Protein AF-A0A7W3UMB1-F1 (afdb_monomer_lite)

pLDDT: mean 80.81, std 15.76, range [25.47, 97.69]

Secondary structure (DSSP, 8-state):
-EEEE-GGGGGGSTTSEE--SHHHHHHHHH-GGGEEEEEEEEETTEEEEEEEESSSS-EEEESS--TTTGGGHHHHHHHHHHHHHHHTT--HHHHHHHHHHH-S-EEEE---HHHHHHHHHHIIIIIHHHTTTS-HHHHHHHHHTS-EEETTEEE-HHHHHHHHHHTPSP-------------HHHHHHHHHHHHHHHTS--TT--HHHHHHHHHHHHHHHHHHHHHHHHHGGGTS-HHHHHHHHHHHHIIIIIIITTTT--TTSGGGS--THHHHTT--HHHHHHHHHHHHHHHHHHHHTTSS-HHHHHHHHHHHHHHHHHTTSS-TT--S----TT--S-----TTSPPSS-HHHHHHHHHHHHHHHHHHSEEEHHHHHHHHHHH-GGG---HHHHHHHHHTTTT-SSSSSEEEEHHHHHHHTT------SSEEEE-HHHHTTHHHHHHHHHHHTTPPP----HHHHGGGGSTT--S-HHHHHHHHHHHHHHS---HHHHHHHHHHHHHHHHHTTEETTEEPPHHHHHHHHHHHHHHHH-----SSTTSHHHHHHHHHHHHHS--GGGTT--HHHHTTSPPTTTT--TT-SS--HHHHHHHHHTSS-HHHHHHHHHTSSS-HHHHHHHHHHHHH-

Structure (mmCIF, N/CA/C/O backbone):
data_AF-A0A7W3UMB1-F1
#
_entry.id   AF-A0A7W3UMB1-F1
#
loop_
_atom_site.group_PDB
_atom_site.id
_atom_site.type_symbol
_atom_site.label_atom_id
_atom_site.label_alt_id
_atom_site.label_comp_id
_atom_site.label_asym_id
_atom_site.label_entity_id
_atom_site.label_seq_id
_atom_site.pdbx_PDB_ins_code
_atom_site.Cartn_x
_atom_site.Cartn_y
_atom_site.Cartn_z
_atom_site.occupancy
_atom_site.B_iso_or_equiv
_atom_site.auth_seq_id
_atom_site.auth_comp_id
_atom_site.auth_asym_id
_atom_site.auth_atom_id
_atom_site.pdbx_PDB_model_num
ATOM 1 N N . MET A 1 1 ? 8.939 -23.793 -33.462 1.00 92.31 1 MET A N 1
ATOM 2 C CA . MET A 1 1 ? 8.183 -22.541 -33.266 1.00 92.31 1 MET A CA 1
ATOM 3 C C . MET A 1 1 ? 8.176 -22.265 -31.779 1.00 92.31 1 MET A C 1
ATOM 5 O O . MET A 1 1 ? 8.025 -23.221 -31.026 1.00 92.31 1 MET A O 1
ATOM 9 N N . TYR A 1 2 ? 8.355 -21.019 -31.348 1.00 94.06 2 TYR A N 1
ATOM 10 C CA . TYR A 1 2 ? 8.442 -20.685 -29.925 1.00 94.06 2 TYR A CA 1
ATOM 11 C C . TYR A 1 2 ? 7.069 -20.277 -29.400 1.00 94.06 2 TYR A C 1
ATOM 13 O O . TYR A 1 2 ? 6.476 -19.319 -29.897 1.00 94.06 2 TYR A O 1
ATOM 21 N N . ILE A 1 3 ? 6.555 -21.024 -28.424 1.00 95.56 3 ILE A N 1
ATOM 22 C CA . ILE A 1 3 ? 5.244 -20.784 -27.820 1.00 95.56 3 ILE A CA 1
ATOM 23 C C . ILE A 1 3 ? 5.458 -20.365 -26.365 1.00 95.56 3 ILE A C 1
ATOM 25 O O . ILE A 1 3 ? 5.818 -21.183 -25.520 1.00 95.56 3 ILE A O 1
ATOM 29 N N . ASN A 1 4 ? 5.228 -19.088 -26.076 1.00 93.88 4 ASN A N 1
ATOM 30 C CA . ASN A 1 4 ? 5.443 -18.478 -24.767 1.00 93.88 4 ASN A CA 1
ATOM 31 C C . ASN A 1 4 ? 4.126 -18.491 -23.983 1.00 93.88 4 ASN A C 1
ATOM 33 O O . ASN A 1 4 ? 3.203 -17.716 -24.258 1.00 93.88 4 ASN A O 1
ATOM 37 N N . VAL A 1 5 ? 4.014 -19.410 -23.026 1.00 90.56 5 VAL A N 1
ATOM 38 C CA . VAL A 1 5 ? 2.741 -19.762 -22.389 1.00 90.56 5 VAL A CA 1
ATOM 39 C C . VAL A 1 5 ? 2.566 -19.035 -21.058 1.00 90.56 5 VAL A C 1
ATOM 41 O O . VAL A 1 5 ? 3.386 -19.163 -20.147 1.00 90.56 5 VAL A O 1
ATOM 44 N N . ALA A 1 6 ? 1.441 -18.330 -20.912 1.00 87.31 6 ALA A N 1
ATOM 45 C CA . ALA A 1 6 ? 1.034 -17.738 -19.640 1.00 87.31 6 ALA A CA 1
ATOM 46 C C . ALA A 1 6 ? 0.852 -18.812 -18.555 1.00 87.31 6 ALA A C 1
ATOM 48 O O . ALA A 1 6 ? 0.313 -19.885 -18.835 1.00 87.31 6 ALA A O 1
ATOM 49 N N . GLY A 1 7 ? 1.206 -18.503 -17.301 1.00 81.88 7 GLY A N 1
ATOM 50 C CA . GLY A 1 7 ? 1.178 -19.458 -16.179 1.00 81.88 7 GLY A CA 1
ATOM 51 C C . GLY A 1 7 ? -0.108 -20.289 -16.104 1.00 81.88 7 GLY A C 1
ATOM 52 O O . GLY A 1 7 ? -0.061 -21.518 -16.106 1.00 81.88 7 GLY A O 1
ATOM 53 N N . LYS A 1 8 ? -1.273 -19.632 -16.197 1.00 82.19 8 LYS A N 1
ATOM 54 C CA . LYS A 1 8 ? -2.585 -20.301 -16.160 1.00 82.19 8 LYS A CA 1
ATOM 55 C C . LYS A 1 8 ? -2.814 -21.328 -17.277 1.00 82.19 8 LYS A C 1
ATOM 57 O O . LYS A 1 8 ? -3.619 -22.242 -17.097 1.00 82.19 8 LYS A O 1
ATOM 62 N N . ALA A 1 9 ? -2.157 -21.178 -18.431 1.00 85.50 9 ALA A N 1
ATOM 63 C CA . ALA A 1 9 ? -2.328 -22.004 -19.628 1.00 85.50 9 ALA A CA 1
ATOM 64 C C . ALA A 1 9 ? -1.329 -23.171 -19.732 1.00 85.50 9 ALA A C 1
ATOM 66 O O . ALA A 1 9 ? -1.559 -24.068 -20.543 1.00 85.50 9 ALA A O 1
ATOM 67 N N . LYS A 1 10 ? -0.284 -23.222 -18.891 1.00 87.31 10 LYS A N 1
ATOM 68 C CA . LYS A 1 10 ? 0.791 -24.234 -18.957 1.00 87.31 10 LYS A CA 1
ATOM 69 C C . LYS A 1 10 ? 0.293 -25.680 -19.018 1.00 87.31 10 LYS A C 1
ATOM 71 O O . LYS A 1 10 ? 0.746 -26.457 -19.854 1.00 87.31 10 LYS A O 1
ATOM 76 N N . ASN A 1 11 ? -0.714 -26.025 -18.214 1.00 88.38 11 ASN A N 1
ATOM 77 C CA . ASN A 1 11 ? -1.267 -27.386 -18.144 1.00 88.38 11 ASN A CA 1
ATOM 78 C C . ASN A 1 11 ? -1.877 -27.895 -19.468 1.00 88.38 11 ASN A C 1
ATOM 80 O O . ASN A 1 11 ? -2.087 -29.100 -19.633 1.00 88.38 11 ASN A O 1
ATOM 84 N N . LEU A 1 12 ? -2.179 -26.997 -20.413 1.00 90.50 12 LEU A N 1
ATOM 85 C CA . LEU A 1 12 ? -2.675 -27.353 -21.745 1.00 90.50 12 LEU A CA 1
ATOM 86 C C . LEU A 1 12 ? -1.544 -27.726 -22.718 1.00 90.50 12 LEU A C 1
ATOM 88 O O . LEU A 1 12 ? -1.819 -28.370 -23.724 1.00 90.50 12 LEU A O 1
ATOM 92 N N . PHE A 1 13 ? -0.292 -27.378 -22.405 1.00 93.19 13 PHE A N 1
ATOM 93 C CA . PHE A 1 13 ? 0.878 -27.569 -23.272 1.00 93.19 13 PHE A CA 1
ATOM 94 C C . PHE A 1 13 ? 1.882 -28.603 -22.745 1.00 93.19 13 PHE A C 1
ATOM 96 O O . PHE A 1 13 ? 2.942 -28.795 -23.333 1.00 93.19 13 PHE A O 1
ATOM 103 N N . ASN A 1 14 ? 1.544 -29.315 -21.672 1.00 88.25 14 ASN A N 1
ATOM 104 C CA . ASN A 1 14 ? 2.414 -30.307 -21.034 1.00 88.25 14 ASN A CA 1
ATOM 105 C C . ASN A 1 14 ? 2.826 -31.492 -21.941 1.00 88.25 14 ASN A C 1
ATOM 107 O O . ASN A 1 14 ? 3.755 -32.213 -21.603 1.00 88.25 14 ASN A O 1
ATOM 111 N N . ASN A 1 15 ? 2.139 -31.704 -23.069 1.00 88.31 15 ASN A N 1
ATOM 112 C CA . ASN A 1 15 ? 2.435 -32.770 -24.033 1.00 88.31 15 ASN A CA 1
ATOM 113 C C . ASN A 1 15 ? 3.440 -32.346 -25.129 1.00 88.31 15 ASN A C 1
ATOM 115 O O . ASN A 1 15 ? 3.752 -33.153 -26.000 1.00 88.31 15 ASN A O 1
ATOM 119 N N . TYR A 1 16 ? 3.908 -31.094 -25.124 1.00 90.69 16 TYR A N 1
ATOM 120 C CA . TYR A 1 16 ? 4.881 -30.562 -26.087 1.00 90.69 16 TYR A CA 1
ATOM 121 C C . TYR A 1 16 ? 6.269 -30.426 -25.445 1.00 90.69 16 TYR A C 1
ATOM 123 O O . TYR A 1 16 ? 6.393 -30.444 -24.217 1.00 90.69 16 TYR A O 1
ATOM 131 N N . GLN A 1 17 ? 7.317 -30.275 -26.264 1.00 89.38 17 GLN A N 1
ATOM 132 C CA . GLN A 1 17 ? 8.690 -30.127 -25.780 1.00 89.38 17 GLN A CA 1
ATOM 133 C C . GLN A 1 17 ? 8.825 -28.859 -24.928 1.00 89.38 17 GLN A C 1
ATOM 135 O O . GLN A 1 17 ? 8.706 -27.743 -25.433 1.00 89.38 17 GLN A O 1
ATOM 140 N N . GLN A 1 18 ? 9.089 -29.041 -23.635 1.00 90.19 18 GLN A N 1
ATOM 141 C CA . GLN A 1 18 ? 9.409 -27.937 -22.735 1.00 90.19 18 GLN A CA 1
ATOM 142 C C . GLN A 1 18 ? 10.841 -27.477 -23.012 1.00 90.19 18 GLN A C 1
ATOM 144 O O . GLN A 1 18 ? 11.743 -28.304 -23.151 1.00 90.19 18 GLN A O 1
ATOM 149 N N . ALA A 1 19 ? 11.041 -26.170 -23.123 1.00 82.06 19 ALA A N 1
ATOM 150 C CA . ALA A 1 19 ? 12.323 -25.570 -23.471 1.00 82.06 19 ALA A CA 1
ATOM 151 C C . ALA A 1 19 ? 12.585 -24.296 -22.652 1.00 82.06 19 ALA A C 1
ATOM 153 O O . ALA A 1 19 ? 13.206 -23.359 -23.137 1.00 82.06 19 ALA A O 1
ATOM 154 N N . GLU A 1 20 ? 12.116 -24.276 -21.399 1.00 79.75 20 GLU A N 1
ATOM 155 C CA . GLU A 1 20 ? 12.259 -23.159 -20.458 1.00 79.75 20 GLU A CA 1
ATOM 156 C C . GLU A 1 20 ? 13.733 -22.964 -20.031 1.00 79.75 20 GLU A C 1
ATOM 158 O O . GLU A 1 20 ? 14.118 -23.309 -18.919 1.00 79.75 20 GLU A O 1
ATOM 163 N N . ASN A 1 21 ? 14.568 -22.440 -20.929 1.00 77.25 21 ASN A N 1
ATOM 164 C CA . ASN A 1 21 ? 15.958 -22.068 -20.674 1.00 77.25 21 ASN A CA 1
ATOM 165 C C . ASN A 1 21 ? 16.335 -20.767 -21.401 1.00 77.25 21 ASN A C 1
ATOM 167 O O . ASN A 1 21 ? 15.651 -20.325 -22.335 1.00 77.25 21 ASN A O 1
ATOM 171 N N . ASP A 1 22 ? 17.439 -20.159 -20.973 1.00 70.06 22 ASP A N 1
ATOM 172 C CA . ASP A 1 22 ? 17.867 -18.843 -21.456 1.00 70.06 22 ASP A CA 1
ATOM 173 C C . ASP A 1 22 ? 18.248 -18.866 -22.936 1.00 70.06 22 ASP A C 1
ATOM 175 O O . ASP A 1 22 ? 17.921 -17.945 -23.680 1.00 70.06 22 ASP A O 1
ATOM 179 N N . THR A 1 23 ? 18.832 -19.967 -23.415 1.00 74.50 23 THR A N 1
ATOM 180 C CA . THR A 1 23 ? 19.187 -20.134 -24.830 1.00 74.50 23 THR A CA 1
ATOM 181 C C . THR A 1 23 ? 17.954 -20.101 -25.733 1.00 74.50 23 THR A C 1
ATOM 183 O O . THR A 1 23 ? 17.925 -19.388 -26.734 1.00 74.50 23 THR A O 1
ATOM 186 N N . THR A 1 24 ? 16.905 -20.845 -25.384 1.00 75.94 24 THR A N 1
ATOM 187 C CA . THR A 1 24 ? 15.660 -20.895 -26.166 1.00 75.94 24 THR A CA 1
ATOM 188 C C . THR A 1 24 ? 14.907 -19.571 -26.067 1.00 75.94 24 THR A C 1
ATOM 190 O O . THR A 1 24 ? 14.335 -19.116 -27.057 1.00 75.94 24 THR A O 1
ATOM 193 N N . THR A 1 25 ? 14.953 -18.917 -24.903 1.00 80.56 25 THR A N 1
ATOM 194 C CA . THR A 1 25 ? 14.387 -17.577 -24.691 1.00 80.56 25 THR A CA 1
ATOM 195 C C . THR A 1 25 ? 15.075 -16.534 -25.571 1.00 80.56 25 THR A C 1
ATOM 197 O O . THR A 1 25 ? 14.396 -15.795 -26.285 1.00 80.56 25 THR A O 1
ATOM 200 N N . ALA A 1 26 ? 16.409 -16.522 -25.605 1.00 76.69 26 ALA A N 1
ATOM 201 C CA . ALA A 1 26 ? 17.193 -15.622 -26.445 1.00 76.69 26 ALA A CA 1
ATOM 202 C C . ALA A 1 26 ? 16.927 -15.861 -27.939 1.00 76.69 26 ALA A C 1
ATOM 204 O O . ALA A 1 26 ? 16.750 -14.909 -28.701 1.00 76.69 26 ALA A O 1
ATOM 205 N N . ILE A 1 27 ? 16.821 -17.125 -28.370 1.00 81.75 27 ILE A N 1
ATOM 206 C CA . ILE A 1 27 ? 16.472 -17.435 -29.762 1.00 81.75 27 ILE A CA 1
ATOM 207 C C . ILE A 1 27 ? 15.038 -16.978 -30.074 1.00 81.75 27 ILE A C 1
ATOM 209 O O . ILE A 1 27 ? 14.822 -16.390 -31.131 1.00 81.75 27 ILE A O 1
ATOM 213 N N . ALA A 1 28 ? 14.068 -17.177 -29.177 1.00 85.75 28 ALA A N 1
ATOM 214 C CA . ALA A 1 28 ? 12.696 -16.701 -29.372 1.00 85.75 28 ALA A CA 1
ATOM 215 C C . ALA A 1 28 ? 12.631 -15.166 -29.510 1.00 85.75 28 ALA A C 1
ATOM 217 O O . ALA A 1 28 ? 11.995 -14.660 -30.436 1.00 85.75 28 ALA A O 1
ATOM 218 N N . GLN A 1 29 ? 13.356 -14.429 -28.661 1.00 84.75 29 GLN A N 1
ATOM 219 C CA . GLN A 1 29 ? 13.458 -12.964 -28.724 1.00 84.75 29 GLN A CA 1
ATOM 220 C C . GLN A 1 29 ? 14.157 -12.470 -29.998 1.00 84.75 29 GLN A C 1
ATOM 222 O O . GLN A 1 29 ? 13.734 -11.474 -30.583 1.00 84.75 29 GLN A O 1
ATOM 227 N N . ALA A 1 30 ? 15.188 -13.179 -30.468 1.00 84.94 30 ALA A N 1
ATOM 228 C CA . ALA A 1 30 ? 15.868 -12.873 -31.728 1.00 84.94 30 ALA A CA 1
ATOM 229 C C . ALA A 1 30 ? 14.999 -13.177 -32.965 1.00 84.94 30 ALA A C 1
ATOM 231 O O . ALA A 1 30 ? 15.281 -12.706 -34.067 1.00 84.94 30 ALA A O 1
ATOM 232 N N . ASN A 1 31 ? 13.930 -13.960 -32.794 1.00 89.44 31 ASN A N 1
ATOM 233 C CA . ASN A 1 31 ? 13.073 -14.453 -33.866 1.00 89.44 31 ASN A CA 1
ATOM 234 C C . ASN A 1 31 ? 11.582 -14.160 -33.603 1.00 89.44 31 ASN A C 1
ATOM 236 O O . ASN A 1 31 ? 10.767 -15.088 -33.621 1.00 89.44 31 ASN A O 1
ATOM 240 N N . PRO A 1 32 ? 11.174 -12.885 -33.439 1.00 90.44 32 PRO A N 1
ATOM 241 C CA . PRO A 1 32 ? 9.815 -12.525 -33.019 1.00 90.44 32 PRO A CA 1
ATOM 242 C C . PRO A 1 32 ? 8.728 -12.963 -34.016 1.00 90.44 32 PRO A C 1
ATOM 244 O O . PRO A 1 32 ? 7.573 -13.153 -33.649 1.00 90.44 32 PRO A O 1
ATOM 247 N N . LEU A 1 33 ? 9.077 -13.191 -35.287 1.00 93.56 33 LEU A N 1
ATOM 248 C CA . LEU A 1 33 ? 8.142 -13.729 -36.281 1.00 93.56 33 LEU A CA 1
ATOM 249 C C . LEU A 1 33 ? 7.787 -15.208 -36.029 1.00 93.56 33 LEU A C 1
ATOM 251 O O . LEU A 1 33 ? 6.695 -15.658 -36.381 1.00 93.56 33 LEU A O 1
ATOM 255 N N . PHE A 1 34 ? 8.688 -15.967 -35.406 1.00 94.44 34 PHE A N 1
ATOM 256 C CA . PHE A 1 34 ? 8.497 -17.374 -35.037 1.00 94.44 34 PHE A CA 1
ATOM 257 C C . PHE A 1 34 ? 8.096 -17.553 -33.565 1.00 94.44 34 PHE A C 1
ATOM 259 O O . PHE A 1 34 ? 8.046 -18.689 -33.086 1.00 94.44 34 PHE A O 1
ATOM 266 N N . SER A 1 35 ? 7.817 -16.445 -32.871 1.00 93.88 35 SER A N 1
ATOM 267 C CA . SER A 1 35 ? 7.488 -16.383 -31.450 1.00 93.88 35 SER A CA 1
ATOM 268 C C . SER A 1 35 ? 6.038 -15.939 -31.243 1.00 93.88 35 SER A C 1
ATOM 270 O O . SER A 1 35 ? 5.560 -14.997 -31.883 1.00 93.88 35 SER A O 1
ATOM 272 N N . TRP A 1 36 ? 5.324 -16.661 -30.380 1.00 95.44 36 TRP A N 1
ATOM 273 C CA . TRP A 1 36 ? 3.899 -16.468 -30.120 1.00 95.44 36 TRP A CA 1
ATOM 274 C C . TRP A 1 36 ? 3.613 -16.500 -28.623 1.00 95.44 36 TRP A C 1
ATOM 276 O O . TRP A 1 36 ? 3.905 -17.492 -27.957 1.00 95.44 36 TRP A O 1
ATOM 286 N N . HIS A 1 37 ? 2.975 -15.456 -28.100 1.00 94.19 37 HIS A N 1
ATOM 287 C CA . HIS A 1 37 ? 2.437 -15.467 -26.741 1.00 94.19 37 HIS A CA 1
ATOM 288 C C . HIS A 1 37 ? 1.044 -16.083 -26.714 1.00 94.19 37 HIS A C 1
ATOM 290 O O . HIS A 1 37 ? 0.212 -15.785 -27.572 1.00 94.19 37 HIS A O 1
ATOM 296 N N . VAL A 1 38 ? 0.774 -16.923 -25.710 1.00 95.12 38 VAL A N 1
ATOM 297 C CA . VAL A 1 38 ? -0.511 -17.616 -25.584 1.00 95.12 38 VAL A CA 1
ATOM 298 C C . VAL A 1 38 ? -1.104 -17.551 -24.180 1.00 95.12 38 VAL A C 1
ATOM 300 O O . VAL A 1 38 ? -0.431 -17.726 -23.162 1.00 95.12 38 VAL A O 1
ATOM 303 N N . THR A 1 39 ? -2.417 -17.338 -24.135 1.00 94.31 39 THR A N 1
ATOM 304 C CA . THR A 1 39 ? -3.243 -17.373 -22.924 1.00 94.31 39 THR A CA 1
ATOM 305 C C . THR A 1 39 ? -4.612 -17.977 -23.238 1.00 94.31 39 THR A C 1
ATOM 307 O O . THR A 1 39 ? -4.869 -18.376 -24.370 1.00 94.31 39 THR A O 1
ATOM 310 N N . TYR A 1 40 ? -5.511 -18.048 -22.257 1.00 93.94 40 TYR A N 1
ATOM 311 C CA . TYR A 1 40 ? -6.928 -18.306 -22.525 1.00 93.94 40 TYR A CA 1
ATOM 312 C C . TYR A 1 40 ? -7.846 -17.389 -21.727 1.00 93.94 40 TYR A C 1
ATOM 314 O O . TYR A 1 40 ? -7.487 -16.871 -20.663 1.00 93.94 40 TYR A O 1
ATOM 322 N N . PHE A 1 41 ? -9.070 -17.263 -22.224 1.00 91.75 41 PHE A N 1
ATOM 323 C CA . PHE A 1 41 ? -10.229 -16.816 -21.462 1.00 91.75 41 PHE A CA 1
ATOM 324 C C . PHE A 1 41 ? -11.300 -17.912 -21.465 1.00 91.75 41 PHE A C 1
ATOM 326 O O . PHE A 1 41 ? -11.200 -18.889 -22.209 1.00 91.75 41 PHE A O 1
ATOM 333 N N . THR A 1 42 ? -12.300 -17.776 -20.599 1.00 90.44 42 THR A N 1
ATOM 334 C CA . THR A 1 42 ? -13.369 -18.769 -20.455 1.00 90.44 42 THR A CA 1
ATOM 335 C C . THR A 1 42 ? -14.699 -18.173 -20.899 1.00 90.44 42 THR A C 1
ATOM 337 O O . THR A 1 42 ? -15.068 -17.088 -20.444 1.00 90.44 42 THR A O 1
ATOM 340 N N . VAL A 1 43 ? -15.425 -18.898 -21.753 1.00 85.69 43 VAL A N 1
ATOM 341 C CA . VAL A 1 43 ? -16.814 -18.612 -22.151 1.00 85.69 43 VAL A CA 1
ATOM 342 C C . VAL A 1 43 ? -17.628 -19.869 -21.895 1.00 85.69 43 VAL A C 1
ATOM 344 O O . VAL A 1 43 ? -17.236 -20.944 -22.338 1.00 85.69 43 VAL A O 1
ATOM 347 N N . GLN A 1 44 ? -18.716 -19.761 -21.126 1.00 85.50 44 GLN A N 1
ATOM 348 C CA . GLN A 1 44 ? -19.582 -20.902 -20.777 1.00 85.50 44 GLN A CA 1
ATOM 349 C C . GLN A 1 44 ? -18.784 -22.138 -20.295 1.00 85.50 44 GLN A C 1
ATOM 351 O O . GLN A 1 44 ? -18.981 -23.254 -20.768 1.00 85.50 44 GLN A O 1
ATOM 356 N N . HIS A 1 45 ? -17.830 -21.923 -19.379 1.00 84.12 45 HIS A N 1
ATOM 357 C CA . HIS A 1 45 ? -16.916 -22.941 -18.827 1.00 84.12 45 HIS A CA 1
ATOM 358 C C . HIS A 1 45 ? -15.946 -23.614 -19.821 1.00 84.12 45 HIS A C 1
ATOM 360 O O . HIS A 1 45 ? -15.213 -24.528 -19.442 1.00 84.12 45 HIS A O 1
ATOM 366 N N . LYS A 1 46 ? -15.868 -23.146 -21.069 1.00 90.19 46 LYS A N 1
ATOM 367 C CA . LYS A 1 46 ? -14.932 -23.636 -22.088 1.00 90.19 46 LYS A CA 1
ATOM 368 C C . LYS A 1 46 ? -13.741 -22.691 -22.227 1.00 90.19 46 LYS A C 1
ATOM 370 O O . LYS A 1 46 ? -13.923 -21.476 -22.284 1.00 90.19 46 LYS A O 1
ATOM 375 N N . LYS A 1 47 ? -12.519 -23.233 -22.300 1.00 93.62 47 LYS A N 1
ATOM 376 C CA . LYS A 1 47 ? -11.292 -22.429 -22.453 1.00 93.62 47 LYS A CA 1
ATOM 377 C C . LYS A 1 47 ? -11.043 -22.116 -23.922 1.00 93.62 47 LYS A C 1
ATOM 379 O O . LYS A 1 47 ? -10.969 -23.028 -24.740 1.00 93.62 47 LYS A O 1
ATOM 384 N N . TYR A 1 48 ? -10.926 -20.837 -24.245 1.00 95.00 48 TYR A N 1
ATOM 385 C CA . TYR A 1 48 ? -10.656 -20.345 -25.591 1.00 95.00 48 TYR A CA 1
ATOM 386 C C . TYR A 1 48 ? -9.207 -19.855 -25.593 1.00 95.00 48 TYR A C 1
ATOM 388 O O . TYR A 1 48 ? -8.900 -18.854 -24.942 1.00 95.00 48 TYR A O 1
ATOM 396 N N . LEU A 1 49 ? -8.303 -20.606 -26.231 1.00 95.69 49 LEU A N 1
ATOM 397 C CA . LEU A 1 49 ? -6.888 -20.232 -26.330 1.00 95.69 49 LEU A CA 1
ATOM 398 C C . LEU A 1 49 ? -6.738 -19.073 -27.309 1.00 95.69 49 LEU A C 1
ATOM 400 O O . LEU A 1 49 ? -7.339 -19.106 -28.374 1.00 95.69 49 LEU A O 1
ATOM 404 N N . VAL A 1 50 ? -5.908 -18.093 -26.973 1.00 95.25 50 VAL A N 1
ATOM 405 C CA . VAL A 1 50 ? -5.586 -16.949 -27.828 1.00 95.25 50 VAL A CA 1
ATOM 406 C C . VAL A 1 50 ? -4.078 -16.861 -27.954 1.00 95.25 50 VAL A C 1
ATOM 408 O O . VAL A 1 50 ? -3.384 -16.699 -26.951 1.00 95.25 50 VAL A O 1
ATOM 411 N N . PHE A 1 51 ? -3.599 -16.965 -29.185 1.00 96.50 51 PHE A N 1
ATOM 412 C CA . PHE A 1 51 ? -2.216 -16.790 -29.586 1.00 96.50 51 PHE A CA 1
ATOM 413 C C . PHE A 1 51 ? -2.072 -15.433 -30.265 1.00 96.50 51 PHE A C 1
ATOM 415 O O . PHE A 1 51 ? -2.889 -15.077 -31.115 1.00 96.50 51 PHE A O 1
ATOM 422 N N . LEU A 1 52 ? -1.015 -14.705 -29.930 1.00 94.38 52 LEU A N 1
ATOM 423 C CA . LEU A 1 52 ? -0.652 -13.444 -30.563 1.00 94.38 52 LEU A CA 1
ATOM 424 C C . LEU A 1 52 ? 0.811 -13.507 -30.987 1.00 94.38 52 LEU A C 1
ATOM 426 O O . LEU A 1 52 ? 1.671 -13.864 -30.183 1.00 94.38 52 LEU A O 1
ATOM 430 N N . ASN A 1 53 ? 1.082 -13.186 -32.249 1.00 94.69 53 ASN A N 1
ATOM 431 C CA . ASN A 1 53 ? 2.440 -13.177 -32.779 1.00 94.69 53 ASN A CA 1
ATOM 432 C C . ASN A 1 53 ? 3.224 -11.975 -32.245 1.00 94.69 53 ASN A C 1
ATOM 434 O O . ASN A 1 53 ? 2.675 -10.877 -32.125 1.00 94.69 53 ASN A O 1
ATOM 438 N N . ASP A 1 54 ? 4.514 -12.156 -31.974 1.00 91.75 54 ASP A N 1
ATOM 439 C CA . ASP A 1 54 ? 5.314 -11.103 -31.343 1.00 91.75 54 ASP A CA 1
ATOM 440 C C . ASP A 1 54 ? 5.713 -10.001 -32.328 1.00 91.75 54 ASP A C 1
ATOM 442 O O . ASP A 1 54 ? 5.717 -8.828 -31.953 1.00 91.75 54 ASP A O 1
ATOM 446 N N . ALA A 1 55 ? 5.953 -10.350 -33.597 1.00 90.75 55 ALA A N 1
ATOM 447 C CA . ALA A 1 55 ? 6.337 -9.399 -34.643 1.00 90.75 55 ALA A CA 1
ATOM 448 C C . ALA A 1 55 ? 5.158 -8.703 -35.343 1.00 90.75 55 ALA A C 1
ATOM 450 O O . ALA A 1 55 ? 5.356 -7.663 -35.965 1.00 90.75 55 ALA A O 1
ATOM 451 N N . THR A 1 56 ? 3.951 -9.274 -35.308 1.00 93.06 56 THR A N 1
ATOM 452 C CA . THR A 1 56 ? 2.822 -8.834 -36.150 1.00 93.06 56 THR A CA 1
ATOM 453 C C . THR A 1 56 ? 1.522 -8.656 -35.359 1.00 93.06 56 THR A C 1
ATOM 455 O O . THR A 1 56 ? 1.468 -8.887 -34.149 1.00 93.06 56 THR A O 1
ATOM 458 N N . THR A 1 57 ? 0.453 -8.226 -36.037 1.00 89.81 57 THR A N 1
ATOM 459 C CA . THR A 1 57 ? -0.915 -8.209 -35.487 1.00 89.81 57 THR A CA 1
ATOM 460 C C . THR A 1 57 ? -1.596 -9.578 -35.538 1.00 89.81 57 THR A C 1
ATOM 462 O O . THR A 1 57 ? -2.720 -9.699 -35.059 1.00 89.81 57 THR A O 1
ATOM 465 N N . MET A 1 58 ? -0.960 -10.610 -36.113 1.00 94.81 58 MET A N 1
ATOM 466 C CA . MET A 1 58 ? -1.600 -11.914 -36.307 1.00 94.81 58 MET A CA 1
ATOM 467 C C . MET A 1 58 ? -2.040 -12.532 -34.983 1.00 94.81 58 MET A C 1
ATOM 469 O O . MET A 1 58 ? -1.233 -12.738 -34.072 1.00 94.81 58 MET A O 1
ATOM 473 N N . ALA A 1 59 ? -3.320 -12.884 -34.932 1.00 95.25 59 ALA A N 1
ATOM 474 C CA . ALA A 1 59 ? -3.942 -13.566 -33.814 1.00 95.25 59 ALA A CA 1
ATOM 475 C C . ALA A 1 59 ? -4.563 -14.887 -34.279 1.00 95.25 59 ALA A C 1
ATOM 477 O O . ALA A 1 59 ? -5.180 -14.958 -35.341 1.00 95.25 59 ALA A O 1
ATOM 478 N N . VAL A 1 60 ? -4.417 -15.928 -33.462 1.00 97.25 60 VAL A N 1
ATOM 479 C CA . VAL A 1 60 ? -5.054 -17.233 -33.674 1.00 97.25 60 VAL A CA 1
ATOM 480 C C . VAL A 1 60 ? -5.808 -17.596 -32.412 1.00 97.25 60 VAL A C 1
ATOM 482 O O . VAL A 1 60 ? -5.249 -17.567 -31.319 1.00 97.25 60 VAL A O 1
ATOM 485 N N . ILE A 1 61 ? -7.078 -17.943 -32.546 1.00 95.88 61 ILE A N 1
ATOM 486 C CA . ILE A 1 61 ? -7.913 -18.376 -31.431 1.00 95.88 61 ILE A CA 1
ATOM 487 C C . ILE A 1 61 ? -8.257 -19.833 -31.637 1.00 95.88 61 ILE A C 1
ATOM 489 O O . ILE A 1 61 ? -8.473 -20.230 -32.770 1.00 95.88 61 ILE A O 1
ATOM 493 N N . LEU A 1 62 ? -8.321 -20.613 -30.559 1.00 97.00 62 LEU A N 1
ATOM 494 C CA . LEU A 1 62 ? -8.819 -21.983 -30.576 1.00 97.00 62 LEU A CA 1
ATOM 495 C C . LEU A 1 62 ? -9.943 -22.140 -29.553 1.00 97.00 62 LEU A C 1
ATOM 497 O O . LEU A 1 62 ? -9.724 -21.942 -28.355 1.00 97.00 62 LEU A O 1
ATOM 501 N N . TYR A 1 63 ? -11.140 -22.520 -29.998 1.00 95.00 63 TYR A N 1
ATOM 502 C CA . TYR A 1 63 ? -12.295 -22.690 -29.109 1.00 95.00 63 TYR A CA 1
ATOM 503 C C . TYR A 1 63 ? -12.267 -24.032 -28.367 1.00 95.00 63 TYR A C 1
ATOM 505 O O . TYR A 1 63 ? -11.761 -25.035 -28.875 1.00 95.00 63 TYR A O 1
ATOM 513 N N . ASP A 1 64 ? -12.860 -24.061 -27.171 1.00 93.31 64 ASP A N 1
ATOM 514 C CA . ASP A 1 64 ? -13.110 -25.282 -26.389 1.00 93.31 64 ASP A CA 1
ATOM 515 C C . ASP A 1 64 ? -11.884 -26.202 -26.249 1.00 93.31 64 ASP A C 1
ATOM 517 O O . ASP A 1 64 ? -11.907 -27.378 -26.615 1.00 93.31 64 ASP A O 1
ATOM 521 N N . VAL A 1 65 ? -10.774 -25.659 -25.753 1.00 94.62 65 VAL A N 1
ATOM 522 C CA . VAL A 1 65 ? -9.550 -26.422 -25.500 1.00 94.62 65 VAL A CA 1
ATOM 523 C C . VAL A 1 65 ? -9.598 -27.018 -24.098 1.00 94.62 65 VAL A C 1
ATOM 525 O O . VAL A 1 65 ? -9.732 -26.323 -23.092 1.00 94.62 65 VAL A O 1
ATOM 528 N N . ASN A 1 66 ? -9.481 -28.336 -24.013 1.00 90.62 66 ASN A N 1
ATOM 529 C CA . ASN A 1 66 ? -9.624 -29.088 -22.777 1.00 90.62 66 ASN A CA 1
ATOM 530 C C . ASN A 1 66 ? -8.694 -30.310 -22.764 1.00 90.62 66 ASN A C 1
ATOM 532 O O . ASN A 1 66 ? -7.970 -30.595 -23.719 1.00 90.62 66 ASN A O 1
ATOM 536 N N . ALA A 1 67 ? -8.700 -31.054 -21.657 1.00 85.88 67 ALA A N 1
ATOM 537 C CA . ALA A 1 67 ? -7.806 -32.194 -21.467 1.00 85.88 67 ALA A CA 1
ATOM 538 C C . ALA A 1 67 ? -7.937 -33.278 -22.556 1.00 85.88 67 ALA A C 1
ATOM 540 O O . ALA A 1 67 ? -6.964 -33.985 -22.804 1.00 85.88 67 ALA A O 1
ATOM 541 N N . LYS A 1 68 ? -9.100 -33.397 -23.216 1.00 88.38 68 LYS A N 1
ATOM 542 C CA . LYS A 1 68 ? -9.361 -34.422 -24.239 1.00 88.38 68 LYS A CA 1
ATOM 543 C C . LYS A 1 68 ? -8.801 -34.055 -25.612 1.00 88.38 68 LYS A C 1
ATOM 545 O O . LYS A 1 68 ? -8.486 -34.950 -26.383 1.00 88.38 68 LYS A O 1
ATOM 550 N N . ASN A 1 69 ? -8.693 -32.764 -25.931 1.00 91.12 69 ASN A N 1
ATOM 551 C CA . ASN A 1 69 ? -8.293 -32.300 -27.264 1.00 91.12 69 ASN A CA 1
ATOM 552 C C . ASN A 1 69 ? -6.991 -31.482 -27.285 1.00 91.12 69 ASN A C 1
ATOM 554 O O . ASN A 1 69 ? -6.554 -31.082 -28.363 1.00 91.12 69 ASN A O 1
ATOM 558 N N . LYS A 1 70 ? -6.327 -31.288 -26.136 1.00 91.75 70 LYS A N 1
ATOM 559 C CA . LYS A 1 70 ? -5.059 -30.541 -26.048 1.00 91.75 70 LYS A CA 1
ATOM 560 C C . LYS A 1 70 ? -3.919 -31.099 -26.919 1.00 91.75 70 LYS A C 1
ATOM 562 O O . LYS A 1 70 ? -3.039 -30.357 -27.348 1.00 91.75 70 LYS A O 1
ATOM 567 N N . GLN A 1 71 ? -3.960 -32.391 -27.249 1.00 91.00 71 GLN A N 1
ATOM 568 C CA . GLN A 1 71 ? -3.002 -33.026 -28.165 1.00 91.00 71 GLN A CA 1
ATOM 569 C C . GLN A 1 71 ? -3.109 -32.520 -29.618 1.00 91.00 71 GLN A C 1
ATOM 571 O O . GLN A 1 71 ? -2.140 -32.607 -30.357 1.00 91.00 71 GLN A O 1
ATOM 576 N N . HIS A 1 72 ? -4.253 -31.945 -30.005 1.00 94.06 72 HIS A N 1
ATOM 577 C CA . HIS A 1 72 ? -4.504 -31.416 -31.352 1.00 94.06 72 HIS A CA 1
ATOM 578 C C . HIS A 1 72 ? -4.313 -29.892 -31.444 1.00 94.06 72 HIS A C 1
ATOM 580 O O . HIS A 1 72 ? -4.682 -29.286 -32.447 1.00 94.06 72 HIS A O 1
ATOM 586 N N . ILE A 1 73 ? -3.776 -29.239 -30.402 1.00 95.94 73 ILE A N 1
ATOM 587 C CA . ILE A 1 73 ? -3.590 -27.776 -30.393 1.00 95.94 73 ILE A CA 1
ATOM 588 C C . ILE A 1 73 ? -2.699 -27.329 -31.558 1.00 95.94 73 ILE A C 1
ATOM 590 O O . ILE A 1 73 ? -3.074 -26.384 -32.244 1.00 95.94 73 ILE A O 1
ATOM 594 N N . LYS A 1 74 ? -1.574 -28.013 -31.818 1.00 95.50 74 LYS A N 1
ATOM 595 C CA . LYS A 1 74 ? -0.667 -27.676 -32.931 1.00 95.50 74 LYS A CA 1
ATOM 596 C C . LYS A 1 74 ? -1.368 -27.740 -34.288 1.00 95.50 74 LYS A C 1
ATOM 598 O O . LYS A 1 74 ? -1.346 -26.766 -35.031 1.00 95.50 74 LYS A O 1
ATOM 603 N N . GLU A 1 75 ? -2.059 -28.843 -34.571 1.00 95.19 75 GLU A N 1
ATOM 604 C CA . GLU A 1 75 ? -2.786 -29.042 -35.834 1.00 95.19 75 GLU A CA 1
ATOM 605 C C . GLU A 1 75 ? -3.860 -27.967 -36.047 1.00 95.19 75 GLU A C 1
ATOM 607 O O . GLU A 1 75 ? -3.970 -27.387 -37.128 1.00 95.19 75 GLU A O 1
ATOM 612 N N . ARG A 1 76 ? -4.633 -27.664 -34.997 1.00 96.38 76 ARG A N 1
ATOM 613 C CA . ARG A 1 76 ? -5.675 -26.632 -35.047 1.00 96.38 76 ARG A CA 1
ATOM 614 C C . ARG A 1 76 ? -5.084 -25.236 -35.217 1.00 96.38 76 ARG A C 1
ATOM 616 O O . ARG A 1 76 ? -5.578 -24.469 -36.034 1.00 96.38 76 ARG A O 1
ATOM 623 N N . PHE A 1 77 ? -4.011 -24.924 -34.491 1.00 97.25 77 PHE A N 1
ATOM 624 C CA . PHE A 1 77 ? -3.303 -23.655 -34.625 1.00 97.25 77 PHE A CA 1
ATOM 625 C C . PHE A 1 77 ? -2.805 -23.452 -36.055 1.00 97.25 77 PHE A C 1
ATOM 627 O O . PHE A 1 77 ? -3.065 -22.408 -36.642 1.00 97.25 77 PHE A O 1
ATOM 634 N N . GLU A 1 78 ? -2.134 -24.445 -36.641 1.00 96.50 78 GLU A N 1
ATOM 635 C CA . GLU A 1 78 ? -1.592 -24.344 -37.998 1.00 96.50 78 GLU A CA 1
ATOM 636 C C . GLU A 1 78 ? -2.707 -24.211 -39.048 1.00 96.50 78 GLU A C 1
ATOM 638 O O . GLU A 1 78 ? -2.579 -23.416 -39.982 1.00 96.50 78 GLU A O 1
ATOM 643 N N . ALA A 1 79 ? -3.826 -24.924 -38.880 1.00 96.75 79 ALA A N 1
ATOM 644 C CA . ALA A 1 79 ? -4.988 -24.808 -39.761 1.00 96.75 79 ALA A CA 1
ATOM 645 C C . ALA A 1 79 ? -5.635 -23.413 -39.697 1.00 96.75 79 ALA A C 1
ATOM 647 O O . ALA A 1 79 ? -5.887 -22.799 -40.738 1.00 96.75 79 ALA A O 1
ATOM 648 N N . THR A 1 80 ? -5.858 -22.886 -38.491 1.00 97.50 80 THR A N 1
ATOM 649 C CA . THR A 1 80 ? -6.462 -21.562 -38.287 1.00 97.50 80 THR A CA 1
ATOM 650 C C . THR A 1 80 ? -5.501 -20.448 -38.709 1.00 97.50 80 THR A C 1
ATOM 652 O O . THR A 1 80 ? -5.912 -19.515 -39.401 1.00 97.50 80 THR A O 1
ATOM 655 N N . LEU A 1 81 ? -4.201 -20.580 -38.420 1.00 97.44 81 LEU A N 1
ATOM 656 C CA . LEU A 1 81 ? -3.170 -19.655 -38.896 1.00 97.44 81 LEU A CA 1
ATOM 657 C C . LEU A 1 81 ? -3.123 -19.608 -40.422 1.00 97.44 81 LEU A C 1
ATOM 659 O O . LEU A 1 81 ? -3.035 -18.523 -40.987 1.00 97.44 81 LEU A O 1
ATOM 663 N N . LYS A 1 82 ? -3.230 -20.755 -41.105 1.00 97.69 82 LYS A N 1
ATOM 664 C CA . LYS A 1 82 ? -3.282 -20.798 -42.572 1.00 97.69 82 LYS A CA 1
ATOM 665 C C . LYS A 1 82 ? -4.456 -19.987 -43.118 1.00 97.69 82 LYS A C 1
ATOM 667 O O . LYS A 1 82 ? -4.279 -19.255 -44.087 1.00 97.69 82 LYS A O 1
ATOM 672 N N . ALA A 1 83 ? -5.630 -20.092 -42.494 1.00 97.00 83 ALA A N 1
ATOM 673 C CA . ALA A 1 83 ? -6.816 -19.344 -42.901 1.00 97.00 83 ALA A CA 1
ATOM 674 C C . ALA A 1 83 ? -6.659 -17.828 -42.676 1.00 97.00 83 ALA A C 1
ATOM 676 O O . ALA A 1 83 ? -7.018 -17.037 -43.554 1.00 97.00 83 ALA A O 1
ATOM 677 N N . VAL A 1 84 ? -6.076 -17.417 -41.543 1.00 97.00 84 VAL A N 1
ATOM 678 C CA . VAL A 1 84 ? -5.722 -16.010 -41.266 1.00 97.00 84 VAL A CA 1
ATOM 679 C C . VAL A 1 84 ? -4.704 -15.499 -42.288 1.00 97.00 84 VAL A C 1
ATOM 681 O O . VAL A 1 84 ? -4.920 -14.461 -42.907 1.00 97.00 84 VAL A O 1
ATOM 684 N N . TRP A 1 85 ? -3.646 -16.268 -42.543 1.00 96.06 85 TRP A N 1
ATOM 685 C CA . TRP A 1 85 ? -2.581 -15.952 -43.496 1.00 96.06 85 TRP A CA 1
ATOM 686 C C . TRP A 1 85 ? -3.116 -15.730 -44.913 1.00 96.06 85 TRP A C 1
ATOM 688 O O . TRP A 1 85 ? -2.796 -14.732 -45.555 1.00 96.06 85 TRP A O 1
ATOM 698 N N . THR A 1 86 ? -3.984 -16.623 -45.398 1.00 95.75 86 THR A N 1
ATOM 699 C CA . THR A 1 86 ? -4.635 -16.445 -46.703 1.00 95.75 86 THR A CA 1
ATOM 700 C C . THR A 1 86 ? -5.619 -15.278 -46.716 1.00 95.75 86 THR A C 1
ATOM 702 O O . THR A 1 86 ? -5.757 -14.624 -47.746 1.00 95.75 86 THR A O 1
ATOM 705 N N . GLY A 1 87 ? -6.272 -14.988 -45.584 1.00 92.62 87 GLY A N 1
ATOM 706 C CA . GLY A 1 87 ? -7.157 -13.830 -45.429 1.00 92.62 87 GLY A CA 1
ATOM 707 C C . GLY A 1 87 ? -6.424 -12.497 -45.596 1.00 92.62 87 GLY A C 1
ATOM 708 O O . GLY A 1 87 ? -6.984 -11.571 -46.170 1.00 92.62 87 GLY A O 1
ATOM 709 N N . LEU A 1 88 ? -5.146 -12.444 -45.206 1.00 91.56 88 LEU A N 1
ATOM 710 C CA . LEU A 1 88 ? -4.243 -11.305 -45.427 1.00 91.56 88 LEU A CA 1
ATOM 711 C C . LEU A 1 88 ? -3.722 -11.192 -46.875 1.00 91.56 88 LEU A C 1
ATOM 713 O O . LEU A 1 88 ? -2.918 -10.313 -47.178 1.00 91.56 88 LEU A O 1
ATOM 717 N N . GLY A 1 89 ? -4.117 -12.099 -47.775 1.00 93.00 89 GLY A N 1
ATOM 718 C CA . GLY A 1 89 ? -3.652 -12.122 -49.165 1.00 93.00 89 GLY A CA 1
ATOM 719 C C . GLY A 1 89 ? -2.245 -12.699 -49.366 1.00 93.00 89 GLY A C 1
ATOM 720 O O . GLY A 1 89 ? -1.689 -12.599 -50.460 1.00 93.00 89 GLY A O 1
ATOM 721 N N . LEU A 1 90 ? -1.653 -13.324 -48.343 1.00 93.50 90 LEU A N 1
ATOM 722 C CA . LEU A 1 90 ? -0.340 -13.960 -48.442 1.00 93.50 90 LEU A CA 1
ATOM 723 C C . LEU A 1 90 ? -0.427 -15.346 -49.107 1.00 93.50 90 LEU A C 1
ATOM 725 O O . LEU A 1 90 ? -1.391 -16.095 -48.933 1.00 93.50 90 LEU A O 1
ATOM 729 N N . SER A 1 91 ? 0.615 -15.726 -49.855 1.00 95.38 91 SER A N 1
ATOM 730 C CA . SER A 1 91 ? 0.618 -16.992 -50.599 1.00 95.38 91 SER A CA 1
ATOM 731 C C . SER A 1 91 ? 0.750 -18.225 -49.692 1.00 95.38 91 SER A C 1
ATOM 733 O O . SER A 1 91 ? 1.459 -18.217 -48.681 1.00 95.38 91 SER A O 1
ATOM 735 N N . ILE A 1 92 ? 0.108 -19.325 -50.102 1.00 95.56 92 ILE A N 1
ATOM 736 C CA . ILE A 1 92 ? 0.206 -20.632 -49.427 1.00 95.56 92 ILE A CA 1
ATOM 737 C C . ILE A 1 92 ? 1.636 -21.192 -49.504 1.00 95.56 92 ILE A C 1
ATOM 739 O O . ILE A 1 92 ? 2.088 -21.860 -48.579 1.00 95.56 92 ILE A O 1
ATOM 743 N N . ASP A 1 93 ? 2.368 -20.899 -50.581 1.00 95.12 93 ASP A N 1
ATOM 744 C CA . ASP A 1 93 ? 3.776 -21.285 -50.713 1.00 95.12 93 ASP A CA 1
ATOM 745 C C . ASP A 1 93 ? 4.648 -20.612 -49.637 1.00 95.12 93 ASP A C 1
ATOM 747 O O . ASP A 1 93 ? 5.442 -21.282 -48.975 1.00 95.12 93 ASP A O 1
ATOM 751 N N . ALA A 1 94 ? 4.434 -19.315 -49.379 1.00 93.50 94 ALA A N 1
ATOM 752 C CA . ALA A 1 94 ? 5.097 -18.612 -48.284 1.00 93.50 94 ALA A CA 1
ATOM 753 C C . ALA A 1 94 ? 4.707 -19.190 -46.913 1.00 93.50 94 ALA A C 1
ATOM 755 O O . ALA A 1 94 ? 5.583 -19.401 -46.079 1.00 93.50 94 ALA A O 1
ATOM 756 N N . PHE A 1 95 ? 3.431 -19.526 -46.692 1.00 95.94 95 PHE A N 1
ATOM 757 C CA . PHE A 1 95 ? 2.987 -20.176 -45.452 1.00 95.94 95 PHE A CA 1
ATOM 758 C C . PHE A 1 95 ? 3.708 -21.511 -45.199 1.00 95.94 95 PHE A C 1
ATOM 760 O O . PHE A 1 95 ? 4.227 -21.748 -44.109 1.00 95.94 95 PHE A O 1
ATOM 767 N N . ASN A 1 96 ? 3.800 -22.369 -46.219 1.00 95.12 96 ASN A N 1
ATOM 768 C CA . ASN A 1 96 ? 4.486 -23.657 -46.103 1.00 95.12 96 ASN A CA 1
ATOM 769 C C . ASN A 1 96 ? 5.981 -23.471 -45.791 1.00 95.12 96 ASN A C 1
ATOM 771 O O . ASN A 1 96 ? 6.534 -24.196 -44.966 1.00 95.12 96 ASN A O 1
ATOM 775 N N . LYS A 1 97 ? 6.630 -22.472 -46.407 1.00 94.81 97 LYS A N 1
ATOM 776 C CA . LYS A 1 97 ? 8.026 -22.108 -46.112 1.00 94.81 97 LYS A CA 1
ATOM 777 C C . LYS A 1 97 ? 8.197 -21.561 -44.692 1.00 94.81 97 LYS A C 1
ATOM 779 O O . LYS A 1 97 ? 9.198 -21.871 -44.054 1.00 94.81 97 LYS A O 1
ATOM 784 N N . TYR A 1 98 ? 7.236 -20.782 -44.195 1.00 95.38 98 TYR A N 1
ATOM 785 C CA . TYR A 1 98 ? 7.230 -20.275 -42.821 1.00 95.38 98 TYR A CA 1
ATOM 786 C C . TYR A 1 98 ? 7.162 -21.421 -41.805 1.00 95.38 98 TYR A C 1
ATOM 788 O O . TYR A 1 98 ? 8.018 -21.503 -40.924 1.00 95.38 98 TYR A O 1
ATOM 796 N N . LEU A 1 99 ? 6.207 -22.348 -41.964 1.00 93.44 99 LEU A N 1
ATOM 797 C CA . LEU A 1 99 ? 6.098 -23.507 -41.073 1.00 93.44 99 LEU A CA 1
ATOM 798 C C . LEU A 1 99 ? 7.350 -24.386 -41.130 1.00 93.44 99 LEU A C 1
ATOM 800 O O . LEU A 1 99 ? 7.879 -24.741 -40.076 1.00 93.44 99 LEU A O 1
ATOM 804 N N . ALA A 1 100 ? 7.872 -24.663 -42.331 1.00 91.81 100 ALA A N 1
ATOM 805 C CA . ALA A 1 100 ? 9.092 -25.450 -42.508 1.00 91.81 100 ALA A CA 1
ATOM 806 C C . ALA A 1 100 ? 10.318 -24.809 -41.835 1.00 91.81 100 ALA A C 1
ATOM 808 O O . ALA A 1 100 ? 11.151 -25.522 -41.284 1.00 91.81 100 ALA A O 1
ATOM 809 N N . ALA A 1 101 ? 10.422 -23.475 -41.842 1.00 90.88 101 ALA A N 1
ATOM 810 C CA . ALA A 1 101 ? 11.499 -22.758 -41.161 1.00 90.88 101 ALA A CA 1
ATOM 811 C C . ALA A 1 101 ? 11.345 -22.760 -39.632 1.00 90.88 101 ALA A C 1
ATOM 813 O O . ALA A 1 101 ? 12.336 -22.631 -38.921 1.00 90.88 101 ALA A O 1
ATOM 814 N N . SER A 1 102 ? 10.119 -22.893 -39.118 1.00 82.50 102 SER A N 1
ATOM 815 C CA . SER A 1 102 ? 9.837 -22.702 -37.697 1.00 82.50 102 SER A CA 1
ATOM 816 C C . SER A 1 102 ? 10.283 -23.857 -36.793 1.00 82.50 102 SER A C 1
ATOM 818 O O . SER A 1 102 ? 10.382 -23.626 -35.594 1.00 82.50 102 SER A O 1
ATOM 820 N N . ASN A 1 103 ? 10.602 -25.050 -37.316 1.00 78.44 103 ASN A N 1
ATOM 821 C CA . ASN A 1 103 ? 10.910 -26.274 -36.546 1.00 78.44 103 ASN A CA 1
ATOM 822 C C . ASN A 1 103 ? 9.803 -26.684 -35.540 1.00 78.44 103 ASN A C 1
ATOM 824 O O . ASN A 1 103 ? 8.764 -26.029 -35.414 1.00 78.44 103 ASN A O 1
ATOM 828 N N . GLU A 1 104 ? 10.017 -27.782 -34.806 1.00 87.38 104 GLU A N 1
ATOM 829 C CA . GLU A 1 104 ? 9.082 -28.283 -33.785 1.00 87.38 104 GLU A CA 1
ATOM 830 C C . GLU A 1 104 ? 8.738 -27.247 -32.702 1.00 87.38 104 GLU A C 1
ATOM 832 O O . GLU A 1 104 ? 9.474 -26.288 -32.459 1.00 87.38 104 GLU A O 1
ATOM 837 N N . TRP A 1 105 ? 7.569 -27.406 -32.076 1.00 93.31 105 TRP A N 1
ATOM 838 C CA . TRP A 1 105 ? 7.110 -26.493 -31.026 1.00 93.31 105 TRP A CA 1
ATOM 839 C C . TRP A 1 105 ? 7.976 -26.609 -29.773 1.00 93.31 105 TRP A C 1
ATOM 841 O O . TRP A 1 105 ? 8.118 -27.692 -29.213 1.00 93.31 105 TRP A O 1
ATOM 851 N N . GLN A 1 106 ? 8.492 -25.471 -29.317 1.00 91.88 106 GLN A N 1
ATOM 852 C CA . GLN A 1 106 ? 9.247 -25.328 -28.080 1.00 91.88 106 GLN A CA 1
ATOM 853 C C . GLN A 1 106 ? 8.452 -24.437 -27.130 1.00 91.88 106 GLN A C 1
ATOM 855 O O . GLN A 1 106 ? 8.130 -23.292 -27.463 1.00 91.88 106 GLN A O 1
ATOM 860 N N . ILE A 1 107 ? 8.080 -24.997 -25.980 1.00 93.12 107 ILE A N 1
ATOM 861 C CA . ILE A 1 107 ? 7.242 -24.330 -24.987 1.00 93.12 107 ILE A CA 1
ATOM 862 C C . ILE A 1 107 ? 8.127 -23.613 -23.973 1.00 93.12 107 ILE A C 1
ATOM 864 O O . ILE A 1 107 ? 8.905 -24.253 -23.265 1.00 93.12 107 ILE A O 1
ATOM 868 N N . ASN A 1 108 ? 7.954 -22.298 -23.891 1.00 88.44 108 ASN A N 1
ATOM 869 C CA . ASN A 1 108 ? 8.633 -21.422 -22.947 1.00 88.44 108 ASN A CA 1
ATOM 870 C C . ASN A 1 108 ? 7.640 -20.842 -21.934 1.00 88.44 108 ASN A C 1
ATOM 872 O O . ASN A 1 108 ? 6.430 -20.765 -22.183 1.00 88.44 108 ASN A O 1
ATOM 876 N N . LYS A 1 109 ? 8.168 -20.336 -20.813 1.00 85.44 109 LYS A N 1
ATOM 877 C CA . LYS A 1 109 ? 7.442 -19.354 -19.994 1.00 85.44 109 LYS A CA 1
ATOM 878 C C . LYS A 1 109 ? 7.222 -18.082 -20.816 1.00 85.44 109 LYS A C 1
ATOM 880 O O . LYS A 1 109 ? 7.893 -17.855 -21.816 1.00 85.44 109 LYS A O 1
ATOM 885 N N . THR A 1 110 ? 6.289 -17.237 -20.394 1.00 80.44 110 THR A N 1
ATOM 886 C CA . THR A 1 110 ? 6.177 -15.869 -20.914 1.00 80.44 110 THR A CA 1
ATOM 887 C C . THR A 1 110 ? 7.549 -15.180 -20.938 1.00 80.44 110 THR A C 1
ATOM 889 O O . THR A 1 110 ? 8.174 -15.055 -19.887 1.00 80.44 110 THR A O 1
ATOM 892 N N . ILE A 1 111 ? 7.972 -14.692 -22.109 1.00 73.81 111 ILE A N 1
ATOM 893 C CA . ILE A 1 111 ? 9.274 -14.025 -22.299 1.00 73.81 111 ILE A CA 1
ATOM 894 C C . ILE A 1 111 ? 9.157 -12.497 -22.423 1.00 73.81 111 ILE A C 1
ATOM 896 O O . ILE A 1 111 ? 10.161 -11.801 -22.293 1.00 73.81 111 ILE A O 1
ATOM 900 N N . ASP A 1 112 ? 7.948 -11.964 -22.655 1.00 72.00 112 ASP A N 1
ATOM 901 C CA . ASP A 1 112 ? 7.682 -10.522 -22.724 1.00 72.00 112 ASP A CA 1
ATOM 902 C C . ASP A 1 112 ? 6.357 -10.149 -22.019 1.00 72.00 112 ASP A C 1
ATOM 904 O O . ASP A 1 112 ? 5.252 -10.481 -22.464 1.00 72.00 112 ASP A O 1
ATOM 908 N N . ARG A 1 113 ? 6.463 -9.413 -20.901 1.00 64.38 113 ARG A N 1
ATOM 909 C CA . ARG A 1 113 ? 5.308 -8.943 -20.109 1.00 64.38 113 ARG A CA 1
ATOM 910 C C . ARG A 1 113 ? 4.456 -7.902 -20.853 1.00 64.38 113 ARG A C 1
ATOM 912 O O . ARG A 1 113 ? 3.248 -7.845 -20.637 1.00 64.38 113 ARG A O 1
ATOM 919 N N . SER A 1 114 ? 5.043 -7.121 -21.760 1.00 65.62 114 SER A N 1
ATOM 920 C CA . SER A 1 114 ? 4.325 -6.133 -22.581 1.00 65.62 114 SER A CA 1
ATOM 921 C C . SER A 1 114 ? 3.430 -6.809 -23.625 1.00 65.62 114 SER A C 1
ATOM 923 O O . SER A 1 114 ? 2.272 -6.421 -23.824 1.00 65.62 114 SER A O 1
ATOM 925 N N . GLN A 1 115 ? 3.932 -7.882 -24.247 1.00 69.38 115 GLN A N 1
ATOM 926 C CA . GLN A 1 115 ? 3.145 -8.710 -25.170 1.00 69.38 115 GLN A CA 1
ATOM 927 C C . GLN A 1 115 ? 1.995 -9.401 -24.436 1.00 69.38 115 GLN A C 1
ATOM 929 O O . GLN A 1 115 ? 0.878 -9.445 -24.951 1.00 69.38 115 GLN A O 1
ATOM 934 N N . MET A 1 116 ? 2.223 -9.848 -23.197 1.00 75.31 116 MET A N 1
ATOM 935 C CA . MET A 1 116 ? 1.156 -10.383 -22.351 1.00 75.31 116 MET A CA 1
ATOM 936 C C . MET A 1 116 ? 0.095 -9.351 -21.983 1.00 75.31 116 MET A C 1
ATOM 938 O O . MET A 1 116 ? -1.088 -9.668 -22.085 1.00 75.31 116 MET A O 1
ATOM 942 N N . GLY A 1 117 ? 0.477 -8.127 -21.611 1.00 68.25 117 GLY A N 1
ATOM 943 C CA . GLY A 1 117 ? -0.483 -7.047 -21.366 1.00 68.25 117 GLY A CA 1
ATOM 944 C C . GLY A 1 117 ? -1.345 -6.764 -22.601 1.00 68.25 117 GLY A C 1
ATOM 945 O O . GLY A 1 117 ? -2.571 -6.714 -22.514 1.00 68.25 117 GLY A O 1
ATOM 946 N N . SER A 1 118 ? -0.716 -6.697 -23.779 1.00 71.31 118 SER A N 1
ATOM 947 C CA . SER A 1 118 ? -1.415 -6.523 -25.062 1.00 71.31 118 SER A CA 1
ATOM 948 C C . SER A 1 118 ? -2.371 -7.681 -25.365 1.00 71.31 118 SER A C 1
ATOM 950 O O . SER A 1 118 ? -3.508 -7.458 -25.777 1.00 71.31 118 SER A O 1
ATOM 952 N N . LEU A 1 119 ? -1.940 -8.920 -25.117 1.00 79.12 119 LEU A N 1
ATOM 953 C CA . LEU A 1 119 ? -2.747 -10.123 -25.300 1.00 79.12 119 LEU A CA 1
ATOM 954 C C . LEU A 1 119 ? -3.941 -10.172 -24.331 1.00 79.12 119 LEU A C 1
ATOM 956 O O . LEU A 1 119 ? -5.038 -10.555 -24.736 1.00 79.12 119 LEU A O 1
ATOM 960 N N . VAL A 1 120 ? -3.765 -9.765 -23.071 1.00 79.38 120 VAL A N 1
ATOM 961 C CA . VAL A 1 120 ? -4.845 -9.703 -22.070 1.00 79.38 120 VAL A CA 1
ATOM 962 C C . VAL A 1 120 ? -5.892 -8.658 -22.456 1.00 79.38 120 VAL A C 1
ATOM 964 O O . VAL A 1 120 ? -7.086 -8.965 -22.418 1.00 79.38 120 VAL A O 1
ATOM 967 N N . LEU A 1 121 ? -5.468 -7.468 -22.890 1.00 76.06 121 LEU A N 1
ATOM 968 C CA . LEU A 1 121 ? -6.373 -6.432 -23.399 1.00 76.06 121 LEU A CA 1
ATOM 969 C C . LEU A 1 121 ? -7.129 -6.915 -24.641 1.00 76.06 121 LEU A C 1
ATOM 971 O O . LEU A 1 121 ? -8.352 -6.809 -24.695 1.00 76.06 121 LEU A O 1
ATOM 975 N N . LEU A 1 122 ? -6.429 -7.541 -25.596 1.00 80.94 122 LEU A N 1
ATOM 976 C CA . LEU A 1 122 ? -7.045 -8.137 -26.783 1.00 80.94 122 LEU A CA 1
ATOM 977 C C . LEU A 1 122 ? -8.110 -9.183 -26.405 1.00 80.94 122 LEU A C 1
ATOM 979 O O . LEU A 1 122 ? -9.194 -9.211 -26.992 1.00 80.94 122 LEU A O 1
ATOM 983 N N . CYS A 1 123 ? -7.833 -10.011 -25.392 1.00 84.94 123 CYS A N 1
ATOM 984 C CA . CYS A 1 123 ? -8.785 -10.996 -24.882 1.00 84.94 123 CYS A CA 1
ATOM 985 C C . CYS A 1 123 ? -10.025 -10.344 -24.257 1.00 84.94 123 CYS A C 1
ATOM 987 O O . CYS A 1 123 ? -11.145 -10.756 -24.556 1.00 84.94 123 CYS A O 1
ATOM 989 N N . ARG A 1 124 ? -9.832 -9.357 -23.375 1.00 83.31 124 ARG A N 1
ATOM 990 C CA . ARG A 1 124 ? -10.910 -8.716 -22.608 1.00 83.31 124 ARG A CA 1
ATOM 991 C C . ARG A 1 124 ? -11.798 -7.840 -23.487 1.00 83.31 124 ARG A C 1
ATOM 993 O O . ARG A 1 124 ? -13.017 -7.957 -23.405 1.00 83.31 124 ARG A O 1
ATOM 1000 N N . ASP A 1 125 ? -11.185 -7.003 -24.316 1.00 82.44 125 ASP A N 1
ATOM 1001 C CA . ASP A 1 125 ? -11.874 -5.900 -24.993 1.00 82.44 125 ASP A CA 1
ATOM 1002 C C . ASP A 1 125 ? -12.442 -6.315 -26.356 1.00 82.44 125 ASP A C 1
ATOM 1004 O O . ASP A 1 125 ? -13.397 -5.706 -26.834 1.00 82.44 125 ASP A O 1
ATOM 1008 N N . TYR A 1 126 ? -11.902 -7.379 -26.967 1.00 85.38 126 TYR A N 1
ATOM 1009 C CA . TYR A 1 126 ? -12.294 -7.805 -28.315 1.00 85.38 126 TYR A CA 1
ATOM 1010 C C . TYR A 1 126 ? -12.655 -9.286 -28.410 1.00 85.38 126 TYR A C 1
ATOM 1012 O O . TYR A 1 126 ? -13.745 -9.614 -28.877 1.00 85.38 126 TYR A O 1
ATOM 1020 N N . ALA A 1 127 ? -11.783 -10.195 -27.962 1.00 88.00 127 ALA A N 1
ATOM 1021 C CA . ALA A 1 127 ? -12.003 -11.626 -28.172 1.00 88.00 127 ALA A CA 1
ATOM 1022 C C . ALA A 1 127 ? -13.221 -12.148 -27.393 1.00 88.00 127 ALA A C 1
ATOM 1024 O O . ALA A 1 127 ? -14.085 -12.805 -27.968 1.00 88.00 127 ALA A O 1
ATOM 1025 N N . LYS A 1 128 ? -13.320 -11.833 -26.095 1.00 88.38 128 LYS A N 1
ATOM 1026 C CA . LYS A 1 128 ? -14.397 -12.320 -25.222 1.00 88.38 128 LYS A CA 1
ATOM 1027 C C . LYS A 1 128 ? -15.784 -11.785 -25.617 1.00 88.38 128 LYS A C 1
ATOM 1029 O O . LYS A 1 128 ? -16.697 -12.604 -25.677 1.00 88.38 128 LYS A O 1
ATOM 1034 N N . PRO A 1 129 ? -15.975 -10.488 -25.938 1.00 88.88 129 PRO A N 1
ATOM 1035 C CA . PRO A 1 129 ? -17.275 -9.979 -26.387 1.00 88.88 129 PRO A CA 1
ATOM 1036 C C . PRO A 1 129 ? -17.759 -10.564 -27.721 1.00 88.88 129 PRO A C 1
ATOM 1038 O O . PRO A 1 129 ? -18.962 -10.656 -27.946 1.00 88.88 129 PRO A O 1
ATOM 1041 N N . LEU A 1 130 ? -16.839 -10.945 -28.613 1.00 88.00 130 LEU A N 1
ATOM 1042 C CA . LEU A 1 130 ? -17.170 -11.429 -29.958 1.00 88.00 130 LEU A CA 1
ATOM 1043 C C . LEU A 1 130 ? -17.233 -12.960 -30.067 1.00 88.00 130 LEU A C 1
ATOM 1045 O O . LEU A 1 130 ? -17.731 -13.471 -31.072 1.00 88.00 130 LEU A O 1
ATOM 1049 N N . ALA A 1 131 ? -16.774 -13.684 -29.043 1.00 88.12 131 ALA A N 1
ATOM 1050 C CA . ALA A 1 131 ? -16.654 -15.142 -29.028 1.00 88.12 131 ALA A CA 1
ATOM 1051 C C . ALA A 1 131 ? -17.962 -15.895 -29.337 1.00 88.12 131 ALA A C 1
ATOM 1053 O O . ALA A 1 131 ? -17.913 -16.958 -29.952 1.00 88.12 131 ALA A O 1
ATOM 1054 N N . ASP A 1 132 ? -19.118 -15.337 -28.962 1.00 85.31 132 ASP A N 1
ATOM 1055 C CA . ASP A 1 132 ? -20.437 -15.944 -29.210 1.00 85.31 132 ASP A CA 1
ATOM 1056 C C . ASP A 1 132 ? -21.018 -15.597 -30.596 1.00 85.31 132 ASP A C 1
ATOM 1058 O O . ASP A 1 132 ? -22.052 -16.129 -30.997 1.00 85.31 132 ASP A O 1
ATOM 1062 N N . THR A 1 133 ? -20.370 -14.695 -31.339 1.00 88.12 133 THR A N 1
ATOM 1063 C CA . THR A 1 133 ? -20.885 -14.146 -32.609 1.00 88.12 133 THR A CA 1
ATOM 1064 C C . THR A 1 133 ? -20.107 -14.598 -33.841 1.00 88.12 133 THR A C 1
ATOM 1066 O O . THR A 1 133 ? -20.565 -14.397 -34.965 1.00 88.12 133 THR A O 1
ATOM 1069 N N . MET A 1 134 ? -18.930 -15.194 -33.646 1.00 91.56 134 MET A N 1
ATOM 1070 C CA . MET A 1 134 ? -18.004 -15.572 -34.711 1.00 91.56 134 MET A CA 1
ATOM 1071 C C . MET A 1 134 ? -17.441 -16.966 -34.457 1.00 91.56 134 MET A C 1
ATOM 1073 O O . MET A 1 134 ? -17.221 -17.361 -33.310 1.00 91.56 134 MET A O 1
ATOM 1077 N N . ASP A 1 135 ? -17.179 -17.701 -35.534 1.00 93.31 135 ASP A N 1
ATOM 1078 C CA . ASP A 1 135 ? -16.415 -18.939 -35.451 1.00 93.31 135 ASP A CA 1
ATOM 1079 C C . ASP A 1 135 ? -14.920 -18.659 -35.209 1.00 93.31 135 ASP A C 1
ATOM 1081 O O . ASP A 1 135 ? -14.453 -17.517 -35.209 1.00 93.31 135 ASP A O 1
ATOM 1085 N N . GLU A 1 136 ? -14.166 -19.728 -34.964 1.00 91.56 136 GLU A N 1
ATOM 1086 C CA . GLU A 1 136 ? -12.748 -19.667 -34.612 1.00 91.56 136 GLU A CA 1
ATOM 1087 C C . GLU A 1 136 ? -11.908 -18.890 -35.645 1.00 91.56 136 GLU A C 1
ATOM 1089 O O . GLU A 1 136 ? -11.079 -18.046 -35.288 1.00 91.56 136 GLU A O 1
ATOM 1094 N N . VAL A 1 137 ? -12.151 -19.145 -36.934 1.00 95.19 137 VAL A N 1
ATOM 1095 C CA . VAL A 1 137 ? -11.431 -18.509 -38.045 1.00 95.19 137 VAL A CA 1
ATOM 1096 C C . VAL A 1 137 ? -11.849 -17.049 -38.194 1.00 95.19 137 VAL A C 1
ATOM 1098 O O . VAL A 1 137 ? -10.980 -16.180 -38.285 1.00 95.19 137 VAL A O 1
ATOM 1101 N N . GLY A 1 138 ? -13.152 -16.761 -38.170 1.00 94.88 138 GLY A N 1
ATOM 1102 C CA . GLY A 1 138 ? -13.688 -15.412 -38.302 1.00 94.88 138 GLY A CA 1
ATOM 1103 C C . GLY A 1 138 ? -13.220 -14.491 -37.180 1.00 94.88 138 GLY A C 1
ATOM 1104 O O . GLY A 1 138 ? -12.802 -13.362 -37.446 1.00 94.88 138 GLY A O 1
ATOM 1105 N N . LEU A 1 139 ? -13.191 -14.978 -35.934 1.00 94.44 139 LEU A N 1
ATOM 1106 C CA . LEU A 1 139 ? -12.681 -14.186 -34.820 1.00 94.44 139 LEU A CA 1
ATOM 1107 C C . LEU A 1 139 ? -11.162 -13.977 -34.919 1.00 94.44 139 LEU A C 1
ATOM 1109 O O . LEU A 1 139 ? -10.690 -12.864 -34.698 1.00 94.44 139 LEU A O 1
ATOM 1113 N N . SER A 1 140 ? -10.398 -14.998 -35.320 1.00 95.81 140 SER A N 1
ATOM 1114 C CA . SER A 1 140 ? -8.944 -14.877 -35.533 1.00 95.81 140 SER A CA 1
ATOM 1115 C C . SER A 1 140 ? -8.601 -13.836 -36.611 1.00 95.81 140 SER A C 1
ATOM 1117 O O . SER A 1 140 ? -7.733 -12.980 -36.417 1.00 95.81 140 SER A O 1
ATOM 1119 N N . GLN A 1 141 ? -9.339 -13.845 -37.726 1.00 94.56 141 GLN A N 1
ATOM 1120 C CA . GLN A 1 141 ? -9.216 -12.840 -38.784 1.00 94.56 141 GLN A CA 1
ATOM 1121 C C . GLN A 1 141 ? -9.590 -11.449 -38.268 1.00 94.56 141 GLN A C 1
ATOM 1123 O O . GLN A 1 141 ? -8.829 -10.501 -38.453 1.00 94.56 141 GLN A O 1
ATOM 1128 N N . ARG A 1 142 ? -10.713 -11.325 -37.547 1.00 92.88 142 ARG A N 1
ATOM 1129 C CA . ARG A 1 142 ? -11.149 -10.050 -36.970 1.00 92.88 142 ARG A CA 1
ATOM 1130 C C . ARG A 1 142 ? -10.103 -9.464 -36.028 1.00 92.88 142 ARG A C 1
ATOM 1132 O O . ARG A 1 142 ? -9.799 -8.279 -36.151 1.00 92.88 142 ARG A O 1
ATOM 1139 N N . LEU A 1 143 ? -9.532 -10.265 -35.130 1.00 91.00 143 LEU A N 1
ATOM 1140 C CA . LEU A 1 143 ? -8.493 -9.796 -34.210 1.00 91.00 143 LEU A CA 1
ATOM 1141 C C . LEU A 1 143 ? -7.214 -9.374 -34.940 1.00 91.00 143 LEU A C 1
ATOM 1143 O O . LEU A 1 143 ? -6.583 -8.405 -34.533 1.00 91.00 143 LEU A O 1
ATOM 1147 N N . THR A 1 144 ? -6.870 -10.036 -36.046 1.00 92.06 144 THR A N 1
ATOM 1148 C CA . THR A 1 144 ? -5.684 -9.697 -36.850 1.00 92.06 144 THR A CA 1
ATOM 1149 C C . THR A 1 144 ? -5.774 -8.310 -37.506 1.00 92.06 144 THR A C 1
ATOM 1151 O O . THR A 1 144 ? -4.746 -7.675 -37.746 1.00 92.06 144 THR A O 1
ATOM 1154 N N . THR A 1 145 ? -6.991 -7.801 -37.739 1.00 87.75 145 THR A N 1
ATOM 1155 C CA . THR A 1 145 ? -7.224 -6.438 -38.265 1.00 87.75 145 THR A CA 1
ATOM 1156 C C . THR A 1 145 ? -7.088 -5.334 -37.211 1.00 87.75 145 THR A C 1
ATOM 1158 O O . THR A 1 145 ? -7.097 -4.149 -37.547 1.00 87.75 145 THR A O 1
ATOM 1161 N N . ILE A 1 146 ? -6.981 -5.689 -35.927 1.00 86.31 146 ILE A N 1
ATOM 1162 C CA . ILE A 1 146 ? -6.903 -4.716 -34.836 1.00 86.31 146 ILE A CA 1
ATOM 1163 C C . ILE A 1 146 ? -5.477 -4.177 -34.742 1.00 86.31 146 ILE A C 1
ATOM 1165 O O . ILE A 1 146 ? -4.504 -4.927 -34.685 1.00 86.31 146 ILE A O 1
ATOM 1169 N N . MET A 1 147 ? -5.363 -2.850 -34.687 1.00 83.38 147 MET A N 1
ATOM 1170 C CA . MET A 1 147 ? -4.088 -2.178 -34.473 1.00 83.38 147 MET A CA 1
ATOM 1171 C C . MET A 1 147 ? -3.506 -2.561 -33.106 1.00 83.38 147 MET A C 1
ATOM 1173 O O . MET A 1 147 ? -4.168 -2.425 -32.076 1.00 83.38 147 MET A O 1
ATOM 1177 N N . LYS A 1 148 ? -2.250 -3.007 -33.094 1.00 81.69 148 LYS A N 1
ATOM 1178 C CA . LYS A 1 148 ? -1.536 -3.458 -31.895 1.00 81.69 148 LYS A CA 1
ATOM 1179 C C . LYS A 1 148 ? -0.403 -2.492 -31.571 1.00 81.69 148 LYS A C 1
ATOM 1181 O O . LYS A 1 148 ? 0.311 -2.035 -32.459 1.00 81.69 148 LYS A O 1
ATOM 1186 N N . ARG A 1 149 ? -0.204 -2.196 -30.287 1.00 71.69 149 ARG A N 1
ATOM 1187 C CA . ARG A 1 149 ? 0.968 -1.446 -29.822 1.00 71.69 149 ARG A CA 1
ATOM 1188 C C . ARG A 1 149 ? 2.217 -2.330 -29.912 1.00 71.69 149 ARG A C 1
ATOM 1190 O O . ARG A 1 149 ? 2.206 -3.458 -29.429 1.00 71.69 149 ARG A O 1
ATOM 1197 N N . HIS A 1 150 ? 3.293 -1.816 -30.499 1.00 70.88 150 HIS A N 1
ATOM 1198 C CA . HIS A 1 150 ? 4.582 -2.503 -30.595 1.00 70.88 150 HIS A CA 1
ATOM 1199 C C . HIS A 1 150 ? 5.709 -1.508 -30.282 1.00 70.88 150 HIS A C 1
ATOM 1201 O O . HIS A 1 150 ? 5.971 -0.572 -31.041 1.00 70.88 150 HIS A O 1
ATOM 1207 N N . GLY A 1 151 ? 6.336 -1.660 -29.110 1.00 67.38 151 GLY A N 1
ATOM 1208 C CA . GLY A 1 151 ? 7.256 -0.660 -28.559 1.00 67.38 151 GLY A CA 1
ATOM 1209 C C . GLY A 1 151 ? 6.573 0.698 -28.323 1.00 67.38 151 GLY A C 1
ATOM 1210 O O . GLY A 1 151 ? 5.516 0.779 -27.690 1.00 67.38 151 GLY A O 1
ATOM 1211 N N . ASN A 1 152 ? 7.175 1.769 -28.851 1.00 55.44 152 ASN A N 1
ATOM 1212 C CA . ASN A 1 152 ? 6.629 3.135 -28.805 1.00 55.44 152 ASN A CA 1
ATOM 1213 C C . ASN A 1 152 ? 5.677 3.456 -29.975 1.00 55.44 152 ASN A C 1
ATOM 1215 O O . ASN A 1 152 ? 5.155 4.566 -30.040 1.00 55.44 152 ASN A O 1
ATOM 1219 N N . GLY A 1 153 ? 5.472 2.516 -30.902 1.00 71.25 153 GLY A N 1
ATOM 1220 C CA . GLY A 1 153 ? 4.626 2.686 -32.082 1.00 71.25 153 GLY A CA 1
ATOM 1221 C C . GLY A 1 153 ? 3.434 1.732 -32.110 1.00 71.25 153 GLY A C 1
ATOM 1222 O O . GLY A 1 153 ? 3.150 1.013 -31.147 1.00 71.25 153 GLY A O 1
ATOM 1223 N N . TYR A 1 154 ? 2.750 1.716 -33.250 1.00 80.19 154 TYR A N 1
ATOM 1224 C CA . TYR A 1 154 ? 1.648 0.808 -33.538 1.00 80.19 154 TYR A CA 1
ATOM 1225 C C . TYR A 1 154 ? 1.916 0.066 -34.841 1.00 80.19 154 TYR A C 1
ATOM 1227 O O . TYR A 1 154 ? 2.500 0.631 -35.762 1.00 80.19 154 TYR A O 1
ATOM 1235 N N . ILE A 1 155 ? 1.470 -1.182 -34.895 1.00 83.75 155 ILE A N 1
ATOM 1236 C CA . ILE A 1 155 ? 1.428 -2.001 -36.101 1.00 83.75 155 ILE A CA 1
ATOM 1237 C C . ILE A 1 155 ? -0.031 -2.279 -36.456 1.00 83.75 155 ILE A C 1
ATOM 1239 O O . ILE A 1 155 ? -0.860 -2.556 -35.583 1.00 83.75 155 ILE A O 1
ATOM 1243 N N . ASN A 1 156 ? -0.355 -2.177 -37.736 1.00 88.88 156 ASN A N 1
ATOM 1244 C CA . ASN A 1 156 ? -1.656 -2.518 -38.298 1.00 88.88 156 ASN A CA 1
ATOM 1245 C C . ASN A 1 156 ? -1.530 -3.686 -39.296 1.00 88.88 156 ASN A C 1
ATOM 1247 O O . ASN A 1 156 ? -0.456 -4.249 -39.505 1.00 88.88 156 ASN A O 1
ATOM 1251 N N . GLU A 1 157 ? -2.641 -4.055 -39.929 1.00 89.06 157 GLU A N 1
ATOM 1252 C CA . GLU A 1 157 ? -2.701 -5.148 -40.906 1.00 89.06 157 GLU A CA 1
ATOM 1253 C C . GLU A 1 157 ? -1.729 -4.973 -42.093 1.00 89.06 157 GLU A C 1
ATOM 1255 O O . GLU A 1 157 ? -1.090 -5.934 -42.529 1.00 89.06 157 GLU A O 1
ATOM 1260 N N . SER A 1 158 ? -1.557 -3.746 -42.593 1.00 89.31 158 SER A N 1
ATOM 1261 C CA . SER A 1 158 ? -0.632 -3.461 -43.699 1.00 89.31 158 SER A CA 1
ATOM 1262 C C . SER A 1 158 ? 0.839 -3.573 -43.282 1.00 89.31 158 SER A C 1
ATOM 1264 O O . SER A 1 158 ? 1.672 -4.052 -44.061 1.00 89.31 158 SER A O 1
ATOM 1266 N N . ASP A 1 159 ? 1.156 -3.226 -42.031 1.00 90.62 159 ASP A N 1
ATOM 1267 C CA . ASP A 1 159 ? 2.487 -3.439 -41.460 1.00 90.62 159 ASP A CA 1
ATOM 1268 C C . ASP A 1 159 ? 2.767 -4.936 -41.320 1.00 90.62 159 ASP A C 1
ATOM 1270 O O . ASP A 1 159 ? 3.841 -5.396 -41.695 1.00 90.62 159 ASP A O 1
ATOM 1274 N N . THR A 1 160 ? 1.780 -5.722 -40.874 1.00 91.75 160 THR A N 1
ATOM 1275 C CA . THR A 1 160 ? 1.869 -7.189 -40.804 1.00 91.75 160 THR A CA 1
ATOM 1276 C C . THR A 1 160 ? 2.221 -7.798 -42.162 1.00 91.75 160 THR A C 1
ATOM 1278 O O . THR A 1 160 ? 3.158 -8.597 -42.252 1.00 91.75 160 THR A O 1
ATOM 1281 N N . LEU A 1 161 ? 1.536 -7.385 -43.235 1.00 92.31 161 LEU A N 1
ATOM 1282 C CA . LEU A 1 161 ? 1.840 -7.841 -44.595 1.00 92.31 161 LEU A CA 1
ATOM 1283 C C . LEU A 1 161 ? 3.281 -7.490 -44.999 1.00 92.31 161 LEU A C 1
ATOM 1285 O O . LEU A 1 161 ? 4.002 -8.326 -45.553 1.00 92.31 161 LEU A O 1
ATOM 1289 N N . THR A 1 162 ? 3.709 -6.267 -44.690 1.00 91.50 162 THR A N 1
ATOM 1290 C CA . THR A 1 162 ? 5.055 -5.765 -44.993 1.00 91.50 162 THR A CA 1
ATOM 1291 C C . THR A 1 162 ? 6.128 -6.551 -44.238 1.00 91.50 162 THR A C 1
ATOM 1293 O O . THR A 1 162 ? 7.105 -6.996 -44.840 1.00 91.50 162 THR A O 1
ATOM 1296 N N . ILE A 1 163 ? 5.928 -6.791 -42.941 1.00 92.75 163 ILE A N 1
ATOM 1297 C CA . ILE A 1 163 ? 6.845 -7.542 -42.074 1.00 92.75 163 ILE A CA 1
ATOM 1298 C C . ILE A 1 163 ? 7.020 -8.973 -42.592 1.00 92.75 163 ILE A C 1
ATOM 1300 O O . ILE A 1 163 ? 8.149 -9.433 -42.757 1.00 92.75 163 ILE A O 1
ATOM 1304 N N . ILE A 1 164 ? 5.921 -9.663 -42.912 1.00 92.94 164 ILE A N 1
ATOM 1305 C CA . ILE A 1 164 ? 5.965 -11.045 -43.413 1.00 92.94 164 ILE A CA 1
ATOM 1306 C C . ILE A 1 164 ? 6.618 -11.118 -44.798 1.00 92.94 164 ILE A C 1
ATOM 1308 O O . ILE A 1 164 ? 7.372 -12.050 -45.081 1.00 92.94 164 ILE A O 1
ATOM 1312 N N . THR A 1 165 ? 6.348 -10.142 -45.667 1.00 91.00 165 THR A N 1
ATOM 1313 C CA . THR A 1 165 ? 6.944 -10.087 -47.009 1.00 91.00 165 THR A CA 1
ATOM 1314 C C . THR A 1 165 ? 8.453 -9.854 -46.928 1.00 91.00 165 THR A C 1
ATOM 1316 O O . THR A 1 165 ? 9.217 -10.575 -47.568 1.00 91.00 165 THR A O 1
ATOM 1319 N N . ASN A 1 166 ? 8.893 -8.919 -46.082 1.00 91.75 166 ASN A N 1
ATOM 1320 C CA . ASN A 1 166 ? 10.309 -8.587 -45.900 1.00 91.75 166 ASN A CA 1
ATOM 1321 C C . ASN A 1 166 ? 11.106 -9.690 -45.191 1.00 91.75 166 ASN A C 1
ATOM 1323 O O . ASN A 1 166 ? 12.322 -9.766 -45.346 1.00 91.75 166 ASN A O 1
ATOM 1327 N N . ALA A 1 167 ? 10.439 -10.556 -44.427 1.00 89.19 167 ALA A N 1
ATOM 1328 C CA . ALA A 1 167 ? 11.074 -11.680 -43.747 1.00 89.19 167 ALA A CA 1
ATOM 1329 C C . ALA A 1 167 ? 11.382 -12.878 -44.668 1.00 89.19 167 ALA A C 1
ATOM 1331 O O . ALA A 1 167 ? 11.959 -13.866 -44.211 1.00 89.19 167 ALA A O 1
ATOM 1332 N N . GLN A 1 168 ? 11.000 -12.827 -45.950 1.00 89.69 168 GLN A N 1
ATOM 1333 C CA . GLN A 1 168 ? 11.291 -13.890 -46.912 1.00 89.69 168 GLN A CA 1
ATOM 1334 C C . GLN A 1 168 ? 12.692 -13.728 -47.541 1.00 89.69 168 GLN A C 1
ATOM 1336 O O . GLN A 1 168 ? 13.052 -12.630 -47.960 1.00 89.69 168 GLN A O 1
ATOM 1341 N N . PRO A 1 169 ? 13.475 -14.816 -47.696 1.00 88.56 169 PRO A N 1
ATOM 1342 C CA . PRO A 1 169 ? 13.172 -16.183 -47.278 1.00 88.56 169 PRO A CA 1
ATOM 1343 C C . PRO A 1 169 ? 13.282 -16.358 -45.757 1.00 88.56 169 PRO A C 1
ATOM 1345 O O . PRO A 1 169 ? 14.250 -15.917 -45.141 1.00 88.56 169 PRO A O 1
ATOM 1348 N N . PHE A 1 170 ? 12.313 -17.072 -45.185 1.00 91.12 170 PHE A N 1
ATOM 1349 C CA . PHE A 1 170 ? 12.228 -17.333 -43.752 1.00 91.12 170 PHE A CA 1
ATOM 1350 C C . PHE A 1 170 ? 13.460 -18.096 -43.254 1.00 91.12 170 PHE A C 1
ATOM 1352 O O . PHE A 1 170 ? 13.729 -19.215 -43.694 1.00 91.12 170 PHE A O 1
ATOM 1359 N N . LYS A 1 171 ? 14.214 -17.484 -42.337 1.00 86.00 171 LYS A N 1
ATOM 1360 C CA . LYS A 1 171 ? 15.394 -18.077 -41.700 1.00 86.00 171 LYS A CA 1
ATOM 1361 C C . LYS A 1 171 ? 15.366 -17.787 -40.208 1.00 86.00 171 LYS A C 1
ATOM 1363 O O . LYS A 1 171 ? 15.288 -16.626 -39.817 1.00 86.00 171 LYS A O 1
ATOM 1368 N N . VAL A 1 172 ? 15.463 -18.838 -39.399 1.00 79.56 172 VAL A N 1
ATOM 1369 C CA . VAL A 1 172 ? 15.660 -18.705 -37.953 1.00 79.56 172 VAL A CA 1
ATOM 1370 C C . VAL A 1 172 ? 17.098 -18.265 -37.703 1.00 79.56 172 VAL A C 1
ATOM 1372 O O . VAL A 1 172 ? 18.046 -18.882 -38.194 1.00 79.56 172 VAL A O 1
ATOM 1375 N N . GLN A 1 173 ? 17.256 -17.179 -36.959 1.00 77.56 173 GLN A N 1
ATOM 1376 C CA . GLN A 1 173 ? 18.540 -16.710 -36.470 1.00 77.56 173 GLN A CA 1
ATOM 1377 C C . GLN A 1 173 ? 18.902 -17.513 -35.225 1.00 77.56 173 GLN A C 1
ATOM 1379 O O . GLN A 1 173 ? 18.298 -17.342 -34.171 1.00 77.56 173 GLN A O 1
ATOM 1384 N N . TYR A 1 174 ? 19.890 -18.391 -35.333 1.00 63.94 174 TYR A N 1
ATOM 1385 C CA . TYR A 1 174 ? 20.510 -18.978 -34.152 1.00 63.94 174 TYR A CA 1
ATOM 1386 C C . TYR A 1 174 ? 21.504 -17.951 -33.621 1.00 63.94 174 TYR A C 1
ATOM 1388 O O . TYR A 1 174 ? 22.383 -17.507 -34.367 1.00 63.94 174 TYR A O 1
ATOM 1396 N N . ALA A 1 175 ? 21.321 -17.515 -32.375 1.00 49.28 175 ALA A N 1
ATOM 1397 C CA . ALA A 1 175 ? 22.253 -16.596 -31.743 1.00 49.28 175 ALA A CA 1
ATOM 1398 C C . ALA A 1 175 ? 23.669 -17.184 -31.838 1.00 49.28 175 ALA A C 1
ATOM 1400 O O . ALA A 1 175 ? 23.899 -18.344 -31.495 1.00 49.28 175 ALA A O 1
ATOM 1401 N N . LYS A 1 176 ? 24.621 -16.391 -32.340 1.00 40.50 176 LYS A N 1
ATOM 1402 C CA . LYS A 1 176 ? 26.035 -16.676 -32.111 1.00 40.50 176 LYS A CA 1
ATOM 1403 C C . LYS A 1 176 ? 26.268 -16.430 -30.629 1.00 40.50 176 LYS A C 1
ATOM 1405 O O . LYS A 1 176 ? 26.172 -15.280 -30.211 1.00 40.50 176 LYS A O 1
ATOM 1410 N N . THR A 1 177 ? 26.576 -17.471 -29.863 1.00 39.06 177 THR A N 1
ATOM 1411 C CA . THR A 1 177 ? 27.214 -17.292 -28.557 1.00 39.06 177 THR A CA 1
ATOM 1412 C C . THR A 1 177 ? 28.464 -16.442 -28.795 1.00 39.06 177 THR A C 1
ATOM 1414 O O . THR A 1 177 ? 29.308 -16.849 -29.603 1.00 39.06 177 THR A O 1
ATOM 1417 N N . PRO A 1 178 ? 28.589 -15.238 -28.215 1.00 35.72 178 PRO A N 1
ATOM 1418 C CA . PRO A 1 178 ? 29.843 -14.512 -28.284 1.00 35.72 178 PRO A CA 1
ATOM 1419 C C . PRO A 1 178 ? 30.891 -15.365 -27.566 1.00 35.72 178 PRO A C 1
ATOM 1421 O O . PRO A 1 178 ? 30.706 -15.728 -26.410 1.00 35.72 178 PRO A O 1
ATOM 1424 N N . MET A 1 179 ? 31.979 -15.713 -28.252 1.00 36.19 179 MET A N 1
ATOM 1425 C CA . MET A 1 179 ? 33.213 -16.096 -27.569 1.00 36.19 179 MET A CA 1
ATOM 1426 C C . MET A 1 179 ? 33.655 -14.840 -26.809 1.00 36.19 179 MET A C 1
ATOM 1428 O O . MET A 1 179 ? 34.084 -13.873 -27.441 1.00 36.19 179 MET A O 1
ATOM 1432 N N . GLN A 1 180 ? 33.433 -14.808 -25.495 1.00 47.31 180 GLN A N 1
ATOM 1433 C CA . GLN A 1 180 ? 33.926 -13.733 -24.637 1.00 47.31 180 GLN A CA 1
ATOM 1434 C C . GLN A 1 180 ? 35.464 -13.804 -24.572 1.00 47.31 180 GLN A C 1
ATOM 1436 O O . GLN A 1 180 ? 36.019 -14.907 -24.625 1.00 47.31 180 GLN A O 1
ATOM 1441 N N . PRO A 1 181 ? 36.163 -12.658 -24.503 1.00 52.16 181 PRO A N 1
ATOM 1442 C CA . PRO A 1 181 ? 37.578 -12.643 -24.166 1.00 52.16 181 PRO A CA 1
ATOM 1443 C C . PRO A 1 181 ? 37.786 -13.254 -22.772 1.00 52.16 181 PRO A C 1
ATOM 1445 O O . PRO A 1 181 ? 36.955 -13.093 -21.877 1.00 52.16 181 PRO A O 1
ATOM 1448 N N . ASP A 1 182 ? 38.878 -13.995 -22.611 1.00 65.06 182 ASP A N 1
ATOM 1449 C CA . ASP A 1 182 ? 39.277 -14.563 -21.327 1.00 65.06 182 ASP A CA 1
ATOM 1450 C C . ASP A 1 182 ? 39.877 -13.445 -20.461 1.00 65.06 182 ASP A C 1
ATOM 1452 O O . ASP A 1 182 ? 41.042 -13.085 -20.618 1.00 65.06 182 ASP A O 1
ATOM 1456 N N . ASN A 1 183 ? 39.031 -12.817 -19.640 1.00 79.19 183 ASN A N 1
ATOM 1457 C CA . ASN A 1 183 ? 39.385 -11.686 -18.774 1.00 79.19 183 ASN A CA 1
ATOM 1458 C C . ASN A 1 183 ? 39.688 -12.136 -17.331 1.00 79.19 183 ASN A C 1
ATOM 1460 O O . ASN A 1 183 ? 39.624 -11.316 -16.418 1.00 79.19 183 ASN A O 1
ATOM 1464 N N . HIS A 1 184 ? 39.961 -13.427 -17.109 1.00 84.25 184 HIS A N 1
ATOM 1465 C CA . HIS A 1 184 ? 40.153 -14.000 -15.775 1.00 84.25 184 HIS A CA 1
ATOM 1466 C C . HIS A 1 184 ? 41.257 -13.278 -14.983 1.00 84.25 184 HIS A C 1
ATOM 1468 O O . HIS A 1 184 ? 40.967 -12.710 -13.934 1.00 84.25 184 HIS A O 1
ATOM 1474 N N . ASP A 1 185 ? 42.469 -13.181 -15.543 1.00 84.19 185 ASP A N 1
ATOM 1475 C CA . ASP A 1 185 ? 43.620 -12.528 -14.894 1.00 84.19 185 ASP A CA 1
ATOM 1476 C C . ASP A 1 185 ? 43.357 -11.044 -14.554 1.00 84.19 185 ASP A C 1
ATOM 1478 O O . ASP A 1 185 ? 43.870 -10.509 -13.570 1.00 84.19 185 ASP A O 1
ATOM 1482 N N . GLU A 1 186 ? 42.576 -10.342 -15.385 1.00 89.56 186 GLU A N 1
ATOM 1483 C CA . GLU A 1 186 ? 42.229 -8.933 -15.159 1.00 89.56 186 GLU A CA 1
ATOM 1484 C C . GLU A 1 186 ? 41.203 -8.785 -14.029 1.00 89.56 186 GLU A C 1
ATOM 1486 O O . GLU A 1 186 ? 41.338 -7.892 -13.193 1.00 89.56 186 GLU A O 1
ATOM 1491 N N . LEU A 1 187 ? 40.208 -9.677 -13.974 1.00 91.06 187 LEU A N 1
ATOM 1492 C CA . LEU A 1 187 ? 39.221 -9.717 -12.897 1.00 91.06 187 LEU A CA 1
ATOM 1493 C C . LEU A 1 187 ? 39.876 -10.081 -11.561 1.00 91.06 187 LEU A C 1
ATOM 1495 O O . LEU A 1 187 ? 39.654 -9.368 -10.586 1.00 91.06 187 LEU A O 1
ATOM 1499 N N . GLU A 1 188 ? 40.726 -11.109 -11.530 1.00 89.44 188 GLU A N 1
ATOM 1500 C CA . GLU A 1 188 ? 41.476 -11.521 -10.333 1.00 89.44 188 GLU A CA 1
ATOM 1501 C C . GLU A 1 188 ? 42.312 -10.351 -9.792 1.00 89.44 188 GLU A C 1
ATOM 1503 O O . GLU A 1 188 ? 42.229 -9.999 -8.616 1.00 89.44 188 GLU A O 1
ATOM 1508 N N . HIS A 1 189 ? 43.012 -9.631 -10.678 1.00 91.31 189 HIS A N 1
ATOM 1509 C CA . HIS A 1 189 ? 43.786 -8.456 -10.283 1.00 91.31 189 HIS A CA 1
ATOM 1510 C C . HIS A 1 189 ? 42.936 -7.324 -9.687 1.00 91.31 189 HIS A C 1
ATOM 1512 O O . HIS A 1 189 ? 43.383 -6.634 -8.766 1.00 91.31 189 HIS A O 1
ATOM 1518 N N . ILE A 1 190 ? 41.735 -7.086 -10.223 1.00 93.00 190 ILE A N 1
ATOM 1519 C CA . ILE A 1 190 ? 40.824 -6.058 -9.706 1.00 93.00 190 ILE A CA 1
ATOM 1520 C C . ILE A 1 190 ? 40.319 -6.447 -8.313 1.00 93.00 190 ILE A C 1
ATOM 1522 O O . ILE A 1 190 ? 40.317 -5.599 -7.417 1.00 93.00 190 ILE A O 1
ATOM 1526 N N . ILE A 1 191 ? 39.928 -7.710 -8.123 1.00 89.62 191 ILE A N 1
ATOM 1527 C CA . ILE A 1 191 ? 39.423 -8.222 -6.843 1.00 89.62 191 ILE A CA 1
ATOM 1528 C C . ILE A 1 191 ? 40.509 -8.148 -5.766 1.00 89.62 191 ILE A C 1
ATOM 1530 O O . ILE A 1 191 ? 40.272 -7.537 -4.725 1.00 89.62 191 ILE A O 1
ATOM 1534 N N . ASP A 1 192 ? 41.727 -8.615 -6.055 1.00 88.25 192 ASP A N 1
ATOM 1535 C CA . ASP A 1 192 ? 42.880 -8.525 -5.145 1.00 88.25 192 ASP A CA 1
ATOM 1536 C C . ASP A 1 192 ? 43.156 -7.088 -4.675 1.00 88.25 192 ASP A C 1
ATOM 1538 O O . ASP A 1 192 ? 43.553 -6.826 -3.533 1.00 88.25 192 ASP A O 1
ATOM 1542 N N . GLN A 1 193 ? 42.992 -6.113 -5.575 1.00 91.31 193 GLN A N 1
ATOM 1543 C CA . GLN A 1 193 ? 43.195 -4.708 -5.234 1.00 91.31 193 GLN A CA 1
ATOM 1544 C C . GLN A 1 193 ? 42.062 -4.132 -4.390 1.00 91.31 193 GLN A C 1
ATOM 1546 O O . GLN A 1 193 ? 42.342 -3.303 -3.518 1.00 91.31 193 GLN A O 1
ATOM 1551 N N . LEU A 1 194 ? 40.817 -4.538 -4.644 1.00 90.38 194 LEU A N 1
ATOM 1552 C CA . LEU A 1 194 ? 39.662 -4.141 -3.843 1.00 90.38 194 LEU A CA 1
ATOM 1553 C C . LEU A 1 194 ? 39.776 -4.690 -2.416 1.00 90.38 194 LEU A C 1
ATOM 1555 O O . LEU A 1 194 ? 39.664 -3.900 -1.481 1.00 90.38 194 LEU A O 1
ATOM 1559 N N . ASP A 1 195 ? 40.109 -5.972 -2.257 1.00 84.88 195 ASP A N 1
ATOM 1560 C CA . ASP A 1 195 ? 40.281 -6.624 -0.951 1.00 84.88 195 ASP A CA 1
ATOM 1561 C C . ASP A 1 195 ? 41.410 -5.984 -0.122 1.00 84.88 195 ASP A C 1
ATOM 1563 O O . ASP A 1 195 ? 41.267 -5.620 1.049 1.00 84.88 195 ASP A O 1
ATOM 1567 N N . LYS A 1 196 ? 42.546 -5.699 -0.767 1.00 87.12 196 LYS A N 1
ATOM 1568 C CA . LYS A 1 196 ? 43.652 -4.999 -0.104 1.00 87.12 196 LYS A CA 1
ATOM 1569 C C . LYS A 1 196 ? 43.269 -3.591 0.368 1.00 87.12 196 LYS A C 1
ATOM 1571 O O . LYS A 1 196 ? 43.811 -3.107 1.369 1.00 87.12 196 LYS A O 1
ATOM 1576 N N . LEU A 1 197 ? 42.411 -2.898 -0.381 1.00 83.56 197 LEU A N 1
ATOM 1577 C CA . LEU A 1 197 ? 41.946 -1.559 -0.028 1.00 83.56 197 LEU A CA 1
ATOM 1578 C C . LEU A 1 197 ? 40.934 -1.603 1.120 1.00 83.56 197 LEU A C 1
ATOM 1580 O O . LEU A 1 197 ? 41.097 -0.809 2.044 1.00 83.56 197 LEU A O 1
ATOM 1584 N N . SER A 1 198 ? 39.969 -2.526 1.110 1.00 76.38 198 SER A N 1
ATOM 1585 C CA . SER A 1 198 ? 38.987 -2.669 2.199 1.00 76.38 198 SER A CA 1
ATOM 1586 C C . SER A 1 198 ? 39.623 -3.151 3.507 1.00 76.38 198 SER A C 1
ATOM 1588 O O . SER A 1 198 ? 39.282 -2.668 4.583 1.00 76.38 198 SER A O 1
ATOM 1590 N N . SER A 1 199 ? 40.652 -3.998 3.425 1.00 78.06 199 SER A N 1
ATOM 1591 C CA . SER A 1 199 ? 41.407 -4.494 4.587 1.00 78.06 199 SER A CA 1
ATOM 1592 C C . SER A 1 199 ? 42.375 -3.470 5.213 1.00 78.06 199 SER A C 1
ATOM 1594 O O . SER A 1 199 ? 43.043 -3.754 6.214 1.00 78.06 199 SER A O 1
ATOM 1596 N N . THR A 1 200 ? 42.518 -2.273 4.636 1.00 79.88 200 THR A N 1
ATOM 1597 C CA . THR A 1 200 ? 43.421 -1.242 5.169 1.00 79.88 200 THR A CA 1
ATOM 1598 C C . THR A 1 200 ? 42.770 -0.508 6.352 1.00 79.88 200 THR A C 1
ATOM 1600 O O . THR A 1 200 ? 41.654 -0.021 6.249 1.00 79.88 200 THR A O 1
ATOM 1603 N N . ASN A 1 201 ? 43.472 -0.356 7.484 1.00 74.00 201 ASN A N 1
ATOM 1604 C CA . ASN A 1 201 ? 42.964 0.438 8.613 1.00 74.00 201 ASN A CA 1
ATOM 1605 C C . ASN A 1 201 ? 43.078 1.952 8.322 1.00 74.00 201 ASN A C 1
ATOM 1607 O O . ASN A 1 201 ? 44.179 2.472 8.101 1.00 74.00 201 ASN A O 1
ATOM 1611 N N . TYR A 1 202 ? 41.942 2.654 8.381 1.00 72.50 202 TYR A N 1
ATOM 1612 C CA . TYR A 1 202 ? 41.828 4.095 8.136 1.00 72.50 202 TYR A CA 1
ATOM 1613 C C . TYR A 1 202 ? 41.532 4.941 9.391 1.00 72.50 202 TYR A C 1
ATOM 1615 O O . TYR A 1 202 ? 41.338 6.149 9.259 1.00 72.50 202 TYR A O 1
ATOM 1623 N N . ASP A 1 203 ? 41.585 4.379 10.604 1.00 62.94 203 ASP A N 1
ATOM 1624 C CA . ASP A 1 203 ? 41.225 5.045 11.877 1.00 62.94 203 ASP A CA 1
ATOM 1625 C C . ASP A 1 203 ? 42.005 6.348 12.135 1.00 62.94 203 ASP A C 1
ATOM 1627 O O . ASP A 1 203 ? 41.542 7.253 12.831 1.00 62.94 203 ASP A O 1
ATOM 1631 N N . PHE A 1 204 ? 43.205 6.459 11.557 1.00 61.41 204 PHE A N 1
ATOM 1632 C CA . PHE A 1 204 ? 44.086 7.626 11.673 1.00 61.41 204 PHE A CA 1
ATOM 1633 C C . PHE A 1 204 ? 44.396 8.286 10.322 1.00 61.41 204 PHE A C 1
ATOM 1635 O O . PHE A 1 204 ? 45.342 9.074 10.211 1.00 61.41 204 PHE A O 1
ATOM 1642 N N . ALA A 1 205 ? 43.635 7.955 9.278 1.00 69.69 205 ALA A N 1
ATOM 1643 C CA . ALA A 1 205 ? 43.815 8.519 7.951 1.00 69.69 205 ALA A CA 1
ATOM 1644 C C . ALA A 1 205 ? 43.303 9.965 7.888 1.00 69.69 205 ALA A C 1
ATOM 1646 O O . ALA A 1 205 ? 42.268 10.330 8.442 1.00 69.69 205 ALA A O 1
ATOM 1647 N N . SER A 1 206 ? 44.032 10.820 7.174 1.00 68.19 206 SER A N 1
ATOM 1648 C CA . SER A 1 206 ? 43.540 12.156 6.839 1.00 68.19 206 SER A CA 1
ATOM 1649 C C . SER A 1 206 ? 42.381 12.078 5.842 1.00 68.19 206 SER A C 1
ATOM 1651 O O . SER A 1 206 ? 42.334 11.175 5.010 1.00 68.19 206 SER A O 1
ATOM 1653 N N . SER A 1 207 ? 41.503 13.086 5.838 1.00 63.88 207 SER A N 1
ATOM 1654 C CA . SER A 1 207 ? 40.414 13.203 4.850 1.00 63.88 207 SER A CA 1
ATOM 1655 C C . SER A 1 207 ? 40.913 13.061 3.403 1.00 63.88 207 SER A C 1
ATOM 1657 O O . SER A 1 207 ? 40.310 12.346 2.616 1.00 63.88 207 SER A O 1
ATOM 1659 N N . LYS A 1 208 ? 42.097 13.598 3.074 1.00 72.25 208 LYS A N 1
ATOM 1660 C CA . LYS A 1 208 ? 42.711 13.420 1.748 1.00 72.25 208 LYS A CA 1
ATOM 1661 C C . LYS A 1 208 ? 43.064 11.960 1.428 1.00 72.25 208 LYS A C 1
ATOM 1663 O O . LYS A 1 208 ? 43.033 11.573 0.265 1.00 72.25 208 LYS A O 1
ATOM 1668 N N . GLN A 1 209 ? 43.463 11.170 2.424 1.00 72.62 209 GLN A N 1
ATOM 1669 C CA . GLN A 1 209 ? 43.762 9.745 2.248 1.00 72.62 209 GLN A CA 1
ATOM 1670 C C . GLN A 1 209 ? 42.481 8.916 2.104 1.00 72.62 209 GLN A C 1
ATOM 1672 O O . GLN A 1 209 ? 42.482 7.980 1.311 1.00 72.62 209 GLN A O 1
ATOM 1677 N N . ILE A 1 210 ? 41.405 9.297 2.802 1.00 70.94 210 ILE A N 1
ATOM 1678 C CA . ILE A 1 210 ? 40.070 8.697 2.659 1.00 70.94 210 ILE A CA 1
ATOM 1679 C C . ILE A 1 210 ? 39.524 8.970 1.252 1.00 70.94 210 ILE A C 1
ATOM 1681 O O . ILE A 1 210 ? 39.230 8.026 0.528 1.00 70.94 210 ILE A O 1
ATOM 1685 N N . ASP A 1 211 ? 39.536 10.227 0.794 1.00 75.31 211 ASP A N 1
ATOM 1686 C CA . ASP A 1 211 ? 39.080 10.591 -0.558 1.00 75.31 211 ASP A CA 1
ATOM 1687 C C . ASP A 1 211 ? 39.864 9.845 -1.654 1.00 75.31 211 ASP A C 1
ATOM 1689 O O . ASP A 1 211 ? 39.312 9.410 -2.667 1.00 75.31 211 ASP A O 1
ATOM 1693 N N . GLN A 1 212 ? 41.177 9.669 -1.455 1.00 83.88 212 GLN A N 1
ATOM 1694 C CA . GLN A 1 212 ? 42.028 8.898 -2.365 1.00 83.88 212 GLN A CA 1
ATOM 1695 C C . GLN A 1 212 ? 41.713 7.400 -2.351 1.00 83.88 212 GLN A C 1
ATOM 1697 O O . GLN A 1 212 ? 41.864 6.756 -3.389 1.00 83.88 212 GLN A O 1
ATOM 1702 N N . ALA A 1 213 ? 41.325 6.839 -1.206 1.00 79.00 213 ALA A N 1
ATOM 1703 C CA . ALA A 1 213 ? 40.927 5.442 -1.088 1.00 79.00 213 ALA A CA 1
ATOM 1704 C C . ALA A 1 213 ? 39.564 5.209 -1.754 1.00 79.00 213 ALA A C 1
ATOM 1706 O O . ALA A 1 213 ? 39.482 4.379 -2.657 1.00 79.00 213 ALA A O 1
ATOM 1707 N N . THR A 1 214 ? 38.552 6.022 -1.433 1.00 80.62 214 THR A N 1
ATOM 1708 C CA . THR A 1 214 ? 37.223 5.974 -2.064 1.00 80.62 214 THR A CA 1
ATOM 1709 C C . THR A 1 214 ? 37.319 6.112 -3.583 1.00 80.62 214 THR A C 1
ATOM 1711 O O . THR A 1 214 ? 36.767 5.295 -4.314 1.00 80.62 214 THR A O 1
ATOM 1714 N N . SER A 1 215 ? 38.104 7.070 -4.091 1.00 87.06 215 SER A N 1
ATOM 1715 C CA . SER A 1 215 ? 38.283 7.251 -5.540 1.00 87.06 215 SER A CA 1
ATOM 1716 C C . SER A 1 215 ? 38.964 6.054 -6.225 1.00 87.06 215 SER A C 1
ATOM 1718 O O . SER A 1 215 ? 38.637 5.731 -7.371 1.00 87.06 215 SER A O 1
ATOM 1720 N N . LYS A 1 216 ? 39.889 5.366 -5.541 1.00 91.25 216 LYS A N 1
ATOM 1721 C CA . LYS A 1 216 ? 40.511 4.136 -6.058 1.00 91.25 216 LYS A CA 1
ATOM 1722 C C . LYS A 1 216 ? 39.528 2.969 -6.085 1.00 91.25 216 LYS A C 1
ATOM 1724 O O . LYS A 1 216 ? 39.451 2.307 -7.115 1.00 91.25 216 LYS A O 1
ATOM 1729 N N . ILE A 1 217 ? 38.751 2.774 -5.016 1.00 87.06 217 ILE A N 1
ATOM 1730 C CA . ILE A 1 217 ? 37.697 1.749 -4.950 1.00 87.06 217 ILE A CA 1
ATOM 1731 C C . ILE A 1 217 ? 36.681 1.977 -6.078 1.00 87.06 217 ILE A C 1
ATOM 1733 O O . ILE A 1 217 ? 36.418 1.072 -6.861 1.00 87.06 217 ILE A O 1
ATOM 1737 N N . GLN A 1 218 ? 36.209 3.214 -6.265 1.00 89.19 218 GLN A N 1
ATOM 1738 C CA . GLN A 1 218 ? 35.294 3.562 -7.359 1.00 89.19 218 GLN A CA 1
ATOM 1739 C C . GLN A 1 218 ? 35.893 3.299 -8.748 1.00 89.19 218 GLN A C 1
ATOM 1741 O O . GLN A 1 218 ? 35.184 2.900 -9.671 1.00 89.19 218 GLN A O 1
ATOM 1746 N N . THR A 1 219 ? 37.196 3.531 -8.930 1.00 95.38 219 THR A N 1
ATOM 1747 C CA . THR A 1 219 ? 37.870 3.258 -10.210 1.00 95.38 219 THR A CA 1
ATOM 1748 C C . THR A 1 219 ? 37.873 1.760 -10.513 1.00 95.38 219 THR A C 1
ATOM 1750 O O . THR A 1 219 ? 37.485 1.368 -11.611 1.00 95.38 219 THR A O 1
ATOM 1753 N N . LEU A 1 220 ? 38.243 0.937 -9.530 1.00 93.44 220 LEU A N 1
ATOM 1754 C CA . LEU A 1 220 ? 38.285 -0.522 -9.649 1.00 93.44 220 LEU A CA 1
ATOM 1755 C C . LEU A 1 220 ? 36.889 -1.123 -9.847 1.00 93.44 220 LEU A C 1
ATOM 1757 O O . LEU A 1 220 ? 36.691 -1.928 -10.754 1.00 93.44 220 LEU A O 1
ATOM 1761 N N . ASN A 1 221 ? 35.895 -0.655 -9.090 1.00 94.50 221 ASN A N 1
ATOM 1762 C CA . ASN A 1 221 ? 34.498 -1.046 -9.265 1.00 94.50 221 ASN A CA 1
ATOM 1763 C C . ASN A 1 221 ? 33.994 -0.729 -10.679 1.00 94.50 221 ASN A C 1
ATOM 1765 O O . ASN A 1 221 ? 33.335 -1.556 -11.298 1.00 94.50 221 ASN A O 1
ATOM 1769 N N . ASN A 1 222 ? 34.317 0.443 -11.238 1.00 95.00 222 ASN A N 1
ATOM 1770 C CA . ASN A 1 222 ? 33.914 0.767 -12.610 1.00 95.00 222 ASN A CA 1
ATOM 1771 C C . ASN A 1 222 ? 34.607 -0.124 -13.654 1.00 95.00 222 ASN A C 1
ATOM 1773 O O . ASN A 1 222 ? 33.955 -0.516 -14.616 1.00 95.00 222 ASN A O 1
ATOM 1777 N N . GLN A 1 223 ? 35.879 -0.488 -13.455 1.00 94.31 223 GLN A N 1
ATOM 1778 C CA . GLN A 1 223 ? 36.576 -1.439 -14.332 1.00 94.31 223 GLN A CA 1
ATOM 1779 C C . GLN A 1 223 ? 35.922 -2.828 -14.291 1.00 94.31 223 GLN A C 1
ATOM 1781 O O . GLN A 1 223 ? 35.635 -3.400 -15.342 1.00 94.31 223 GLN A O 1
ATOM 1786 N N . LEU A 1 224 ? 35.601 -3.323 -13.091 1.00 94.88 224 LEU A N 1
ATOM 1787 C CA . LEU A 1 224 ? 34.851 -4.565 -12.892 1.00 94.88 224 LEU A CA 1
ATOM 1788 C C . LEU A 1 224 ? 33.493 -4.525 -13.611 1.00 94.88 224 LEU A C 1
ATOM 1790 O O . LEU A 1 224 ? 33.151 -5.445 -14.357 1.00 94.88 224 LEU A O 1
ATOM 1794 N N . LEU A 1 225 ? 32.727 -3.447 -13.416 1.00 95.31 225 LEU A N 1
ATOM 1795 C CA . LEU A 1 225 ? 31.406 -3.290 -14.024 1.00 95.31 225 LEU A CA 1
ATOM 1796 C C . LEU A 1 225 ? 31.472 -3.171 -15.546 1.00 95.31 225 LEU A C 1
ATOM 1798 O O . LEU A 1 225 ? 30.601 -3.716 -16.219 1.00 95.31 225 LEU A O 1
ATOM 1802 N N . ASP A 1 226 ? 32.482 -2.506 -16.105 1.00 92.38 226 ASP A N 1
ATOM 1803 C CA . ASP A 1 226 ? 32.652 -2.405 -17.555 1.00 92.38 226 ASP A CA 1
ATOM 1804 C C . ASP A 1 226 ? 32.903 -3.782 -18.187 1.00 92.38 226 ASP A C 1
ATOM 1806 O O . ASP A 1 226 ? 32.279 -4.104 -19.203 1.00 92.38 226 ASP A O 1
ATOM 1810 N N . ILE A 1 227 ? 33.748 -4.615 -17.563 1.00 92.56 227 ILE A N 1
ATOM 1811 C CA . ILE A 1 227 ? 33.997 -5.996 -18.001 1.00 92.56 227 ILE A CA 1
ATOM 1812 C C . ILE A 1 227 ? 32.701 -6.812 -17.901 1.00 92.56 227 ILE A C 1
ATOM 1814 O O . ILE A 1 227 ? 32.228 -7.341 -18.909 1.00 92.56 227 ILE A O 1
ATOM 1818 N N . PHE A 1 228 ? 32.077 -6.844 -16.719 1.00 94.00 228 PHE A N 1
ATOM 1819 C CA . PHE A 1 228 ? 30.840 -7.586 -16.459 1.00 94.00 228 PHE A CA 1
ATOM 1820 C C . PHE A 1 228 ? 29.709 -7.201 -17.424 1.00 94.00 228 PHE A C 1
ATOM 1822 O O . PHE A 1 228 ? 29.165 -8.050 -18.130 1.00 94.00 228 PHE A O 1
ATOM 1829 N N . LEU A 1 229 ? 29.359 -5.912 -17.498 1.00 90.19 229 LEU A N 1
ATOM 1830 C CA . LEU A 1 229 ? 28.217 -5.423 -18.276 1.00 90.19 229 LEU A CA 1
ATOM 1831 C C . LEU A 1 229 ? 28.431 -5.547 -19.784 1.00 90.19 229 LEU A C 1
ATOM 1833 O O . LEU A 1 229 ? 27.451 -5.619 -20.532 1.00 90.19 229 LEU A O 1
ATOM 1837 N N . ASN A 1 230 ? 29.681 -5.524 -20.253 1.00 88.06 230 ASN A N 1
ATOM 1838 C CA . ASN A 1 230 ? 29.994 -5.785 -21.652 1.00 88.06 230 ASN A CA 1
ATOM 1839 C C . ASN A 1 230 ? 29.816 -7.270 -21.990 1.00 88.06 230 ASN A C 1
ATOM 1841 O O . ASN A 1 230 ? 29.203 -7.584 -23.013 1.00 88.06 230 ASN A O 1
ATOM 1845 N N . ASP A 1 231 ? 30.271 -8.155 -21.105 1.00 83.81 231 ASP A N 1
ATOM 1846 C CA . ASP A 1 231 ? 30.193 -9.604 -21.276 1.00 83.81 231 ASP A CA 1
ATOM 1847 C C . ASP A 1 231 ? 28.735 -10.098 -21.282 1.00 83.81 231 ASP A C 1
ATOM 1849 O O . ASP A 1 231 ? 28.345 -10.844 -22.185 1.00 83.81 231 ASP A O 1
ATOM 1853 N N . ILE A 1 232 ? 27.881 -9.589 -20.387 1.00 81.62 232 ILE A N 1
ATOM 1854 C CA . ILE A 1 232 ? 26.463 -9.994 -20.316 1.00 81.62 232 ILE A CA 1
ATOM 1855 C C . ILE A 1 232 ? 25.536 -9.238 -21.290 1.00 81.62 232 ILE A C 1
ATOM 1857 O O . ILE A 1 232 ? 24.335 -9.514 -21.362 1.00 81.62 232 ILE A O 1
ATOM 1861 N N . ARG A 1 233 ? 26.050 -8.276 -22.073 1.00 76.69 233 ARG A N 1
ATOM 1862 C CA . ARG A 1 233 ? 25.233 -7.407 -22.952 1.00 76.69 233 ARG A CA 1
ATOM 1863 C C . ARG A 1 233 ? 24.441 -8.177 -24.013 1.00 76.69 233 ARG A C 1
ATOM 1865 O O . ARG A 1 233 ? 23.419 -7.684 -24.485 1.00 76.69 233 ARG A O 1
ATOM 1872 N N . GLY A 1 234 ? 24.928 -9.353 -24.411 1.00 69.75 234 GLY A N 1
ATOM 1873 C CA . GLY A 1 234 ? 24.256 -10.240 -25.364 1.00 69.75 234 GLY A CA 1
ATOM 1874 C C . GLY A 1 234 ? 23.152 -11.110 -24.752 1.00 69.75 234 GLY A C 1
ATOM 1875 O O . GLY A 1 234 ? 22.338 -11.646 -25.499 1.00 69.75 234 GLY A O 1
ATOM 1876 N N . GLU A 1 235 ? 23.113 -11.238 -23.424 1.00 75.12 235 GLU A N 1
ATOM 1877 C CA . GLU A 1 235 ? 22.180 -12.104 -22.687 1.00 75.12 235 GLU A CA 1
ATOM 1878 C C . GLU A 1 235 ? 20.923 -11.353 -22.232 1.00 75.12 235 GLU A C 1
ATOM 1880 O O . GLU A 1 235 ? 19.852 -11.944 -22.099 1.00 75.12 235 GLU A O 1
ATOM 1885 N N . TYR A 1 236 ? 21.026 -10.037 -22.029 1.00 72.56 236 TYR A N 1
ATOM 1886 C CA . TYR A 1 236 ? 19.955 -9.231 -21.449 1.00 72.56 236 TYR A CA 1
ATOM 1887 C C . TYR A 1 236 ? 19.572 -8.023 -22.307 1.00 72.56 236 TYR A C 1
ATOM 1889 O O . TYR A 1 236 ? 20.354 -7.481 -23.086 1.00 72.56 236 TYR A O 1
ATOM 1897 N N . SER A 1 237 ? 18.336 -7.544 -22.124 1.00 71.94 237 SER A N 1
ATOM 1898 C CA . SER A 1 237 ? 17.858 -6.335 -22.800 1.00 71.94 237 SER A CA 1
ATOM 1899 C C . SER A 1 237 ? 18.694 -5.107 -22.423 1.00 71.94 237 SER A C 1
ATOM 1901 O O . SER A 1 237 ? 19.160 -4.985 -21.290 1.00 71.94 237 SER A O 1
ATOM 1903 N N . SER A 1 238 ? 18.787 -4.114 -23.313 1.00 65.31 238 SER A N 1
ATOM 1904 C CA . SER A 1 238 ? 19.481 -2.854 -23.000 1.00 65.31 238 SER A CA 1
ATOM 1905 C C . SER A 1 238 ? 18.899 -2.132 -21.777 1.00 65.31 238 SER A C 1
ATOM 1907 O O . SER A 1 238 ? 19.614 -1.389 -21.113 1.00 65.31 238 SER A O 1
ATOM 1909 N N . LYS A 1 239 ? 17.610 -2.342 -21.465 1.00 61.75 239 LYS A N 1
ATOM 1910 C CA . LYS A 1 239 ? 16.975 -1.821 -20.245 1.00 61.75 239 LYS A CA 1
ATOM 1911 C C . LYS A 1 239 ? 17.491 -2.544 -18.999 1.00 61.75 239 LYS A C 1
ATOM 1913 O O . LYS A 1 239 ? 17.780 -1.888 -18.009 1.00 61.75 239 LYS A O 1
ATOM 1918 N N . THR A 1 240 ? 17.621 -3.866 -19.060 1.00 67.56 240 THR A N 1
ATOM 1919 C CA . THR A 1 240 ? 18.154 -4.689 -17.966 1.00 67.56 240 THR A CA 1
ATOM 1920 C C . THR A 1 240 ? 19.624 -4.378 -17.713 1.00 67.56 240 THR A C 1
ATOM 1922 O O . THR A 1 240 ? 19.990 -4.154 -16.570 1.00 67.56 240 THR A O 1
ATOM 1925 N N . ILE A 1 241 ? 20.437 -4.255 -18.769 1.00 81.12 241 ILE A N 1
ATOM 1926 C CA . ILE A 1 241 ? 21.848 -3.857 -18.650 1.00 81.12 241 ILE A CA 1
ATOM 1927 C C . ILE A 1 241 ? 21.974 -2.490 -17.975 1.00 81.12 241 ILE A C 1
ATOM 1929 O O . ILE A 1 241 ? 22.732 -2.356 -17.025 1.00 81.12 241 ILE A O 1
ATOM 1933 N N . LYS A 1 242 ? 21.168 -1.502 -18.387 1.00 77.12 242 LYS A N 1
ATOM 1934 C CA . LYS A 1 242 ? 21.122 -0.191 -17.718 1.00 77.12 242 LYS A CA 1
ATOM 1935 C C . LYS A 1 242 ? 20.649 -0.271 -16.266 1.00 77.12 242 LYS A C 1
ATOM 1937 O O . LYS A 1 242 ? 21.085 0.527 -15.449 1.00 77.12 242 LYS A O 1
ATOM 1942 N N . SER A 1 243 ? 19.746 -1.200 -15.953 1.00 76.00 243 SER A N 1
ATOM 1943 C CA . SER A 1 243 ? 19.278 -1.420 -14.583 1.00 76.00 243 SER A CA 1
ATOM 1944 C C . SER A 1 243 ? 20.382 -2.007 -13.709 1.00 76.00 243 SER A C 1
ATOM 1946 O O . SER A 1 243 ? 20.599 -1.498 -12.619 1.00 76.00 243 SER A O 1
ATOM 1948 N N . TYR A 1 244 ? 21.089 -3.038 -14.180 1.00 87.12 244 TYR A N 1
ATOM 1949 C CA . TYR A 1 244 ? 22.235 -3.602 -13.466 1.00 87.12 244 TYR A CA 1
ATOM 1950 C C . TYR A 1 244 ? 23.345 -2.571 -13.307 1.00 87.12 244 TYR A C 1
ATOM 1952 O O . TYR A 1 244 ? 23.842 -2.394 -12.204 1.00 87.12 244 TYR A O 1
ATOM 1960 N N . GLU A 1 245 ? 23.665 -1.833 -14.369 1.00 89.00 245 GLU A N 1
ATOM 1961 C CA . GLU A 1 245 ? 24.629 -0.737 -14.316 1.00 89.00 245 GLU A CA 1
ATOM 1962 C C . GLU A 1 245 ? 24.250 0.306 -13.260 1.00 89.00 245 GLU A C 1
ATOM 1964 O O . GLU A 1 245 ? 25.089 0.666 -12.443 1.00 89.00 245 GLU A O 1
ATOM 1969 N N . GLY A 1 246 ? 22.998 0.772 -13.252 1.00 78.75 246 GLY A N 1
ATOM 1970 C CA . GLY A 1 246 ? 22.525 1.769 -12.292 1.00 78.75 246 GLY A CA 1
ATOM 1971 C C . GLY A 1 246 ? 22.574 1.270 -10.849 1.00 78.75 246 GLY A C 1
ATOM 1972 O O . GLY A 1 246 ? 23.155 1.936 -9.998 1.00 78.75 246 GLY A O 1
ATOM 1973 N N . ASN A 1 247 ? 22.023 0.082 -10.588 1.00 85.44 247 ASN A N 1
ATOM 1974 C CA . ASN A 1 247 ? 21.954 -0.485 -9.239 1.00 85.44 247 ASN A CA 1
ATOM 1975 C C . ASN A 1 247 ? 23.345 -0.806 -8.679 1.00 85.44 247 ASN A C 1
ATOM 1977 O O . ASN A 1 247 ? 23.624 -0.506 -7.522 1.00 85.44 247 ASN A O 1
ATOM 1981 N N . LEU A 1 248 ? 24.227 -1.386 -9.500 1.00 91.56 248 LEU A N 1
ATOM 1982 C CA . LEU A 1 248 ? 25.587 -1.719 -9.082 1.00 91.56 248 LEU A CA 1
ATOM 1983 C C . LEU A 1 248 ? 26.453 -0.468 -8.936 1.00 91.56 248 LEU A C 1
ATOM 1985 O O . LEU A 1 248 ? 27.228 -0.393 -7.995 1.00 91.56 248 LEU A O 1
ATOM 1989 N N . LYS A 1 249 ? 26.318 0.545 -9.803 1.00 88.94 249 LYS A N 1
ATOM 1990 C CA . LYS A 1 249 ? 27.040 1.814 -9.604 1.00 88.94 249 LYS A CA 1
ATOM 1991 C C . LYS A 1 249 ? 26.608 2.498 -8.317 1.00 88.94 249 LYS A C 1
ATOM 1993 O O . LYS A 1 249 ? 27.477 2.919 -7.564 1.00 88.94 249 LYS A O 1
ATOM 1998 N N . PHE A 1 250 ? 25.307 2.560 -8.051 1.00 82.75 250 PHE A N 1
ATOM 1999 C CA . PHE A 1 250 ? 24.791 3.105 -6.801 1.00 82.75 250 PHE A CA 1
ATOM 2000 C C . PHE A 1 250 ? 25.373 2.354 -5.595 1.00 82.75 250 PHE A C 1
ATOM 2002 O O . PHE A 1 250 ? 26.075 2.943 -4.779 1.00 82.75 250 PHE A O 1
ATOM 2009 N N . TYR A 1 251 ? 25.184 1.036 -5.520 1.00 86.12 251 TYR A N 1
ATOM 2010 C CA . TYR A 1 251 ? 25.614 0.290 -4.339 1.00 86.12 251 TYR A CA 1
ATOM 2011 C C . TYR A 1 251 ? 27.142 0.211 -4.196 1.00 86.12 251 TYR A C 1
ATOM 2013 O O . TYR A 1 251 ? 27.689 0.488 -3.134 1.00 86.12 251 TYR A O 1
ATOM 2021 N N . LEU A 1 252 ? 27.875 -0.094 -5.266 1.00 88.31 252 LEU A N 1
ATOM 2022 C CA . LEU A 1 252 ? 29.326 -0.267 -5.176 1.00 88.31 252 LEU A CA 1
ATOM 2023 C C . LEU A 1 252 ? 30.067 1.070 -5.020 1.00 88.31 252 LEU A C 1
ATOM 2025 O O . LEU A 1 252 ? 31.028 1.154 -4.257 1.00 88.31 252 LEU A O 1
ATOM 2029 N N .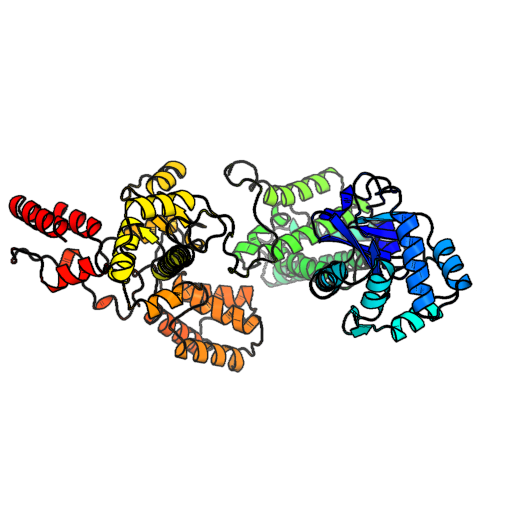 ASN A 1 253 ? 29.652 2.124 -5.733 1.00 83.00 253 ASN A N 1
ATOM 2030 C CA . ASN A 1 253 ? 30.398 3.388 -5.765 1.00 83.00 253 ASN A CA 1
ATOM 2031 C C . ASN A 1 253 ? 29.843 4.466 -4.839 1.00 83.00 253 ASN A C 1
ATOM 2033 O O . ASN A 1 253 ? 30.626 5.286 -4.357 1.00 83.00 253 ASN A O 1
ATOM 2037 N N . GLU A 1 254 ? 28.528 4.517 -4.637 1.00 78.88 254 GLU A N 1
ATOM 2038 C CA . GLU A 1 254 ? 27.882 5.560 -3.829 1.00 78.88 254 GLU A CA 1
ATOM 2039 C C . GLU A 1 254 ? 27.634 5.095 -2.390 1.00 78.88 254 GLU A C 1
ATOM 2041 O O . GLU A 1 254 ? 27.613 5.930 -1.490 1.00 78.88 254 GLU A O 1
ATOM 2046 N N . TRP A 1 255 ? 27.543 3.781 -2.159 1.00 78.62 255 TRP A N 1
ATOM 2047 C CA . TRP A 1 255 ? 27.413 3.196 -0.825 1.00 78.62 255 TRP A CA 1
ATOM 2048 C C . TRP A 1 255 ? 28.729 2.583 -0.314 1.00 78.62 255 TRP A C 1
ATOM 2050 O O . TRP A 1 255 ? 29.413 3.192 0.511 1.00 78.62 255 TRP A O 1
ATOM 2060 N N . LEU A 1 256 ? 29.152 1.425 -0.837 1.00 79.94 256 LEU A N 1
ATOM 2061 C CA . LEU A 1 256 ? 30.299 0.674 -0.297 1.00 79.94 256 LEU A CA 1
ATOM 2062 C C . LEU A 1 256 ? 31.620 1.455 -0.351 1.00 79.94 256 LEU A C 1
ATOM 2064 O O . LEU A 1 256 ? 32.360 1.487 0.630 1.00 79.94 256 LEU A O 1
ATOM 2068 N N . ALA A 1 257 ? 31.907 2.158 -1.452 1.00 80.62 257 ALA A N 1
ATOM 2069 C CA . ALA A 1 257 ? 33.159 2.910 -1.577 1.00 80.62 257 ALA A CA 1
ATOM 2070 C C . ALA A 1 257 ? 33.290 4.077 -0.575 1.00 80.62 257 ALA A C 1
ATOM 2072 O O . ALA A 1 257 ? 34.409 4.448 -0.205 1.00 80.62 257 ALA A O 1
ATOM 2073 N N . TYR A 1 258 ? 32.171 4.656 -0.126 1.00 75.69 258 TYR A N 1
ATOM 2074 C CA . TYR A 1 258 ? 32.159 5.687 0.919 1.00 75.69 258 TYR A CA 1
ATOM 2075 C C . TYR A 1 258 ? 32.262 5.095 2.328 1.00 75.69 258 TYR A C 1
ATOM 2077 O O . TYR A 1 258 ? 32.771 5.764 3.224 1.00 75.69 258 TYR A O 1
ATOM 2085 N N . ASN A 1 259 ? 31.879 3.827 2.489 1.00 72.81 259 ASN A N 1
ATOM 2086 C CA . ASN A 1 259 ? 32.140 3.028 3.686 1.00 72.81 259 ASN A CA 1
ATOM 2087 C C . ASN A 1 259 ? 33.520 2.343 3.666 1.00 72.81 259 ASN A C 1
ATOM 2089 O O . ASN A 1 259 ? 33.855 1.626 4.604 1.00 72.81 259 ASN A O 1
ATOM 2093 N N . LEU A 1 260 ? 34.338 2.590 2.630 1.00 76.38 260 LEU A N 1
ATOM 2094 C CA . LEU A 1 260 ? 35.656 1.972 2.415 1.00 76.38 260 LEU A CA 1
ATOM 2095 C C . LEU A 1 260 ? 35.608 0.432 2.390 1.00 76.38 260 LEU A C 1
ATOM 2097 O O . LEU A 1 260 ? 36.565 -0.225 2.785 1.00 76.38 260 LEU A O 1
ATOM 2101 N N . GLN A 1 261 ? 34.501 -0.124 1.900 1.00 78.50 261 GLN A N 1
ATOM 2102 C CA . GLN A 1 261 ? 34.252 -1.562 1.796 1.00 78.50 261 GLN A CA 1
ATOM 2103 C C . GLN A 1 261 ? 34.366 -2.050 0.350 1.00 78.50 261 GLN A C 1
ATOM 2105 O O . GLN A 1 261 ? 34.169 -1.284 -0.602 1.00 78.50 261 GLN A O 1
ATOM 2110 N N . ALA A 1 262 ? 34.655 -3.342 0.197 1.00 79.00 262 ALA A N 1
ATOM 2111 C CA . ALA A 1 262 ? 34.593 -4.044 -1.079 1.00 79.00 262 ALA A CA 1
ATOM 2112 C C . ALA A 1 262 ? 33.336 -4.925 -1.151 1.00 79.00 262 ALA A C 1
ATOM 2114 O O . ALA A 1 262 ? 32.770 -5.304 -0.134 1.00 79.00 262 ALA A O 1
ATOM 2115 N N . PHE A 1 263 ? 32.910 -5.266 -2.369 1.00 75.69 263 PHE A N 1
ATOM 2116 C CA . PHE A 1 263 ? 31.712 -6.079 -2.632 1.00 75.69 263 PHE A CA 1
ATOM 2117 C C . PHE A 1 263 ? 31.781 -7.518 -2.088 1.00 75.69 263 PHE A C 1
ATOM 2119 O O . PHE A 1 263 ? 30.762 -8.191 -2.029 1.00 75.69 263 PHE A O 1
ATOM 2126 N N . PHE A 1 264 ? 32.967 -7.998 -1.723 1.00 69.88 264 PHE A N 1
ATOM 2127 C CA . PHE A 1 264 ? 33.192 -9.370 -1.254 1.00 69.88 264 PHE A CA 1
ATOM 2128 C C . PHE A 1 264 ? 33.332 -9.441 0.275 1.00 69.88 264 PHE A C 1
ATOM 2130 O O . PHE A 1 264 ? 33.488 -10.524 0.825 1.00 69.88 264 PHE A O 1
ATOM 2137 N N . ASP A 1 265 ? 33.270 -8.301 0.977 1.00 64.56 265 ASP A N 1
ATOM 2138 C CA . ASP A 1 265 ? 33.272 -8.296 2.440 1.00 64.56 265 ASP A CA 1
ATOM 2139 C C . ASP A 1 265 ? 31.956 -8.888 2.965 1.00 64.56 265 ASP A C 1
ATOM 2141 O O . ASP A 1 265 ? 30.881 -8.549 2.468 1.00 64.56 265 ASP A O 1
ATOM 2145 N N . PHE A 1 266 ? 32.012 -9.684 4.034 1.00 52.84 266 PHE A N 1
ATOM 2146 C CA . PHE A 1 266 ? 30.841 -10.302 4.682 1.00 52.84 266 PHE A CA 1
ATOM 2147 C C . PHE A 1 266 ? 29.705 -9.299 4.982 1.00 52.84 266 PHE A C 1
ATOM 2149 O O . PHE A 1 266 ? 28.529 -9.598 4.801 1.00 52.84 266 PHE A O 1
ATOM 2156 N N . ASN A 1 267 ? 30.053 -8.067 5.373 1.00 56.34 267 ASN A N 1
ATOM 2157 C CA . ASN A 1 267 ? 29.082 -7.006 5.682 1.00 56.34 267 ASN A CA 1
ATOM 2158 C C . ASN A 1 267 ? 28.509 -6.302 4.438 1.00 56.34 267 ASN A C 1
ATOM 2160 O O . ASN A 1 267 ? 27.558 -5.540 4.555 1.00 56.34 267 ASN A O 1
ATOM 2164 N N . SER A 1 268 ? 29.087 -6.518 3.256 1.00 64.56 268 SER A N 1
ATOM 2165 C CA . SER A 1 268 ? 28.646 -5.899 1.996 1.00 64.56 268 SER A CA 1
ATOM 2166 C C . SER A 1 268 ? 27.538 -6.685 1.284 1.00 64.56 268 SER A C 1
ATOM 2168 O O . SER A 1 268 ? 27.011 -6.230 0.272 1.00 64.56 268 SER A O 1
ATOM 2170 N N . ALA A 1 269 ? 27.197 -7.873 1.793 1.00 60.12 269 ALA A N 1
ATOM 2171 C CA . ALA A 1 269 ? 26.024 -8.638 1.376 1.00 60.12 269 ALA A CA 1
ATOM 2172 C C . ALA A 1 269 ? 24.732 -8.126 2.042 1.00 60.12 269 ALA A C 1
ATOM 2174 O O . ALA A 1 269 ? 23.639 -8.388 1.540 1.00 60.12 269 ALA A O 1
ATOM 2175 N N . ASP A 1 270 ? 24.846 -7.373 3.143 1.00 67.06 270 ASP A N 1
ATOM 2176 C CA . ASP A 1 270 ? 23.712 -6.756 3.828 1.00 67.06 270 ASP A CA 1
ATOM 2177 C C . ASP A 1 270 ? 23.315 -5.446 3.129 1.00 67.06 270 ASP A C 1
ATOM 2179 O O . ASP A 1 270 ? 23.847 -4.355 3.360 1.00 67.06 270 ASP A O 1
ATOM 2183 N N . VAL A 1 271 ? 22.376 -5.571 2.195 1.00 68.50 271 VAL A N 1
ATOM 2184 C CA . VAL A 1 271 ? 21.801 -4.445 1.452 1.00 68.50 271 VAL A CA 1
ATOM 2185 C C . VAL A 1 271 ? 20.640 -3.809 2.234 1.00 68.50 271 VAL A C 1
ATOM 2187 O O . VAL A 1 271 ? 20.185 -2.721 1.874 1.00 68.50 271 VAL A O 1
ATOM 2190 N N . GLU A 1 272 ? 20.161 -4.438 3.317 1.00 60.06 272 GLU A N 1
ATOM 2191 C CA . GLU A 1 272 ? 18.995 -3.970 4.074 1.00 60.06 272 GLU A CA 1
ATOM 2192 C C . GLU A 1 272 ? 19.259 -2.653 4.797 1.00 60.06 272 GLU A C 1
ATOM 2194 O O . GLU A 1 272 ? 18.317 -1.883 5.015 1.00 60.06 272 GLU A O 1
ATOM 2199 N N . GLU A 1 273 ? 20.526 -2.334 5.093 1.00 55.91 273 GLU A N 1
ATOM 2200 C CA . GLU A 1 273 ? 20.894 -1.046 5.681 1.00 55.91 273 GLU A CA 1
ATOM 2201 C C . GLU A 1 273 ? 20.335 0.117 4.841 1.00 55.91 273 GLU A C 1
ATOM 2203 O O . GLU A 1 273 ? 19.804 1.092 5.379 1.00 55.91 273 GLU A O 1
ATOM 2208 N N . LEU A 1 274 ? 20.295 -0.035 3.512 1.00 50.75 274 LEU A N 1
ATOM 2209 C CA . LEU A 1 274 ? 19.737 0.960 2.600 1.00 50.75 274 LEU A CA 1
ATOM 2210 C C . LEU A 1 274 ? 18.251 1.284 2.840 1.00 50.75 274 LEU A C 1
ATOM 2212 O O . LEU A 1 274 ? 17.825 2.381 2.464 1.00 50.75 274 LEU A O 1
ATOM 2216 N N . LEU A 1 275 ? 17.466 0.413 3.497 1.00 45.91 275 LEU A N 1
ATOM 2217 C CA . LEU A 1 275 ? 16.091 0.736 3.923 1.00 45.91 275 LEU A CA 1
ATOM 2218 C C . LEU A 1 275 ? 16.095 1.937 4.869 1.00 45.91 275 LEU A C 1
ATOM 2220 O O . LEU A 1 275 ? 15.263 2.839 4.754 1.00 45.91 275 LEU A O 1
ATOM 2224 N N . TYR A 1 276 ? 17.061 1.975 5.788 1.00 43.16 276 TYR A N 1
ATOM 2225 C CA . TYR A 1 276 ? 17.217 3.044 6.776 1.00 43.16 276 TYR A CA 1
ATOM 2226 C C . TYR A 1 276 ? 17.789 4.337 6.163 1.00 43.16 276 TYR A C 1
ATOM 2228 O O . TYR A 1 276 ? 17.688 5.424 6.757 1.00 43.16 276 TYR A O 1
ATOM 2236 N N . HIS A 1 277 ? 18.311 4.231 4.937 1.00 43.78 277 HIS A N 1
ATOM 2237 C CA . HIS A 1 277 ? 18.803 5.326 4.097 1.00 43.78 277 HIS A CA 1
ATOM 2238 C C . HIS A 1 277 ? 17.864 5.654 2.924 1.00 43.78 277 HIS A C 1
ATOM 2240 O O . HIS A 1 277 ? 18.242 6.375 2.006 1.00 43.78 277 HIS A O 1
ATOM 2246 N N . GLY A 1 278 ? 16.620 5.16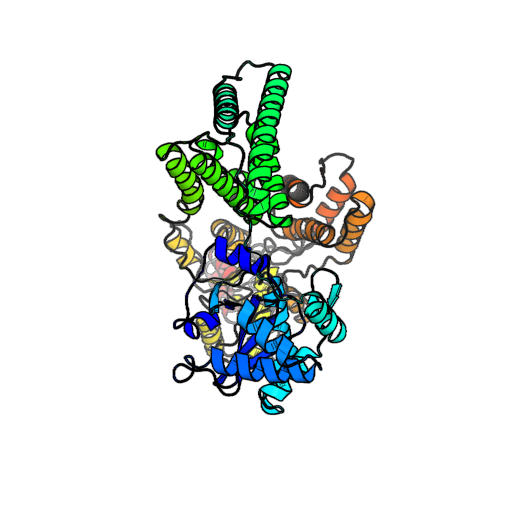2 2.991 1.00 37.28 278 GLY A N 1
ATOM 2247 C CA . GLY A 1 278 ? 15.509 5.592 2.145 1.00 37.28 278 GLY A CA 1
ATOM 2248 C C . GLY A 1 278 ? 15.431 4.940 0.765 1.00 37.28 278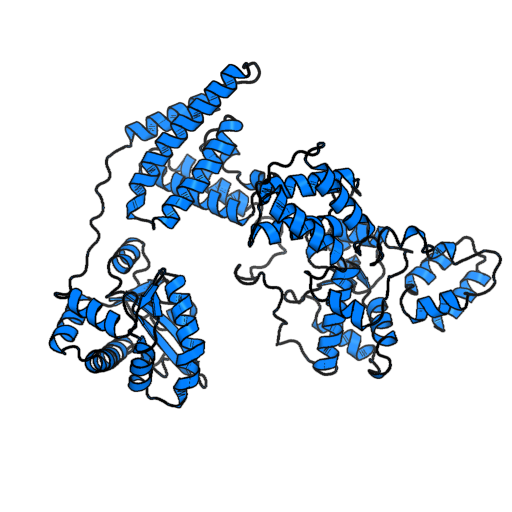 GLY A C 1
ATOM 2249 O O . GLY A 1 278 ? 14.610 5.368 -0.047 1.00 37.28 278 GLY A O 1
ATOM 2250 N N . SER A 1 279 ? 16.201 3.872 0.526 1.00 45.81 279 SER A N 1
ATOM 2251 C CA . SER A 1 279 ? 15.941 2.963 -0.593 1.00 45.81 279 SER A CA 1
ATOM 2252 C C . SER A 1 279 ? 14.676 2.155 -0.316 1.00 45.81 279 SER A C 1
ATOM 2254 O O . SER A 1 279 ? 14.458 1.633 0.777 1.00 45.81 279 SER A O 1
ATOM 2256 N N . SER A 1 280 ? 13.811 2.030 -1.312 1.00 48.53 280 SER A N 1
ATOM 2257 C CA . SER A 1 280 ? 12.639 1.165 -1.238 1.00 48.53 280 SER A CA 1
ATOM 2258 C C . SER A 1 280 ? 13.042 -0.312 -1.194 1.00 48.53 280 SER A C 1
ATOM 2260 O O . SER A 1 280 ? 14.062 -0.718 -1.750 1.00 48.53 280 SER A O 1
ATOM 2262 N N . ARG A 1 281 ? 12.170 -1.168 -0.644 1.00 59.50 281 ARG A N 1
ATOM 2263 C CA . ARG A 1 281 ? 12.336 -2.634 -0.729 1.00 59.50 281 ARG A CA 1
ATOM 2264 C C . ARG A 1 281 ? 12.503 -3.123 -2.173 1.00 59.50 281 ARG A C 1
ATOM 2266 O O . ARG A 1 281 ? 13.174 -4.119 -2.412 1.00 59.50 281 ARG A O 1
ATOM 2273 N N . ASN A 1 282 ? 11.913 -2.424 -3.144 1.00 53.94 282 ASN A N 1
ATOM 2274 C CA . ASN A 1 282 ? 12.088 -2.742 -4.559 1.00 53.94 282 ASN A CA 1
ATOM 2275 C C . ASN A 1 282 ? 13.481 -2.371 -5.070 1.00 53.94 282 ASN A C 1
ATOM 2277 O O . ASN A 1 282 ? 14.050 -3.130 -5.849 1.00 53.94 282 ASN A O 1
ATOM 2281 N N . GLU A 1 283 ? 14.030 -1.227 -4.665 1.00 54.00 283 GLU A N 1
ATOM 2282 C CA . GLU A 1 283 ? 15.409 -0.849 -4.993 1.00 54.00 283 GLU A CA 1
ATOM 2283 C C . GLU A 1 283 ? 16.398 -1.836 -4.384 1.00 54.00 283 GLU A C 1
ATOM 2285 O O . GLU A 1 283 ? 17.262 -2.318 -5.106 1.00 54.00 283 GLU A O 1
ATOM 2290 N N . ILE A 1 284 ? 16.184 -2.249 -3.136 1.00 70.12 284 ILE A N 1
ATOM 2291 C CA . ILE A 1 284 ? 17.013 -3.257 -2.465 1.00 70.12 284 ILE A CA 1
ATOM 2292 C C . ILE A 1 284 ? 16.954 -4.594 -3.188 1.00 70.12 284 ILE A C 1
ATOM 2294 O O . ILE A 1 284 ? 17.986 -5.071 -3.639 1.00 70.12 284 ILE A O 1
ATOM 2298 N N . LYS A 1 285 ? 15.760 -5.118 -3.482 1.00 76.50 285 LYS A N 1
ATOM 2299 C CA . LYS A 1 285 ? 15.619 -6.349 -4.281 1.00 76.50 285 LYS A CA 1
ATOM 2300 C C . LYS A 1 285 ? 16.252 -6.244 -5.667 1.00 76.50 285 LYS A C 1
ATOM 2302 O O . LYS A 1 285 ? 16.719 -7.232 -6.236 1.00 76.50 285 LYS A O 1
ATOM 2307 N N . ASN A 1 286 ? 16.237 -5.056 -6.266 1.00 71.19 286 ASN A N 1
ATOM 2308 C CA . ASN A 1 286 ? 16.863 -4.820 -7.562 1.00 71.19 286 ASN A CA 1
ATOM 2309 C C . ASN A 1 286 ? 18.394 -4.724 -7.463 1.00 71.19 286 ASN A C 1
ATOM 2311 O O . ASN A 1 286 ? 19.069 -5.106 -8.424 1.00 71.19 286 ASN A O 1
ATOM 2315 N N . ILE A 1 287 ? 18.924 -4.232 -6.341 1.00 81.19 287 ILE A N 1
ATOM 2316 C CA . ILE A 1 287 ? 20.349 -4.228 -6.003 1.00 81.19 287 ILE A CA 1
ATOM 2317 C C . ILE A 1 287 ? 20.793 -5.659 -5.704 1.00 81.19 287 ILE A C 1
ATOM 2319 O O . ILE A 1 287 ? 21.637 -6.158 -6.434 1.00 81.19 287 ILE A O 1
ATOM 2323 N N . GLU A 1 288 ? 20.149 -6.371 -4.780 1.00 84.50 288 GLU A N 1
ATOM 2324 C CA . GLU A 1 288 ? 20.405 -7.785 -4.463 1.00 84.50 288 GLU A CA 1
ATOM 2325 C C . GLU A 1 288 ? 20.404 -8.662 -5.714 1.00 84.50 288 GLU A C 1
ATOM 2327 O O . GLU A 1 288 ? 21.312 -9.456 -5.930 1.00 84.50 288 GLU A O 1
ATOM 2332 N N . ARG A 1 289 ? 19.427 -8.484 -6.614 1.00 84.81 289 ARG A N 1
ATOM 2333 C CA . ARG A 1 289 ? 19.398 -9.215 -7.889 1.00 84.81 289 ARG A CA 1
ATOM 2334 C C . ARG A 1 289 ? 20.601 -8.891 -8.776 1.00 84.81 289 ARG A C 1
ATOM 2336 O O . ARG A 1 289 ? 21.079 -9.769 -9.493 1.00 84.81 289 ARG A O 1
ATOM 2343 N N . ALA A 1 290 ? 21.040 -7.637 -8.798 1.00 87.44 290 ALA A N 1
ATOM 2344 C CA . ALA A 1 290 ? 22.201 -7.230 -9.578 1.00 87.44 290 ALA A CA 1
ATOM 2345 C C . ALA A 1 290 ? 23.502 -7.769 -8.960 1.00 87.44 290 ALA A C 1
ATOM 2347 O O . ALA A 1 290 ? 24.347 -8.266 -9.702 1.00 87.44 290 ALA A O 1
ATOM 2348 N N . LEU A 1 291 ? 23.618 -7.744 -7.628 1.00 90.81 291 LEU A N 1
ATOM 2349 C CA . LEU A 1 291 ? 24.734 -8.295 -6.857 1.00 90.81 291 LEU A CA 1
ATOM 2350 C C . LEU A 1 291 ? 24.831 -9.815 -7.024 1.00 90.81 291 LEU A C 1
ATOM 2352 O O . LEU A 1 291 ? 25.884 -10.307 -7.412 1.00 90.81 291 LEU A O 1
ATOM 2356 N N . LYS A 1 292 ? 23.721 -10.550 -6.872 1.00 90.69 292 LYS A N 1
ATOM 2357 C CA . LYS A 1 292 ? 23.642 -11.997 -7.142 1.00 90.69 292 LYS A CA 1
ATOM 2358 C C . LYS A 1 292 ? 24.101 -12.325 -8.562 1.00 90.69 292 LYS A C 1
ATOM 2360 O O . LYS A 1 292 ? 24.864 -13.262 -8.772 1.00 90.69 292 LYS A O 1
ATOM 2365 N N . ARG A 1 293 ? 23.685 -11.535 -9.563 1.00 92.12 293 ARG A N 1
ATOM 2366 C CA . ARG A 1 293 ? 24.125 -11.775 -10.947 1.00 92.12 293 ARG A CA 1
ATOM 2367 C C . ARG A 1 293 ? 25.613 -11.486 -11.150 1.00 92.12 293 ARG A C 1
ATOM 2369 O O . ARG A 1 293 ? 26.247 -12.233 -11.892 1.00 92.12 293 ARG A O 1
ATOM 2376 N N . LEU A 1 294 ? 26.151 -10.439 -10.524 1.00 92.50 294 LEU A N 1
ATOM 2377 C CA . LEU A 1 294 ? 27.586 -10.146 -10.537 1.00 92.50 294 LEU A CA 1
ATOM 2378 C C . LEU A 1 294 ? 28.384 -11.271 -9.857 1.00 92.50 294 LEU A C 1
ATOM 2380 O O . LEU A 1 294 ? 29.385 -11.708 -10.414 1.00 92.50 294 LEU A O 1
ATOM 2384 N N . MET A 1 295 ? 27.903 -11.788 -8.722 1.00 89.06 295 MET A N 1
ATOM 2385 C CA . MET A 1 295 ? 28.538 -12.880 -7.980 1.00 89.06 295 MET A CA 1
ATOM 2386 C C . MET A 1 295 ? 28.571 -14.181 -8.794 1.00 89.06 295 MET A C 1
ATOM 2388 O O . MET A 1 295 ? 29.640 -14.749 -9.001 1.00 89.06 295 MET A O 1
ATOM 2392 N N . HIS A 1 296 ? 27.438 -14.585 -9.378 1.00 88.44 296 HIS A N 1
ATOM 2393 C CA . HIS A 1 296 ? 27.398 -15.724 -10.303 1.00 88.44 296 HIS A CA 1
ATOM 2394 C C . HIS A 1 296 ? 28.347 -15.546 -11.493 1.00 88.44 296 HIS A C 1
ATOM 2396 O O . HIS A 1 296 ? 28.994 -16.495 -11.907 1.00 88.44 296 HIS A O 1
ATOM 2402 N N . TYR A 1 297 ? 28.454 -14.335 -12.049 1.00 90.88 297 TYR A N 1
ATOM 2403 C CA . TYR A 1 297 ? 29.372 -14.078 -13.160 1.00 90.88 297 TYR A CA 1
ATOM 2404 C C . TYR A 1 297 ? 30.843 -14.269 -12.761 1.00 90.88 297 TYR A C 1
ATOM 2406 O O . TYR A 1 297 ? 31.618 -14.823 -13.537 1.00 90.88 297 TYR A O 1
ATOM 2414 N N . LEU A 1 298 ? 31.239 -13.814 -11.571 1.00 89.12 298 LEU A N 1
ATOM 2415 C CA . LEU A 1 298 ? 32.611 -13.962 -11.082 1.00 89.12 298 LEU A CA 1
ATOM 2416 C C . LEU A 1 298 ? 32.957 -15.424 -10.772 1.00 89.12 298 LEU A C 1
ATOM 2418 O O . LEU A 1 298 ? 34.053 -15.872 -11.113 1.00 89.12 298 LEU A O 1
ATOM 2422 N N . HIS A 1 299 ? 31.997 -16.170 -10.225 1.00 87.94 299 HIS A N 1
ATOM 2423 C CA . HIS A 1 299 ? 32.086 -17.618 -10.025 1.00 87.94 299 HIS A CA 1
ATOM 2424 C C . HIS A 1 299 ? 32.173 -18.390 -11.351 1.00 87.94 299 HIS A C 1
ATOM 2426 O O . HIS A 1 299 ? 33.097 -19.176 -11.545 1.00 87.94 299 HIS A O 1
ATOM 2432 N N . ASP A 1 300 ? 31.315 -18.076 -12.330 1.00 84.06 300 ASP A N 1
ATOM 2433 C CA . ASP A 1 300 ? 31.334 -18.680 -13.674 1.00 84.06 300 ASP A CA 1
ATOM 2434 C C . ASP A 1 300 ? 32.683 -18.458 -14.391 1.00 84.06 300 ASP A C 1
ATOM 2436 O O . ASP A 1 300 ? 33.112 -19.265 -15.222 1.00 84.06 300 ASP A O 1
ATOM 2440 N N . LYS A 1 301 ? 33.360 -17.344 -14.084 1.00 84.50 301 LYS A N 1
ATOM 2441 C CA . LYS A 1 301 ? 34.697 -17.000 -14.590 1.00 84.50 301 LYS A CA 1
ATOM 2442 C C . LYS A 1 301 ? 35.832 -17.610 -13.763 1.00 84.50 301 LYS A C 1
ATOM 2444 O O . LYS A 1 301 ? 36.986 -17.434 -14.144 1.00 84.50 301 LYS A O 1
ATOM 2449 N N . GLY A 1 302 ? 35.528 -18.315 -12.675 1.00 82.88 302 GLY A N 1
ATOM 2450 C CA . GLY A 1 302 ? 36.481 -18.970 -11.778 1.00 82.88 302 GLY A CA 1
ATOM 2451 C C . GLY A 1 302 ? 37.282 -18.020 -10.889 1.00 82.88 302 GLY A C 1
ATOM 2452 O O . GLY A 1 302 ? 38.302 -18.437 -10.356 1.00 82.88 302 GLY A O 1
ATOM 2453 N N . VAL A 1 303 ? 36.876 -16.751 -10.779 1.00 86.81 303 VAL A N 1
ATOM 2454 C CA . VAL A 1 303 ? 37.608 -15.718 -10.020 1.00 86.81 303 VAL A CA 1
ATOM 2455 C C . VAL A 1 303 ? 37.301 -15.803 -8.520 1.00 86.81 303 VAL A C 1
ATOM 2457 O O . VAL A 1 303 ? 38.108 -15.387 -7.699 1.00 86.81 303 VAL A O 1
ATOM 2460 N N . ILE A 1 304 ? 36.133 -16.343 -8.172 1.00 84.44 304 ILE A N 1
ATOM 2461 C CA . ILE A 1 304 ? 35.684 -16.599 -6.801 1.00 84.44 304 ILE A CA 1
ATOM 2462 C C . ILE A 1 304 ? 35.428 -18.102 -6.680 1.00 84.44 304 ILE A C 1
ATOM 2464 O O . ILE A 1 304 ? 34.941 -18.714 -7.638 1.00 84.44 304 ILE A O 1
ATOM 2468 N N . ASP A 1 305 ? 35.792 -18.696 -5.544 1.00 84.06 305 ASP A N 1
ATOM 2469 C CA . ASP A 1 305 ? 35.589 -20.122 -5.298 1.00 84.06 305 ASP A CA 1
ATOM 2470 C C . ASP A 1 305 ? 34.143 -20.455 -4.883 1.00 84.06 305 ASP A C 1
ATOM 2472 O O . ASP A 1 305 ? 33.289 -19.578 -4.739 1.00 84.06 305 ASP A O 1
ATOM 2476 N N . ASP A 1 306 ? 33.844 -21.752 -4.786 1.00 77.88 306 ASP A N 1
ATOM 2477 C CA . ASP A 1 306 ? 32.504 -22.233 -4.435 1.00 77.88 306 ASP A CA 1
ATOM 2478 C C . ASP A 1 306 ? 32.092 -21.794 -3.016 1.00 77.88 306 ASP A C 1
ATOM 2480 O O . ASP A 1 306 ? 30.918 -21.505 -2.793 1.00 77.88 306 ASP A O 1
ATOM 2484 N N . ASP A 1 307 ? 33.043 -21.726 -2.075 1.00 76.81 307 ASP A N 1
ATOM 2485 C CA . ASP A 1 307 ? 32.771 -21.428 -0.666 1.00 76.81 307 ASP A CA 1
ATOM 2486 C C . ASP A 1 307 ? 32.383 -19.947 -0.504 1.00 76.81 307 ASP A C 1
ATOM 2488 O O . ASP A 1 307 ? 31.322 -19.649 0.049 1.00 76.81 307 ASP A O 1
ATOM 2492 N N . ASP A 1 308 ? 33.175 -19.030 -1.067 1.00 76.81 308 ASP A N 1
ATOM 2493 C CA . ASP A 1 308 ? 32.909 -17.587 -1.049 1.00 76.81 308 ASP A CA 1
ATOM 2494 C C . ASP A 1 308 ? 31.622 -17.237 -1.816 1.00 76.81 308 ASP A C 1
ATOM 2496 O O . ASP A 1 308 ? 30.831 -16.388 -1.392 1.00 76.81 308 ASP A O 1
ATOM 2500 N N . HIS A 1 309 ? 31.380 -17.905 -2.949 1.00 85.38 309 HIS A N 1
ATOM 2501 C CA . HIS A 1 309 ? 30.153 -17.739 -3.724 1.00 85.38 309 HIS A CA 1
ATOM 2502 C C . HIS A 1 309 ? 28.920 -18.157 -2.915 1.00 85.38 309 HIS A C 1
ATOM 2504 O O . HIS A 1 309 ? 27.963 -17.385 -2.795 1.00 85.38 309 HIS A O 1
ATOM 2510 N N . ASP A 1 310 ? 28.924 -19.375 -2.374 1.00 83.00 310 ASP A N 1
ATOM 2511 C CA . ASP A 1 310 ? 27.774 -19.925 -1.664 1.00 83.00 310 ASP A CA 1
ATOM 2512 C C . ASP A 1 310 ? 27.525 -19.180 -0.349 1.00 83.00 310 ASP A C 1
ATOM 2514 O O . ASP A 1 310 ? 26.366 -18.926 -0.018 1.00 83.00 310 ASP A O 1
ATOM 2518 N N . GLU A 1 311 ? 28.576 -18.761 0.366 1.00 79.25 311 GLU A N 1
ATOM 2519 C CA . GLU A 1 311 ? 28.460 -17.929 1.567 1.00 79.25 311 GLU A CA 1
ATOM 2520 C C . GLU A 1 311 ? 27.843 -16.563 1.240 1.00 79.25 311 GLU A C 1
ATOM 2522 O O . GLU A 1 311 ? 26.880 -16.152 1.888 1.00 79.25 311 GLU A O 1
ATOM 2527 N N . TYR A 1 312 ? 28.312 -15.883 0.191 1.00 80.62 312 TYR A N 1
ATOM 2528 C CA . TYR A 1 312 ? 27.782 -14.577 -0.202 1.00 80.62 312 TYR A CA 1
ATOM 2529 C C . TYR A 1 312 ? 26.316 -14.642 -0.651 1.00 80.62 312 TYR A C 1
ATOM 2531 O O . TYR A 1 312 ? 25.490 -13.811 -0.257 1.00 80.62 312 TYR A O 1
ATOM 2539 N N . ILE A 1 313 ? 25.964 -15.648 -1.459 1.00 84.31 313 ILE A N 1
ATOM 2540 C CA . ILE A 1 313 ? 24.575 -15.888 -1.864 1.00 84.31 313 ILE A CA 1
ATOM 2541 C C . ILE A 1 313 ? 23.722 -16.225 -0.641 1.00 84.31 313 ILE A C 1
ATOM 2543 O O . ILE A 1 313 ? 22.640 -15.658 -0.500 1.00 84.31 313 ILE A O 1
ATOM 2547 N N . ALA A 1 314 ? 24.219 -17.070 0.268 1.00 79.12 314 ALA A N 1
ATOM 2548 C CA . ALA A 1 314 ? 23.530 -17.416 1.502 1.00 79.12 314 ALA A CA 1
ATOM 2549 C C . ALA A 1 314 ? 23.331 -16.214 2.428 1.00 79.12 314 ALA A C 1
ATOM 2551 O O . ALA A 1 314 ? 22.332 -16.196 3.128 1.00 79.12 314 ALA A O 1
ATOM 2552 N N . LEU A 1 315 ? 24.217 -15.215 2.438 1.00 72.38 315 LEU A N 1
ATOM 2553 C CA . LEU A 1 315 ? 24.051 -13.993 3.235 1.00 72.38 315 LEU A CA 1
ATOM 2554 C C . LEU A 1 315 ? 22.978 -13.068 2.664 1.00 72.38 315 LEU A C 1
ATOM 2556 O O . LEU A 1 315 ? 22.117 -12.608 3.411 1.00 72.38 315 LEU A O 1
ATOM 2560 N N . ILE A 1 316 ? 22.961 -12.860 1.342 1.00 73.38 316 ILE A N 1
ATOM 2561 C CA . ILE A 1 316 ? 21.859 -12.126 0.700 1.00 73.38 316 ILE A CA 1
ATOM 2562 C C . ILE A 1 316 ? 20.542 -12.896 0.886 1.00 73.38 316 ILE A C 1
ATOM 2564 O O . ILE A 1 316 ? 19.501 -12.306 1.169 1.00 73.38 316 ILE A O 1
ATOM 2568 N N . ASP A 1 317 ? 20.582 -14.225 0.775 1.00 71.62 317 ASP A N 1
ATOM 2569 C CA . ASP A 1 317 ? 19.427 -15.087 1.021 1.00 71.62 317 ASP A CA 1
ATOM 2570 C C . ASP A 1 317 ? 19.069 -15.184 2.517 1.00 71.62 317 ASP A C 1
ATOM 2572 O O . ASP A 1 317 ? 17.925 -15.488 2.832 1.00 71.62 317 ASP A O 1
ATOM 2576 N N . GLN A 1 318 ? 19.994 -14.901 3.443 1.00 60.09 318 GLN A N 1
ATOM 2577 C CA . GLN A 1 318 ? 19.753 -14.797 4.887 1.00 60.09 318 GLN A CA 1
ATOM 2578 C C . GLN A 1 318 ? 19.174 -13.442 5.281 1.00 60.09 318 GLN A C 1
ATOM 2580 O O . GLN A 1 318 ? 18.378 -13.409 6.209 1.00 60.09 318 GLN A O 1
ATOM 2585 N N . GLY A 1 319 ? 19.440 -12.355 4.554 1.00 48.88 319 GLY A N 1
ATOM 2586 C CA . GLY A 1 319 ? 18.557 -11.179 4.584 1.00 48.88 319 GLY A CA 1
ATOM 2587 C C . GLY A 1 319 ? 17.118 -11.579 4.218 1.00 48.88 319 GLY A C 1
ATOM 2588 O O . GLY A 1 319 ? 16.161 -11.265 4.924 1.00 48.88 319 GLY A O 1
ATOM 2589 N N . ASP A 1 320 ? 16.961 -12.442 3.209 1.00 40.56 320 ASP A N 1
ATOM 2590 C CA . ASP A 1 320 ? 15.683 -13.092 2.874 1.00 40.56 320 ASP A CA 1
ATOM 2591 C C . ASP A 1 320 ? 15.239 -14.186 3.897 1.00 40.56 320 ASP A C 1
ATOM 2593 O O . ASP A 1 320 ? 14.063 -14.567 3.900 1.00 40.56 320 ASP A O 1
ATOM 2597 N N . SER A 1 321 ? 16.111 -14.697 4.792 1.00 35.59 321 SER A N 1
ATOM 2598 C CA . SER A 1 321 ? 15.829 -15.841 5.693 1.00 35.59 321 SER A CA 1
ATOM 2599 C C . SER A 1 321 ? 15.833 -15.564 7.201 1.00 35.59 321 SER A C 1
ATOM 2601 O O . SER A 1 321 ? 15.252 -16.355 7.942 1.00 35.59 321 SER A O 1
ATOM 2603 N N . ILE A 1 322 ? 16.383 -14.451 7.688 1.00 32.94 322 ILE A N 1
ATOM 2604 C CA . ILE A 1 322 ? 16.029 -13.867 8.995 1.00 32.94 322 ILE A CA 1
ATOM 2605 C C . ILE A 1 322 ? 14.547 -13.452 8.953 1.00 32.94 322 ILE A C 1
ATOM 2607 O O . ILE A 1 32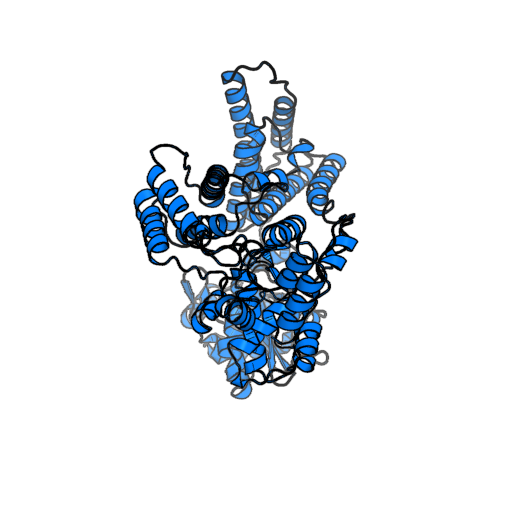2 ? 13.853 -13.516 9.961 1.00 32.94 322 ILE A O 1
ATOM 2611 N N . ASN A 1 323 ? 14.021 -13.209 7.749 1.00 36.56 323 ASN A N 1
ATOM 2612 C CA . ASN A 1 323 ? 12.593 -13.154 7.448 1.00 36.56 323 ASN A CA 1
ATOM 2613 C C . ASN A 1 323 ? 11.884 -14.536 7.401 1.00 36.56 323 ASN A C 1
ATOM 2615 O O . ASN A 1 323 ? 10.677 -14.572 7.191 1.00 36.56 323 ASN A O 1
ATOM 2619 N N . ASN A 1 324 ? 12.576 -15.674 7.586 1.00 32.69 324 ASN A N 1
ATOM 2620 C CA . ASN A 1 324 ? 11.994 -17.029 7.487 1.00 32.69 324 ASN A CA 1
ATOM 2621 C C . ASN A 1 324 ? 12.323 -18.010 8.636 1.00 32.69 324 ASN A C 1
ATOM 2623 O O . ASN A 1 324 ? 11.884 -19.160 8.578 1.00 32.69 324 ASN A O 1
ATOM 2627 N N . SER A 1 325 ? 13.017 -17.620 9.711 1.00 27.56 325 SER A N 1
ATOM 2628 C CA . SER A 1 325 ? 13.141 -18.494 10.896 1.00 27.56 325 SER A CA 1
ATOM 2629 C C . SER A 1 325 ? 13.163 -17.729 12.221 1.00 27.56 325 SER A C 1
ATOM 2631 O O . SER A 1 325 ? 14.202 -17.618 12.863 1.00 27.56 325 SER A O 1
ATOM 2633 N N . ASP A 1 326 ? 12.019 -17.139 12.566 1.00 31.27 326 ASP A N 1
ATOM 2634 C CA . ASP A 1 326 ? 11.207 -17.436 13.770 1.00 31.27 326 ASP A CA 1
ATOM 2635 C C . ASP A 1 326 ? 10.065 -16.411 13.966 1.00 31.27 326 ASP A C 1
ATOM 2637 O O . ASP A 1 326 ? 9.421 -16.385 15.009 1.00 31.27 326 ASP A O 1
ATOM 2641 N N . ASP A 1 327 ? 9.711 -15.647 12.924 1.00 31.27 327 ASP A N 1
ATOM 2642 C CA . ASP A 1 327 ? 8.396 -15.003 12.778 1.00 31.27 327 ASP A CA 1
ATOM 2643 C C . ASP A 1 327 ? 7.435 -15.927 12.007 1.00 31.27 327 ASP A C 1
ATOM 2645 O O . ASP A 1 327 ? 7.039 -15.705 10.862 1.00 31.27 327 ASP A O 1
ATOM 2649 N N . SER A 1 328 ? 7.062 -17.028 12.657 1.00 27.84 328 SER A N 1
ATOM 2650 C CA . SER A 1 328 ? 6.166 -18.063 12.122 1.00 27.84 328 SER A CA 1
ATOM 2651 C C . SER A 1 328 ? 4.671 -17.690 12.167 1.00 27.84 328 SER A C 1
ATOM 2653 O O . SER A 1 328 ? 3.843 -18.492 12.595 1.00 27.84 328 SER A O 1
ATOM 2655 N N . TYR A 1 329 ? 4.296 -16.498 11.683 1.00 25.56 329 TYR A N 1
ATOM 2656 C CA . TYR A 1 329 ? 2.880 -16.107 11.521 1.00 25.56 329 TYR A CA 1
ATOM 2657 C C . TYR A 1 329 ? 2.522 -15.394 10.206 1.00 25.56 329 TYR A C 1
ATOM 2659 O O . TYR A 1 329 ? 1.408 -14.892 10.078 1.00 25.56 329 TYR A O 1
ATOM 2667 N N . PHE A 1 330 ? 3.391 -15.406 9.191 1.00 25.47 330 PHE A N 1
ATOM 2668 C CA . PHE A 1 330 ? 3.019 -14.955 7.845 1.00 25.47 330 PHE A CA 1
ATOM 2669 C C . PHE A 1 330 ? 3.060 -16.116 6.851 1.00 25.47 330 PHE A C 1
ATOM 2671 O O . PHE A 1 330 ? 4.094 -16.469 6.295 1.00 25.47 330 PHE A O 1
ATOM 2678 N N . SER A 1 331 ? 1.898 -16.736 6.656 1.00 26.48 331 SER A N 1
ATOM 2679 C CA . SER A 1 331 ? 1.654 -17.688 5.578 1.00 26.48 331 SER A CA 1
ATOM 2680 C C . SER A 1 331 ? 1.581 -16.978 4.223 1.00 26.48 331 SER A C 1
ATOM 2682 O O . SER A 1 331 ? 0.747 -16.096 4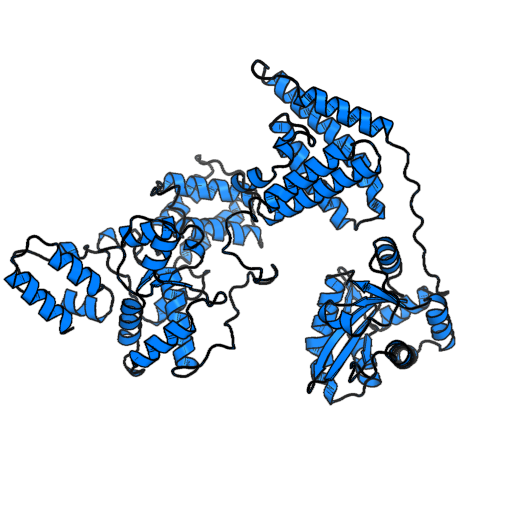.044 1.00 26.48 331 SER A O 1
ATOM 2684 N N . ASP A 1 332 ? 2.442 -17.431 3.316 1.00 26.28 332 ASP A N 1
ATOM 2685 C CA . ASP A 1 332 ? 2.442 -17.582 1.844 1.00 26.28 332 ASP A CA 1
ATOM 2686 C C . ASP A 1 332 ? 1.242 -17.216 0.931 1.00 26.28 332 ASP A C 1
ATOM 2688 O O . ASP A 1 332 ? 1.230 -17.607 -0.235 1.00 26.28 332 ASP A O 1
ATOM 2692 N N . ASP A 1 333 ? 0.275 -16.415 1.351 1.00 26.69 333 ASP A N 1
ATOM 2693 C CA . ASP A 1 333 ? -0.717 -15.827 0.452 1.00 26.69 333 ASP A CA 1
ATOM 2694 C C . ASP A 1 333 ? -0.710 -14.321 0.705 1.00 26.69 333 ASP A C 1
ATOM 2696 O O . ASP A 1 333 ? -1.118 -13.936 1.780 1.00 26.69 333 ASP A O 1
ATOM 2700 N N . PHE A 1 334 ? -0.189 -13.483 -0.206 1.00 25.88 334 PHE A N 1
ATOM 2701 C CA . PHE A 1 334 ? -0.715 -12.140 -0.546 1.00 25.88 334 PHE A CA 1
ATOM 2702 C C . PHE A 1 334 ? 0.164 -11.424 -1.611 1.00 25.88 334 PHE A C 1
ATOM 2704 O O . PHE A 1 334 ? 1.201 -10.835 -1.327 1.00 25.88 334 PHE A O 1
ATOM 2711 N N . VAL A 1 335 ? -0.336 -11.492 -2.855 1.00 28.70 335 VAL A N 1
ATOM 2712 C CA . VAL A 1 335 ? -0.493 -10.424 -3.874 1.00 28.70 335 VAL A CA 1
ATOM 2713 C C . VAL A 1 335 ? 0.732 -9.785 -4.576 1.00 28.70 335 VAL A C 1
ATOM 2715 O O . VAL A 1 335 ? 1.592 -9.126 -4.000 1.00 28.70 335 VAL A O 1
ATOM 2718 N N . ASP A 1 336 ? 0.701 -9.919 -5.911 1.00 26.42 336 ASP A N 1
ATOM 2719 C CA . ASP A 1 336 ? 1.483 -9.210 -6.932 1.00 26.42 336 ASP A CA 1
ATOM 2720 C C . ASP A 1 336 ? 1.445 -7.673 -6.770 1.00 26.42 336 ASP A C 1
ATOM 2722 O O . ASP A 1 336 ? 0.390 -7.056 -6.636 1.00 26.42 336 ASP A O 1
ATOM 2726 N N . GLY A 1 337 ? 2.606 -7.027 -6.913 1.00 28.78 337 GLY A N 1
ATOM 2727 C CA . GLY A 1 337 ? 2.807 -5.574 -6.792 1.00 28.78 337 GLY A CA 1
ATOM 2728 C C . GLY A 1 337 ? 2.196 -4.682 -7.888 1.00 28.78 337 GLY A C 1
ATOM 2729 O O . GLY A 1 337 ? 2.691 -3.574 -8.087 1.00 28.78 337 GLY A O 1
ATOM 2730 N N . ASP A 1 338 ? 1.149 -5.133 -8.584 1.00 28.59 338 ASP A N 1
ATOM 2731 C CA . ASP A 1 338 ? 0.316 -4.288 -9.458 1.00 28.59 338 ASP A CA 1
ATOM 2732 C C . ASP A 1 338 ? -0.938 -3.736 -8.730 1.00 28.59 338 ASP A C 1
ATOM 2734 O O . ASP A 1 338 ? -1.636 -2.894 -9.292 1.00 28.59 338 ASP A O 1
ATOM 2738 N N . ASP A 1 339 ? -1.193 -4.130 -7.472 1.00 29.91 339 ASP A N 1
ATOM 2739 C CA . ASP A 1 339 ? -2.427 -3.803 -6.725 1.00 29.91 339 ASP A CA 1
ATOM 2740 C C . ASP A 1 339 ? -2.280 -2.727 -5.626 1.00 29.91 339 ASP A C 1
ATOM 2742 O O . ASP A 1 339 ? -3.116 -2.603 -4.734 1.00 29.91 339 ASP A O 1
ATOM 2746 N N . LEU A 1 340 ? -1.286 -1.834 -5.717 1.00 31.83 340 LEU A N 1
ATOM 2747 C CA . LEU A 1 340 ? -1.240 -0.614 -4.880 1.00 31.83 340 LEU A CA 1
ATOM 2748 C C . LEU A 1 340 ? -2.242 0.474 -5.328 1.00 31.83 340 LEU A C 1
ATOM 2750 O O . LEU A 1 340 ? -2.055 1.668 -5.088 1.00 31.83 340 LEU A O 1
ATOM 2754 N N . THR A 1 341 ? -3.347 0.063 -5.948 1.00 27.64 341 THR A N 1
ATOM 2755 C CA . THR A 1 341 ? -4.592 0.829 -5.973 1.00 27.64 341 THR A CA 1
ATOM 2756 C C . THR A 1 341 ? -5.587 0.151 -5.036 1.00 27.64 341 THR A C 1
ATOM 2758 O O . THR A 1 341 ? -6.241 -0.807 -5.431 1.00 27.64 341 THR A O 1
ATOM 2761 N N . PHE A 1 342 ? -5.719 0.669 -3.810 1.00 35.41 342 PHE A N 1
ATOM 2762 C CA . PHE A 1 342 ? -6.653 0.231 -2.759 1.00 35.41 342 PHE A CA 1
ATOM 2763 C C . PHE A 1 342 ? -8.139 0.355 -3.168 1.00 35.41 342 PHE A C 1
ATOM 2765 O O . PHE A 1 342 ? -8.871 1.201 -2.651 1.00 35.41 342 PHE A O 1
ATOM 2772 N N . ASN A 1 343 ? -8.608 -0.432 -4.141 1.00 34.03 343 ASN A N 1
ATOM 2773 C CA . ASN A 1 343 ? -9.955 -0.292 -4.707 1.00 34.03 343 ASN A CA 1
ATOM 2774 C C . ASN A 1 343 ? -10.713 -1.597 -4.979 1.00 34.03 343 ASN A C 1
ATOM 2776 O O . ASN A 1 343 ? -11.811 -1.540 -5.536 1.00 34.03 343 ASN A O 1
ATOM 2780 N N . THR A 1 344 ? -10.219 -2.750 -4.549 1.00 32.97 344 THR A N 1
ATOM 2781 C CA . THR A 1 344 ? -10.956 -4.014 -4.648 1.00 32.97 344 THR A CA 1
ATOM 2782 C C . THR A 1 344 ? -11.613 -4.345 -3.312 1.00 32.97 344 THR A C 1
ATOM 2784 O O . THR A 1 344 ? -10.966 -4.472 -2.285 1.00 32.97 344 THR A O 1
ATOM 2787 N N . ILE A 1 345 ? -12.944 -4.396 -3.324 1.00 41.09 345 ILE A N 1
ATOM 2788 C CA . ILE A 1 345 ? -13.757 -4.943 -2.236 1.00 41.09 345 ILE A CA 1
ATOM 2789 C C . ILE A 1 345 ? -13.865 -6.436 -2.535 1.00 41.09 345 ILE A C 1
ATOM 2791 O O . ILE A 1 345 ? -14.305 -6.776 -3.638 1.00 41.09 345 ILE A O 1
ATOM 2795 N N . ASN A 1 346 ? -13.480 -7.298 -1.593 1.00 44.09 346 ASN A N 1
ATOM 2796 C CA . ASN A 1 346 ? -13.697 -8.740 -1.701 1.00 44.09 346 ASN A CA 1
ATOM 2797 C C . ASN A 1 346 ? -15.188 -9.004 -2.005 1.00 44.09 346 ASN A C 1
ATOM 2799 O O . ASN A 1 346 ? -16.069 -8.682 -1.203 1.00 44.09 346 ASN A O 1
ATOM 2803 N N . THR A 1 347 ? -15.494 -9.534 -3.194 1.00 50.16 347 THR A N 1
ATOM 2804 C CA . THR A 1 347 ? -16.878 -9.737 -3.659 1.00 50.16 347 THR A CA 1
ATOM 2805 C C . THR A 1 347 ? -17.548 -10.991 -3.094 1.00 50.16 347 THR A C 1
ATOM 2807 O O . THR A 1 347 ? -18.728 -11.203 -3.379 1.00 50.16 347 THR A O 1
ATOM 2810 N N . ASP A 1 348 ? -16.838 -11.796 -2.297 1.00 64.44 348 ASP A N 1
ATOM 2811 C CA . ASP A 1 348 ? -17.323 -13.096 -1.815 1.00 64.44 348 ASP A CA 1
ATOM 2812 C C . ASP A 1 348 ? -17.838 -13.076 -0.360 1.00 64.44 348 ASP A C 1
ATOM 2814 O O . ASP A 1 348 ? -18.306 -14.101 0.145 1.00 64.44 348 ASP A O 1
ATOM 2818 N N . LEU A 1 349 ? -17.832 -11.917 0.314 1.00 77.44 349 LEU A N 1
ATOM 2819 C CA . LEU A 1 349 ? -18.353 -11.796 1.681 1.00 77.44 349 LEU A CA 1
ATOM 2820 C C . LEU A 1 349 ? -19.884 -11.961 1.751 1.00 77.44 349 LEU A C 1
ATOM 2822 O O . LEU A 1 349 ? -20.619 -11.441 0.902 1.00 77.44 349 LEU A O 1
ATOM 2826 N N . PRO A 1 350 ? -20.409 -12.643 2.789 1.00 85.00 350 PRO A N 1
ATOM 2827 C CA . PRO A 1 350 ? -21.843 -12.833 2.945 1.00 85.00 350 PRO A CA 1
ATOM 2828 C C . PRO A 1 350 ? -22.553 -11.493 3.172 1.00 85.00 350 PRO A C 1
ATOM 2830 O O . PRO A 1 350 ? -22.140 -10.668 3.987 1.00 85.00 350 PRO A O 1
ATOM 2833 N N . THR A 1 351 ? -23.672 -11.291 2.473 1.00 89.88 351 THR A N 1
ATOM 2834 C CA . THR A 1 351 ? -24.551 -10.139 2.711 1.00 89.88 351 THR A CA 1
ATOM 2835 C C . THR A 1 351 ? -25.418 -10.379 3.950 1.00 89.88 351 THR A C 1
ATOM 2837 O O . THR A 1 351 ? -26.199 -11.333 3.982 1.00 89.88 351 THR A O 1
ATOM 2840 N N . ILE A 1 352 ? -25.334 -9.504 4.955 1.00 93.12 352 ILE A N 1
ATOM 2841 C CA . ILE A 1 352 ? -25.989 -9.673 6.267 1.00 93.12 352 ILE A CA 1
ATOM 2842 C C . ILE A 1 352 ? -27.241 -8.805 6.417 1.00 93.12 352 ILE A C 1
ATOM 2844 O O . ILE A 1 352 ? -28.284 -9.260 6.929 1.00 93.12 352 ILE A O 1
ATOM 2848 N N . PHE A 1 353 ? -27.171 -7.551 5.971 1.00 91.38 353 PHE A N 1
ATOM 2849 C CA . PHE A 1 353 ? -28.332 -6.671 5.895 1.00 91.38 353 PHE A CA 1
ATOM 2850 C C . PHE A 1 353 ? -28.893 -6.679 4.475 1.00 91.38 353 PHE A C 1
ATOM 2852 O O . PHE A 1 353 ? -29.858 -7.388 4.189 1.00 91.38 353 PHE A O 1
ATOM 2859 N N . ASP A 1 354 ? -28.261 -5.901 3.609 1.00 91.25 354 ASP A N 1
ATOM 2860 C CA . ASP A 1 354 ? -28.459 -5.804 2.171 1.00 91.25 354 ASP A CA 1
ATOM 2861 C C . ASP A 1 354 ? -27.194 -5.164 1.585 1.00 91.25 354 ASP A C 1
ATOM 2863 O O . ASP A 1 354 ? -26.481 -4.455 2.296 1.00 91.25 354 ASP A O 1
ATOM 2867 N N . GLY A 1 355 ? -26.914 -5.371 0.297 1.00 86.44 355 GLY A N 1
ATOM 2868 C CA . GLY A 1 355 ? -25.640 -4.937 -0.287 1.00 86.44 355 GLY A CA 1
ATOM 2869 C C . GLY A 1 355 ? -25.349 -3.434 -0.161 1.00 86.44 355 GLY A C 1
ATOM 2870 O O . GLY A 1 355 ? -24.188 -3.046 -0.144 1.00 86.44 355 GLY A O 1
ATOM 2871 N N . ARG A 1 356 ? -26.368 -2.567 -0.038 1.00 90.62 356 ARG A N 1
ATOM 2872 C CA . ARG A 1 356 ? -26.148 -1.122 0.155 1.00 90.62 356 ARG A CA 1
ATOM 2873 C C . ARG A 1 356 ? -25.838 -0.787 1.606 1.00 90.62 356 ARG A C 1
ATOM 2875 O O . ARG A 1 356 ? -24.997 0.072 1.856 1.00 90.62 356 ARG A O 1
ATOM 2882 N N . THR A 1 357 ? -26.537 -1.418 2.543 1.00 93.06 357 THR A N 1
ATOM 2883 C CA . THR A 1 357 ? -26.291 -1.228 3.977 1.00 93.06 357 THR A CA 1
ATOM 2884 C C . THR A 1 357 ? -24.930 -1.788 4.373 1.00 93.06 357 THR A C 1
ATOM 2886 O O . THR A 1 357 ? -24.191 -1.110 5.077 1.00 93.06 357 THR A O 1
ATOM 2889 N N . ASP A 1 358 ? -24.575 -2.968 3.869 1.00 92.69 358 ASP A N 1
ATOM 2890 C CA . ASP A 1 358 ? -23.279 -3.593 4.126 1.00 92.69 358 ASP A CA 1
ATOM 2891 C C . ASP A 1 358 ? -22.146 -2.711 3.580 1.00 92.69 358 ASP A C 1
ATOM 2893 O O . ASP A 1 358 ? -21.269 -2.306 4.335 1.00 92.69 358 ASP A O 1
ATOM 2897 N N . GLN A 1 359 ? -22.249 -2.256 2.325 1.00 91.19 359 GLN A N 1
ATOM 2898 C CA . GLN A 1 359 ? -21.283 -1.309 1.756 1.00 91.19 359 GLN A CA 1
ATOM 2899 C C . GLN A 1 359 ? -21.152 -0.021 2.579 1.00 91.19 359 GLN A C 1
ATOM 2901 O O . GLN A 1 359 ? -20.061 0.525 2.720 1.00 91.19 359 GLN A O 1
ATOM 2906 N N . LEU A 1 360 ? -22.263 0.497 3.108 1.00 94.06 360 LEU A N 1
ATOM 2907 C CA . LEU A 1 360 ? -22.234 1.698 3.935 1.00 94.06 360 LEU A CA 1
ATOM 2908 C C . LEU A 1 360 ? -21.481 1.459 5.251 1.00 94.06 360 LEU A C 1
ATOM 2910 O O . LEU A 1 360 ? -20.786 2.360 5.712 1.00 94.06 360 LEU A O 1
ATOM 2914 N N . ILE A 1 361 ? -21.625 0.282 5.866 1.00 95.81 361 ILE A N 1
ATOM 2915 C CA . ILE A 1 361 ? -20.886 -0.064 7.086 1.00 95.81 361 ILE A CA 1
ATOM 2916 C C . ILE A 1 361 ? -19.390 -0.197 6.770 1.00 95.81 361 ILE A C 1
ATOM 2918 O O . ILE A 1 361 ? -18.582 0.353 7.517 1.00 95.81 361 ILE A O 1
ATOM 2922 N N . ASP A 1 362 ? -19.023 -0.825 5.648 1.00 93.38 362 ASP A N 1
ATOM 2923 C CA . ASP A 1 362 ? -17.630 -0.886 5.181 1.00 93.38 362 ASP A CA 1
ATOM 2924 C C . ASP A 1 362 ? -17.043 0.515 4.940 1.00 93.38 362 ASP A C 1
ATOM 2926 O O . ASP A 1 362 ? -15.937 0.810 5.395 1.00 93.38 362 ASP A O 1
ATOM 2930 N N . ASP A 1 363 ? -17.807 1.410 4.304 1.00 94.06 363 ASP A N 1
ATOM 2931 C CA . ASP A 1 363 ? -17.414 2.808 4.096 1.00 94.06 363 ASP A CA 1
ATOM 2932 C C . ASP A 1 363 ? -17.195 3.537 5.438 1.00 94.06 363 ASP A C 1
ATOM 2934 O O . ASP A 1 363 ? -16.221 4.275 5.584 1.00 94.06 363 ASP A O 1
ATOM 2938 N N . TYR A 1 364 ? -18.060 3.315 6.438 1.00 97.31 364 TYR A N 1
ATOM 2939 C CA . TYR A 1 364 ? -17.865 3.860 7.786 1.00 97.31 364 TYR A CA 1
ATOM 2940 C C . TYR A 1 364 ? -16.604 3.313 8.451 1.00 97.31 364 TYR A C 1
ATOM 2942 O O . TYR A 1 364 ? -15.859 4.088 9.042 1.00 97.31 364 TYR A O 1
ATOM 2950 N N . PHE A 1 365 ? -16.357 2.005 8.375 1.00 96.06 365 PHE A N 1
ATOM 2951 C CA . PHE A 1 365 ? -15.195 1.386 9.014 1.00 96.06 365 PHE A CA 1
ATOM 2952 C C . PHE A 1 365 ? -13.891 1.896 8.394 1.00 96.06 365 PHE A C 1
ATOM 2954 O O . PHE A 1 365 ? -12.979 2.263 9.133 1.00 96.06 365 PHE A O 1
ATOM 2961 N N . ALA A 1 366 ? -13.837 2.038 7.066 1.00 92.62 366 ALA A N 1
ATOM 2962 C CA . ALA A 1 366 ? -12.712 2.660 6.370 1.00 92.62 366 ALA A CA 1
ATOM 2963 C C . ALA A 1 366 ? -12.504 4.124 6.805 1.00 92.62 366 ALA A C 1
ATOM 2965 O O . ALA A 1 366 ? -11.397 4.518 7.174 1.00 92.62 366 ALA A O 1
ATOM 2966 N N . SER A 1 367 ? -13.577 4.923 6.843 1.00 94.56 367 SER A N 1
ATOM 2967 C CA . SER A 1 367 ? -13.510 6.308 7.321 1.00 94.56 367 SER A CA 1
ATOM 2968 C C . SER A 1 367 ? -13.021 6.407 8.766 1.00 94.56 367 SER A C 1
ATOM 2970 O O . SER A 1 367 ? -12.172 7.241 9.076 1.00 94.56 367 SER A O 1
ATOM 2972 N N . PHE A 1 368 ? -13.532 5.558 9.659 1.00 96.44 368 PHE A N 1
ATOM 2973 C CA . PHE A 1 368 ? -13.143 5.551 11.066 1.00 96.44 368 PHE A CA 1
ATOM 2974 C C . PHE A 1 368 ? -11.691 5.127 11.258 1.00 96.44 368 PHE A C 1
ATOM 2976 O O . PHE A 1 368 ? -10.978 5.769 12.027 1.00 96.44 368 PHE A O 1
ATOM 2983 N N . ALA A 1 369 ? -11.227 4.112 10.529 1.00 91.81 369 ALA A N 1
ATOM 2984 C CA . ALA A 1 369 ? -9.826 3.720 10.523 1.00 91.81 369 ALA A CA 1
ATOM 2985 C C . ALA A 1 369 ? -8.933 4.899 10.092 1.00 91.81 369 ALA A C 1
ATOM 2987 O O . ALA A 1 369 ? -8.021 5.285 10.818 1.00 91.81 369 ALA A O 1
ATOM 2988 N N . SER A 1 370 ? -9.252 5.563 8.979 1.00 87.69 370 SER A N 1
ATOM 2989 C CA . SER A 1 370 ? -8.470 6.698 8.467 1.00 87.69 370 SER A CA 1
ATOM 2990 C C . SER A 1 370 ? -8.485 7.932 9.385 1.00 87.69 370 SER A C 1
ATOM 2992 O O . SER A 1 370 ? -7.466 8.623 9.507 1.00 87.69 370 SER A O 1
ATOM 2994 N N . MET A 1 371 ? -9.621 8.238 10.026 1.00 90.62 371 MET A N 1
ATOM 2995 C CA . MET A 1 371 ? -9.777 9.418 10.892 1.00 90.62 371 MET A CA 1
ATOM 2996 C C . MET A 1 371 ? -9.238 9.206 12.303 1.00 90.62 371 MET A C 1
ATOM 2998 O O . MET A 1 371 ? -8.597 10.102 12.855 1.00 90.62 371 MET A O 1
ATOM 3002 N N . TYR A 1 372 ? -9.538 8.055 12.900 1.00 92.75 372 TYR A N 1
ATOM 3003 C CA . TYR A 1 372 ? -9.296 7.786 14.316 1.00 92.75 372 TYR A CA 1
ATOM 3004 C C . TYR A 1 372 ? -8.098 6.869 14.536 1.00 92.75 372 TYR A C 1
ATOM 3006 O O . TYR A 1 372 ? -7.552 6.841 15.633 1.00 92.75 372 TYR A O 1
ATOM 3014 N N . GLY A 1 373 ? -7.651 6.135 13.517 1.00 89.69 373 GLY A N 1
ATOM 3015 C CA . GLY A 1 373 ? -6.597 5.125 13.624 1.00 89.69 373 GLY A CA 1
ATOM 3016 C C . GLY A 1 373 ? -7.053 3.865 14.350 1.00 89.69 373 GLY A C 1
ATOM 3017 O O . GLY A 1 373 ? -6.787 2.772 13.865 1.00 89.69 373 GLY A O 1
ATOM 3018 N N . VAL A 1 374 ? -7.764 4.013 15.472 1.00 92.69 374 VAL A N 1
ATOM 3019 C CA . VAL A 1 374 ? -8.383 2.929 16.234 1.00 92.69 374 VAL A CA 1
ATOM 3020 C C . VAL A 1 374 ? -9.701 3.380 16.874 1.00 92.69 374 VAL A C 1
ATOM 3022 O O . VAL A 1 374 ? -9.822 4.497 17.380 1.00 92.69 374 VAL A O 1
ATOM 3025 N N . ILE A 1 375 ? -10.718 2.521 16.834 1.00 96.06 375 ILE A N 1
ATOM 3026 C CA . ILE A 1 375 ? -12.014 2.735 17.498 1.00 96.06 375 ILE A CA 1
ATOM 3027 C C . ILE A 1 375 ? -12.649 1.386 17.845 1.00 96.06 375 ILE A C 1
ATOM 3029 O O . ILE A 1 375 ? -12.529 0.426 17.084 1.00 96.06 375 ILE A O 1
ATOM 3033 N N . SER A 1 376 ? -13.356 1.290 18.973 1.00 96.12 376 SER A N 1
ATOM 3034 C CA . SER A 1 376 ? -14.103 0.069 19.292 1.00 96.12 376 SER A CA 1
ATOM 3035 C C . SER A 1 376 ? -15.291 -0.106 18.338 1.00 96.12 376 SER A C 1
ATOM 3037 O O . SER A 1 376 ? -16.020 0.841 18.028 1.00 96.12 376 SER A O 1
ATOM 3039 N N . VAL A 1 377 ? -15.554 -1.339 17.902 1.00 97.19 377 VAL A N 1
ATOM 3040 C CA . VAL A 1 377 ? -16.719 -1.670 17.059 1.00 97.19 377 VAL A CA 1
ATOM 3041 C C . VAL A 1 377 ? -18.031 -1.269 17.744 1.00 97.19 377 VAL A C 1
ATOM 3043 O O . VAL A 1 377 ? -18.986 -0.848 17.089 1.00 97.19 377 VAL A O 1
ATOM 3046 N N . ARG A 1 378 ? -18.075 -1.351 19.080 1.00 94.94 378 ARG A N 1
ATOM 3047 C CA . ARG A 1 378 ? -19.200 -0.885 19.900 1.00 94.94 378 ARG A CA 1
ATOM 3048 C C . ARG A 1 378 ? -19.458 0.607 19.694 1.00 94.94 378 ARG A C 1
ATOM 3050 O O . ARG A 1 378 ? -20.605 0.997 19.478 1.00 94.94 378 ARG A O 1
ATOM 3057 N N . HIS A 1 379 ? -18.420 1.435 19.783 1.00 96.25 379 HIS A N 1
ATOM 3058 C CA . HIS A 1 379 ? -18.566 2.877 19.633 1.00 96.25 379 HIS A CA 1
ATOM 3059 C C . HIS A 1 379 ? -18.836 3.274 18.175 1.00 96.25 379 HIS A C 1
ATOM 3061 O O . HIS A 1 379 ? -19.722 4.084 17.906 1.00 96.25 379 HIS A O 1
ATOM 3067 N N . ALA A 1 380 ? -18.194 2.601 17.217 1.00 97.50 380 ALA A N 1
ATOM 3068 C CA . ALA A 1 380 ? -18.504 2.743 15.797 1.00 97.50 380 ALA A CA 1
ATOM 3069 C C . ALA A 1 380 ? -19.992 2.465 15.503 1.00 97.50 380 ALA A C 1
ATOM 3071 O O . ALA A 1 380 ? -20.654 3.261 14.838 1.00 97.50 380 ALA A O 1
ATOM 3072 N N . PHE A 1 381 ? -20.559 1.385 16.056 1.00 96.62 381 PHE A N 1
ATOM 3073 C CA . PHE A 1 381 ? -21.983 1.063 15.912 1.00 96.62 381 PHE A CA 1
ATOM 3074 C C . PHE A 1 381 ? -22.898 2.190 16.407 1.00 96.62 381 PHE A C 1
ATOM 3076 O O . PHE A 1 381 ? -23.907 2.496 15.769 1.00 96.62 381 PHE A O 1
ATOM 3083 N N . GLN A 1 382 ? -22.545 2.823 17.527 1.00 94.75 382 GLN A N 1
ATOM 3084 C CA . GLN A 1 382 ? -23.287 3.949 18.092 1.00 94.75 382 GLN A CA 1
ATOM 3085 C C . GLN A 1 382 ? -23.308 5.147 17.135 1.00 94.75 382 GLN A C 1
ATOM 3087 O O . GLN A 1 382 ? -24.393 5.653 16.843 1.00 94.75 382 GLN A O 1
ATOM 3092 N N . ILE A 1 383 ? -22.152 5.537 16.586 1.00 97.50 383 ILE A N 1
ATOM 3093 C CA . ILE A 1 383 ? -22.047 6.634 15.607 1.00 97.50 383 ILE A CA 1
ATOM 3094 C C . ILE A 1 383 ? -22.870 6.311 14.350 1.00 97.50 383 ILE A C 1
ATOM 3096 O O . ILE A 1 383 ? -23.693 7.118 13.911 1.00 97.50 383 ILE A O 1
ATOM 3100 N N . ILE A 1 384 ? -22.711 5.104 13.794 1.00 97.38 384 ILE A N 1
ATOM 3101 C CA . ILE A 1 384 ? -23.424 4.676 12.580 1.00 97.38 384 ILE A CA 1
ATOM 3102 C C . ILE A 1 384 ? -24.937 4.715 12.806 1.00 97.38 384 ILE A C 1
ATOM 3104 O O . ILE A 1 384 ? -25.680 5.221 11.961 1.00 97.38 384 ILE A O 1
ATOM 3108 N N . LYS A 1 385 ? -25.407 4.206 13.949 1.00 95.06 385 LYS A N 1
ATOM 3109 C CA . LYS A 1 385 ? -26.829 4.193 14.299 1.00 95.06 385 LYS A CA 1
ATOM 3110 C C . LYS A 1 385 ? -27.380 5.606 14.494 1.00 95.06 385 LYS A C 1
ATOM 3112 O O . LYS A 1 385 ? -28.477 5.880 14.012 1.00 95.06 385 LYS A O 1
ATOM 3117 N N . ALA A 1 386 ? -26.630 6.491 15.152 1.00 94.25 386 ALA A N 1
ATOM 3118 C CA . ALA A 1 386 ? -27.026 7.881 15.371 1.00 94.25 386 ALA A CA 1
ATOM 3119 C C . ALA A 1 386 ? -27.178 8.652 14.049 1.00 94.25 386 ALA A C 1
ATOM 3121 O O . ALA A 1 386 ? -28.155 9.375 13.868 1.00 94.25 386 ALA A O 1
ATOM 3122 N N . GLN A 1 387 ? -26.269 8.440 13.092 1.00 96.00 387 GLN A N 1
ATOM 3123 C CA . GLN A 1 387 ? -26.325 9.083 11.773 1.00 96.00 387 GLN A CA 1
ATOM 3124 C C . GLN A 1 387 ? -27.302 8.419 10.791 1.00 96.00 387 GLN A C 1
ATOM 3126 O O . GLN A 1 387 ? -27.618 8.991 9.745 1.00 96.00 387 GLN A O 1
ATOM 3131 N N . ASN A 1 388 ? -27.771 7.204 11.089 1.00 95.44 388 ASN A N 1
ATOM 3132 C CA . ASN A 1 388 ? -28.653 6.439 10.208 1.00 95.44 388 ASN A CA 1
ATOM 3133 C C . ASN A 1 388 ? -29.851 5.825 10.956 1.00 95.44 388 ASN A C 1
ATOM 3135 O O . ASN A 1 388 ? -30.070 4.609 10.870 1.00 95.44 388 ASN A O 1
ATOM 3139 N N . PRO A 1 389 ? -30.674 6.632 11.654 1.00 93.06 389 PRO A N 1
ATOM 3140 C CA . PRO A 1 389 ? -31.809 6.126 12.429 1.00 93.06 389 PRO A CA 1
ATOM 3141 C C . PRO A 1 389 ? -32.820 5.354 11.566 1.00 93.06 389 PRO A C 1
ATOM 3143 O O . PRO A 1 389 ? -33.465 4.422 12.038 1.00 93.06 389 PRO A O 1
ATOM 3146 N N . GLN A 1 390 ? -32.919 5.684 10.276 1.00 92.94 390 GLN A N 1
ATOM 3147 C CA . GLN A 1 390 ? -33.796 5.028 9.308 1.00 92.94 390 GLN A CA 1
ATOM 3148 C C . GLN A 1 390 ? -33.421 3.571 8.997 1.00 92.94 390 GLN A C 1
ATOM 3150 O O . GLN A 1 390 ? -34.282 2.819 8.546 1.00 92.94 390 GLN A O 1
ATOM 3155 N N . LEU A 1 391 ? -32.161 3.165 9.209 1.00 89.62 391 LEU A N 1
ATOM 3156 C CA . LEU A 1 391 ? -31.700 1.810 8.877 1.00 89.62 391 LEU A CA 1
ATOM 3157 C C . LEU A 1 391 ? -32.099 0.768 9.927 1.00 89.62 391 LEU A C 1
ATOM 3159 O O . LEU A 1 391 ? -32.032 -0.422 9.637 1.00 89.62 391 LEU A O 1
ATOM 3163 N N . ASN A 1 392 ? -32.524 1.192 11.127 1.00 86.19 392 ASN A N 1
ATOM 3164 C CA . ASN A 1 392 ? -32.933 0.303 12.223 1.00 86.19 392 ASN A CA 1
ATOM 3165 C C . ASN A 1 392 ? -31.969 -0.884 12.426 1.00 86.19 392 ASN A C 1
ATOM 3167 O O . ASN A 1 392 ? -32.390 -2.040 12.515 1.00 86.19 392 ASN A O 1
ATOM 3171 N N . LEU A 1 393 ? -30.662 -0.597 12.463 1.00 91.88 393 LEU A N 1
ATOM 3172 C CA . LEU A 1 393 ? -29.621 -1.622 12.517 1.00 91.88 393 LEU A CA 1
ATOM 3173 C C . LEU A 1 393 ? -29.800 -2.530 13.744 1.00 91.88 393 LEU A C 1
ATOM 3175 O O . LEU A 1 393 ? -29.790 -2.075 14.890 1.00 91.88 393 LEU A O 1
ATOM 3179 N N . SER A 1 394 ? -29.953 -3.831 13.490 1.00 93.56 394 SER A N 1
ATOM 3180 C CA . SER A 1 394 ? -30.000 -4.859 14.530 1.00 93.56 394 SER A CA 1
ATOM 3181 C C . SER A 1 394 ? -28.600 -5.116 15.078 1.00 93.56 394 SER A C 1
ATOM 3183 O O . SER A 1 394 ? -27.688 -5.436 14.319 1.00 93.56 394 SER A O 1
ATOM 3185 N N . GLU A 1 395 ? -28.445 -5.050 16.401 1.00 92.81 395 GLU A N 1
ATOM 3186 C CA . GLU A 1 395 ? -27.176 -5.339 17.078 1.00 92.81 395 GLU A CA 1
ATOM 3187 C C . GLU A 1 395 ? -26.696 -6.774 16.807 1.00 92.81 395 GLU A C 1
ATOM 3189 O O . GLU A 1 395 ? -25.508 -7.007 16.612 1.00 92.81 395 GLU A O 1
ATOM 3194 N N . GLN A 1 396 ? -27.617 -7.743 16.734 1.00 94.75 396 GLN A N 1
ATOM 3195 C CA . GLN A 1 396 ? -27.274 -9.137 16.444 1.00 94.75 396 GLN A CA 1
ATOM 3196 C C . GLN A 1 396 ? -26.737 -9.300 15.018 1.00 94.75 396 GLN A C 1
ATOM 3198 O O . GLN A 1 396 ? -25.716 -9.952 14.820 1.00 94.75 396 GLN A O 1
ATOM 3203 N N . LYS A 1 397 ? -27.402 -8.684 14.032 1.00 94.94 397 LYS A N 1
ATOM 3204 C CA . LYS A 1 397 ? -26.921 -8.696 12.645 1.00 94.94 397 LYS A CA 1
ATOM 3205 C C . LYS A 1 397 ? -25.592 -7.961 12.506 1.00 94.94 397 LYS A C 1
ATOM 3207 O O . LYS A 1 397 ? -24.719 -8.432 11.797 1.00 94.94 397 LYS A O 1
ATOM 3212 N N . PHE A 1 398 ? -25.418 -6.845 13.208 1.00 96.25 398 PHE A N 1
ATOM 3213 C CA . PHE A 1 398 ? -24.168 -6.093 13.179 1.00 96.25 398 PHE A CA 1
ATOM 3214 C C . PHE A 1 398 ? -23.007 -6.894 13.781 1.00 96.25 398 PHE A C 1
ATOM 3216 O O . PHE A 1 398 ? -21.915 -6.903 13.228 1.00 96.25 398 PHE A O 1
ATOM 3223 N N . LYS A 1 399 ? -23.246 -7.642 14.866 1.00 94.88 399 LYS A N 1
ATOM 3224 C CA . LYS A 1 399 ? -22.254 -8.584 15.404 1.00 94.88 399 LYS A CA 1
ATOM 3225 C C . LYS A 1 399 ? -21.883 -9.654 14.382 1.00 94.88 399 LYS A C 1
ATOM 3227 O O . LYS A 1 399 ? -20.698 -9.880 14.191 1.00 94.88 399 LYS A O 1
ATOM 3232 N N . GLN A 1 400 ? -22.862 -10.261 13.705 1.00 93.50 400 GLN A N 1
ATOM 3233 C CA . GLN A 1 400 ? -22.585 -11.235 12.642 1.00 93.50 400 GLN A CA 1
ATOM 3234 C C . GLN A 1 400 ? -21.750 -10.615 11.514 1.00 93.50 400 GLN A C 1
ATOM 3236 O O . GLN A 1 400 ? -20.733 -11.171 11.131 1.00 93.50 400 GLN A O 1
ATOM 3241 N N . TYR A 1 401 ? -22.137 -9.422 11.059 1.00 94.69 401 TYR A N 1
ATOM 3242 C CA . TYR A 1 401 ? -21.418 -8.662 10.040 1.00 94.69 401 TYR A CA 1
ATOM 3243 C C . TYR A 1 401 ? -19.943 -8.452 10.391 1.00 94.69 401 TYR A C 1
ATOM 3245 O O . TYR A 1 401 ? -19.077 -8.637 9.542 1.00 94.69 401 TYR A O 1
ATOM 3253 N N . VAL A 1 402 ? -19.665 -8.071 11.641 1.00 95.12 402 VAL A N 1
ATOM 3254 C CA . VAL A 1 402 ? -18.301 -7.874 12.144 1.00 95.12 402 VAL A CA 1
ATOM 3255 C C . VAL A 1 402 ? -17.548 -9.201 12.172 1.00 95.12 402 VAL A C 1
ATOM 3257 O O . VAL A 1 402 ? -16.415 -9.243 11.718 1.00 95.12 402 VAL A O 1
ATOM 3260 N N . GLN A 1 403 ? -18.167 -10.276 12.671 1.00 92.56 403 GLN A N 1
ATOM 3261 C CA . GLN A 1 403 ? -17.531 -11.597 12.750 1.00 92.56 403 GLN A CA 1
ATOM 3262 C C . GLN A 1 403 ? -17.115 -12.129 11.376 1.00 92.56 403 GLN A C 1
ATOM 3264 O O . GLN A 1 403 ? -16.003 -12.623 11.241 1.00 92.56 403 GLN A O 1
ATOM 3269 N N . ASP A 1 404 ? -17.956 -11.951 10.356 1.00 89.19 404 ASP A N 1
ATOM 3270 C CA . ASP A 1 404 ? -17.674 -12.414 8.989 1.00 89.19 404 ASP A CA 1
ATOM 3271 C C . ASP A 1 404 ? -16.552 -11.622 8.294 1.00 89.19 404 ASP A C 1
ATOM 3273 O O . ASP A 1 404 ? -16.154 -11.974 7.192 1.00 89.19 404 ASP A O 1
ATOM 3277 N N . ARG A 1 405 ? -16.064 -10.539 8.911 1.00 89.19 405 ARG A N 1
ATOM 3278 C CA . ARG A 1 405 ? -14.986 -9.679 8.396 1.00 89.19 405 ARG A CA 1
ATOM 3279 C C . ARG A 1 405 ? -13.701 -9.754 9.219 1.00 89.19 405 ARG A C 1
ATOM 3281 O O . ARG A 1 405 ? -12.722 -9.092 8.885 1.00 89.19 405 ARG A O 1
ATOM 3288 N N . ILE A 1 406 ? -13.691 -10.511 10.316 1.00 86.50 406 ILE A N 1
ATOM 3289 C CA . ILE A 1 406 ? -12.466 -10.742 11.088 1.00 86.50 406 ILE A CA 1
ATOM 3290 C C . ILE A 1 406 ? -11.529 -11.617 10.250 1.00 86.50 406 ILE A C 1
ATOM 3292 O O . ILE A 1 406 ? -11.936 -12.666 9.763 1.00 86.50 406 ILE A O 1
ATOM 3296 N N . GLY A 1 407 ? -10.270 -11.196 10.113 1.00 72.81 407 GLY A N 1
ATOM 3297 C CA . GLY A 1 407 ? -9.252 -11.917 9.339 1.00 72.81 407 GLY A CA 1
ATOM 3298 C C . GLY A 1 407 ? -9.256 -11.628 7.834 1.00 72.81 407 GLY A C 1
ATOM 3299 O O . GLY A 1 407 ? -8.397 -12.143 7.123 1.00 72.81 407 GLY A O 1
ATOM 3300 N N . GLU A 1 408 ? -10.166 -10.784 7.345 1.00 77.56 408 GLU A N 1
ATOM 3301 C CA . GLU A 1 408 ? -10.192 -10.349 5.946 1.00 77.56 408 GLU A CA 1
ATOM 3302 C C . GLU A 1 408 ? -9.098 -9.310 5.671 1.00 77.56 408 GLU A C 1
ATOM 3304 O O . GLU A 1 408 ? -9.082 -8.233 6.271 1.00 77.56 408 GLU A O 1
ATOM 3309 N N . GLN A 1 409 ? -8.190 -9.618 4.742 1.00 64.50 409 GLN A N 1
ATOM 3310 C CA . GLN A 1 409 ? -6.999 -8.796 4.480 1.00 64.50 409 GLN A CA 1
ATOM 3311 C C . GLN A 1 409 ? -7.160 -7.823 3.297 1.00 64.50 409 GLN A C 1
ATOM 3313 O O . GLN A 1 409 ? -6.352 -6.914 3.134 1.00 64.50 409 GLN A O 1
ATOM 3318 N N . GLU A 1 410 ? -8.223 -7.962 2.497 1.00 63.88 410 GLU A N 1
ATOM 3319 C CA . GLU A 1 410 ? -8.518 -7.077 1.352 1.00 63.88 410 GLU A CA 1
ATOM 3320 C C . GLU A 1 410 ? -9.341 -5.830 1.739 1.00 63.88 410 GLU A C 1
ATOM 3322 O O . GLU A 1 410 ? -9.744 -5.034 0.889 1.00 63.88 410 GLU A O 1
ATOM 3327 N N . LEU A 1 411 ? -9.630 -5.642 3.029 1.00 70.25 411 LEU A N 1
ATOM 3328 C CA . LEU A 1 411 ? -10.414 -4.512 3.522 1.00 70.25 411 LEU A CA 1
ATOM 3329 C C . LEU A 1 411 ? -9.519 -3.295 3.808 1.00 70.25 411 LEU A C 1
ATOM 3331 O O . LEU A 1 411 ? -8.371 -3.408 4.225 1.00 70.25 411 LEU A O 1
ATOM 3335 N N . ARG A 1 412 ? -10.078 -2.086 3.656 1.00 74.88 412 ARG A N 1
ATOM 3336 C CA . ARG A 1 412 ? -9.385 -0.804 3.952 1.00 74.88 412 ARG A CA 1
ATOM 3337 C C . ARG A 1 412 ? -9.200 -0.532 5.450 1.00 74.88 412 ARG A C 1
ATOM 3339 O O . ARG A 1 412 ? -8.758 0.537 5.857 1.00 74.88 412 ARG A O 1
ATOM 3346 N N . TYR A 1 413 ? -9.620 -1.471 6.278 1.00 87.50 413 TYR A N 1
ATOM 3347 C CA . TYR A 1 413 ? -9.559 -1.430 7.724 1.00 87.50 413 TYR A CA 1
ATOM 3348 C C . TYR A 1 413 ? -9.306 -2.850 8.212 1.00 87.50 413 TYR A C 1
ATOM 3350 O O . TYR A 1 413 ? -9.596 -3.815 7.508 1.00 87.50 413 TYR A O 1
ATOM 3358 N N . TYR A 1 414 ? -8.823 -2.973 9.439 1.00 88.88 414 TYR A N 1
ATOM 3359 C CA . TYR A 1 414 ? -8.615 -4.265 10.070 1.00 88.88 414 TYR A CA 1
ATOM 3360 C C . TYR A 1 414 ? -9.492 -4.403 11.308 1.00 88.88 414 TYR A C 1
ATOM 3362 O O . TYR A 1 414 ? -9.697 -3.428 12.035 1.00 88.88 414 TYR A O 1
ATOM 3370 N N . LEU A 1 415 ? -10.004 -5.607 11.552 1.00 92.50 415 LEU A N 1
ATOM 3371 C CA . LEU A 1 415 ? -10.759 -5.941 12.757 1.00 92.50 415 LEU A CA 1
ATOM 3372 C C . LEU A 1 415 ? -9.915 -6.845 13.646 1.00 92.50 415 LEU A C 1
ATOM 3374 O O . LEU A 1 415 ? -9.533 -7.934 13.226 1.00 92.50 415 LEU A O 1
ATOM 3378 N N . LEU A 1 416 ? -9.645 -6.406 14.874 1.00 91.38 416 LEU A N 1
ATOM 3379 C CA . LEU A 1 416 ? -8.811 -7.153 15.817 1.00 91.38 416 LEU A CA 1
ATOM 3380 C C . LEU A 1 416 ? -9.281 -7.020 17.265 1.00 91.38 416 LEU A C 1
ATOM 3382 O O . LEU A 1 416 ? -9.927 -6.040 17.634 1.00 91.38 416 LEU A O 1
ATOM 3386 N N . ASP A 1 417 ? -8.930 -8.002 18.090 1.00 91.62 417 ASP A N 1
ATOM 3387 C CA . ASP A 1 417 ? -9.020 -7.905 19.547 1.00 91.62 417 ASP A CA 1
ATOM 3388 C C . ASP A 1 417 ? -7.666 -7.424 20.089 1.00 91.62 417 ASP A C 1
ATOM 3390 O O . ASP A 1 417 ? -6.648 -8.093 19.913 1.00 91.62 417 ASP A O 1
ATOM 3394 N N . LEU A 1 418 ? -7.646 -6.248 20.726 1.00 89.50 418 LEU A N 1
ATOM 3395 C CA . LEU A 1 418 ? -6.414 -5.664 21.264 1.00 89.50 418 LEU A CA 1
ATOM 3396 C C . LEU A 1 418 ? -5.826 -6.490 22.416 1.00 89.50 418 LEU A C 1
ATOM 3398 O O . LEU A 1 418 ? -4.609 -6.505 22.563 1.00 89.50 418 LEU A O 1
ATOM 3402 N N . ASN A 1 419 ? -6.655 -7.181 23.211 1.00 88.81 419 ASN A N 1
ATOM 3403 C CA . ASN A 1 419 ? -6.150 -8.048 24.279 1.00 88.81 419 ASN A CA 1
ATOM 3404 C C . ASN A 1 419 ? -5.499 -9.300 23.690 1.00 88.81 419 ASN A C 1
ATOM 3406 O O . ASN A 1 419 ? -4.402 -9.647 24.102 1.00 88.81 419 ASN A O 1
ATOM 3410 N N . GLN A 1 420 ? -6.119 -9.915 22.675 1.00 88.38 420 GLN A N 1
ATOM 3411 C CA . GLN A 1 420 ? -5.503 -11.046 21.970 1.00 88.38 420 GLN A CA 1
ATOM 3412 C C . GLN A 1 420 ? -4.170 -10.638 21.332 1.00 88.38 420 GLN A C 1
ATOM 3414 O O . GLN A 1 420 ? -3.177 -11.331 21.493 1.00 88.38 420 GLN A O 1
ATOM 3419 N N . MET A 1 421 ? -4.124 -9.474 20.674 1.00 85.25 421 MET A N 1
ATOM 3420 C CA . MET A 1 421 ? -2.888 -8.936 20.101 1.00 85.25 421 MET A CA 1
ATOM 3421 C C . MET A 1 421 ? -1.808 -8.699 21.169 1.00 85.25 421 MET A C 1
ATOM 3423 O O . MET A 1 421 ? -0.631 -8.943 20.921 1.00 85.25 421 MET A O 1
ATOM 3427 N N . ALA A 1 422 ? -2.185 -8.199 22.347 1.00 82.88 422 ALA A N 1
ATOM 3428 C CA . ALA A 1 422 ? -1.251 -7.977 23.445 1.00 82.88 422 ALA A CA 1
ATOM 3429 C C . ALA A 1 422 ? -0.716 -9.294 24.019 1.00 82.88 422 ALA A C 1
ATOM 3431 O O . ALA A 1 422 ? 0.493 -9.407 24.217 1.00 82.88 422 ALA A O 1
ATOM 3432 N N . ASP A 1 423 ? -1.588 -10.287 24.203 1.00 83.06 423 ASP A N 1
ATOM 3433 C CA . ASP A 1 423 ? -1.220 -11.638 24.629 1.00 83.06 423 ASP A CA 1
ATOM 3434 C C . ASP A 1 423 ? -0.254 -12.286 23.620 1.00 83.06 423 ASP A C 1
ATOM 3436 O O . ASP A 1 423 ? 0.809 -12.772 24.011 1.00 83.06 423 ASP A O 1
ATOM 3440 N N . ASP A 1 424 ? -0.565 -12.220 22.319 1.00 82.00 424 ASP A N 1
ATOM 3441 C CA . ASP A 1 424 ? 0.260 -12.781 21.238 1.00 82.00 424 ASP A CA 1
ATOM 3442 C C . ASP A 1 424 ? 1.660 -12.141 21.184 1.00 82.00 424 ASP A C 1
ATOM 3444 O O . ASP A 1 424 ? 2.653 -12.804 20.881 1.00 82.00 424 ASP A O 1
ATOM 3448 N N . LEU A 1 425 ? 1.758 -10.851 21.524 1.00 79.12 425 LEU A N 1
ATOM 3449 C CA . LEU A 1 425 ? 3.007 -10.084 21.545 1.00 79.12 425 LEU A CA 1
ATOM 3450 C C . LEU A 1 425 ? 3.709 -10.078 22.915 1.00 79.12 425 LEU A C 1
ATOM 3452 O O . LEU A 1 425 ? 4.734 -9.407 23.064 1.00 79.12 425 LEU A O 1
ATOM 3456 N N . ASN A 1 426 ? 3.185 -10.809 23.907 1.00 82.00 426 ASN A N 1
ATOM 3457 C CA . ASN A 1 426 ? 3.662 -10.819 25.295 1.00 82.00 426 ASN A CA 1
ATOM 3458 C C . ASN A 1 426 ? 3.789 -9.409 25.907 1.00 82.00 426 ASN A C 1
ATOM 3460 O O . ASN A 1 426 ? 4.801 -9.065 26.525 1.00 82.00 426 ASN A O 1
ATOM 3464 N N . LEU A 1 427 ? 2.772 -8.573 25.707 1.00 79.25 427 LEU A N 1
ATOM 3465 C CA . LEU A 1 427 ? 2.711 -7.217 26.243 1.00 79.25 427 LEU A CA 1
ATOM 3466 C C . LEU A 1 427 ? 1.930 -7.204 27.560 1.00 79.25 427 LEU A C 1
ATOM 3468 O O . LEU A 1 427 ? 0.826 -7.733 27.639 1.00 79.25 427 LEU A O 1
ATOM 3472 N N . ASP A 1 428 ? 2.490 -6.566 28.587 1.00 80.94 428 ASP A N 1
ATOM 3473 C CA . ASP A 1 428 ? 1.857 -6.410 29.907 1.00 80.94 428 ASP A CA 1
ATOM 3474 C C . ASP A 1 428 ? 0.873 -5.225 29.908 1.00 80.94 428 ASP A C 1
ATOM 3476 O O . ASP A 1 428 ? 1.045 -4.237 30.617 1.00 80.94 428 ASP A O 1
ATOM 3480 N N . GLU A 1 429 ? -0.123 -5.285 29.024 1.00 78.75 429 GLU A N 1
ATOM 3481 C CA . GLU A 1 429 ? -1.128 -4.239 28.814 1.00 78.75 429 GLU A CA 1
ATOM 3482 C C . GLU A 1 429 ? -2.530 -4.862 28.792 1.00 78.75 429 GLU A C 1
ATOM 3484 O O . GLU A 1 429 ? -2.720 -5.994 28.353 1.00 78.75 429 GLU A O 1
ATOM 3489 N N . THR A 1 430 ? -3.543 -4.136 29.269 1.00 80.25 430 THR A N 1
ATOM 3490 C CA . THR A 1 430 ? -4.938 -4.613 29.283 1.00 80.25 430 THR A CA 1
ATOM 3491 C C . THR A 1 430 ? -5.863 -3.573 28.662 1.00 80.25 430 THR A C 1
ATOM 3493 O O . THR A 1 430 ? -5.880 -2.416 29.076 1.00 80.25 430 THR A O 1
ATOM 3496 N N . PHE A 1 431 ? -6.683 -4.000 27.701 1.00 87.12 431 PHE A N 1
ATOM 3497 C CA . PHE A 1 431 ? -7.547 -3.135 26.893 1.00 87.12 431 PHE A CA 1
ATOM 3498 C C . PHE A 1 431 ? -9.035 -3.379 27.180 1.00 87.12 431 PHE A C 1
ATOM 3500 O O . PHE A 1 431 ? -9.417 -4.400 27.763 1.00 87.12 431 PHE A O 1
ATOM 3507 N N . GLU A 1 432 ? -9.915 -2.471 26.730 1.00 87.25 432 GLU A N 1
ATOM 3508 C CA . GLU A 1 432 ? -11.361 -2.744 26.731 1.00 87.25 432 GLU A CA 1
ATOM 3509 C C . GLU A 1 432 ? -11.635 -4.056 25.978 1.00 87.25 432 GLU A C 1
ATOM 3511 O O . GLU A 1 432 ? -11.115 -4.299 24.891 1.00 87.25 432 GLU A O 1
ATOM 3516 N N . LYS A 1 433 ? -12.475 -4.919 26.559 1.00 88.06 433 LYS A N 1
ATOM 3517 C CA . LYS A 1 433 ? -12.878 -6.171 25.913 1.00 88.06 433 LYS A CA 1
ATOM 3518 C C . LYS A 1 433 ? -13.744 -5.885 24.692 1.00 88.06 433 LYS A C 1
ATOM 3520 O O . LYS A 1 433 ? -14.836 -5.333 24.830 1.00 88.06 433 LYS A O 1
ATOM 3525 N N . GLY A 1 434 ? -13.319 -6.361 23.528 1.00 90.81 434 GLY A N 1
ATOM 3526 C CA . GLY A 1 434 ? -14.096 -6.270 22.300 1.00 90.81 434 GLY A CA 1
ATOM 3527 C C . GLY A 1 434 ? -13.223 -6.214 21.056 1.00 90.81 434 GLY A C 1
ATOM 3528 O O . GLY A 1 434 ? -12.002 -6.287 21.124 1.00 90.81 434 GLY A O 1
ATOM 3529 N N . ILE A 1 435 ? -13.889 -6.066 19.912 1.00 95.56 435 ILE A N 1
ATOM 3530 C CA . ILE A 1 435 ? -13.232 -5.906 18.616 1.00 95.56 435 ILE A CA 1
ATOM 3531 C C . ILE A 1 435 ? -13.054 -4.419 18.319 1.00 95.56 435 ILE A C 1
ATOM 3533 O O . ILE A 1 435 ? -13.954 -3.608 18.569 1.00 95.56 435 ILE A O 1
ATOM 3537 N N . PHE A 1 436 ? -11.909 -4.085 17.744 1.00 95.25 436 PHE A N 1
ATOM 3538 C CA . PHE A 1 436 ? -11.517 -2.753 17.321 1.00 95.25 436 PHE A CA 1
ATOM 3539 C C . PHE A 1 436 ? -11.358 -2.700 15.811 1.00 95.25 436 PHE A C 1
ATOM 3541 O O . PHE A 1 436 ? -10.899 -3.654 15.189 1.00 95.25 436 PHE A O 1
ATOM 3548 N N . ILE A 1 437 ? -11.736 -1.561 15.243 1.00 95.38 437 ILE A N 1
ATOM 3549 C CA . ILE A 1 437 ? -11.435 -1.183 13.868 1.00 95.38 437 ILE A CA 1
ATOM 3550 C C . ILE A 1 437 ? -10.115 -0.427 13.921 1.00 95.38 437 ILE A C 1
ATOM 3552 O O . ILE A 1 437 ? -10.030 0.583 14.623 1.00 95.38 437 ILE A O 1
ATOM 3556 N N . ALA A 1 438 ? -9.109 -0.898 13.196 1.00 90.69 438 ALA A N 1
ATOM 3557 C CA . ALA A 1 438 ? -7.796 -0.276 13.134 1.00 90.69 438 ALA A CA 1
ATOM 3558 C C . ALA A 1 438 ? -7.400 0.077 11.699 1.00 90.69 438 ALA A C 1
ATOM 3560 O O . ALA A 1 438 ? -7.795 -0.581 10.733 1.00 90.69 438 ALA A O 1
ATOM 3561 N N . TYR A 1 439 ? -6.591 1.123 11.571 1.00 85.56 439 TYR A N 1
ATOM 3562 C CA . TYR A 1 439 ? -5.958 1.499 10.317 1.00 85.56 439 TYR A CA 1
ATOM 3563 C C . TYR A 1 439 ? -4.791 0.564 10.015 1.00 85.56 439 TYR A C 1
ATOM 3565 O O . TYR A 1 439 ? -3.897 0.397 10.844 1.00 85.56 439 TYR A O 1
ATOM 3573 N N . SER A 1 440 ? -4.782 -0.016 8.816 1.00 74.56 440 SER A N 1
ATOM 3574 C CA . SER A 1 440 ? -3.801 -1.027 8.405 1.00 74.56 440 SER A CA 1
ATOM 3575 C C . SER A 1 440 ? -2.355 -0.541 8.551 1.00 74.56 440 SER A C 1
ATOM 3577 O O . SER A 1 440 ? -1.507 -1.267 9.061 1.00 74.56 440 SER A O 1
ATOM 3579 N N . ALA A 1 441 ? -2.075 0.723 8.222 1.00 71.31 441 ALA A N 1
ATOM 3580 C CA . ALA A 1 441 ? -0.729 1.288 8.340 1.00 71.31 441 ALA A CA 1
ATOM 3581 C C . ALA A 1 441 ? -0.234 1.468 9.790 1.00 71.31 441 ALA A C 1
ATOM 3583 O O . ALA A 1 441 ? 0.940 1.759 9.998 1.00 71.31 441 ALA A O 1
ATOM 3584 N N . LEU A 1 442 ? -1.107 1.334 10.795 1.00 71.62 442 LEU A N 1
ATOM 3585 C CA . LEU A 1 442 ? -0.710 1.321 12.207 1.00 71.62 442 LEU A CA 1
ATOM 3586 C C . LEU A 1 442 ? -0.387 -0.092 12.711 1.00 71.62 442 LEU A C 1
ATOM 3588 O O . LEU A 1 442 ? 0.202 -0.218 13.779 1.00 71.62 442 LEU A O 1
ATOM 3592 N N . LEU A 1 443 ? -0.736 -1.138 11.954 1.00 69.56 443 LEU A N 1
ATOM 3593 C CA . LEU A 1 443 ? -0.468 -2.534 12.317 1.00 69.56 443 LEU A CA 1
ATOM 3594 C C . LEU A 1 443 ? 0.936 -2.999 11.951 1.00 69.56 443 LEU A C 1
ATOM 3596 O O . LEU A 1 443 ? 1.414 -3.976 12.510 1.00 69.56 443 LEU A O 1
ATOM 3600 N N . THR A 1 444 ? 1.639 -2.269 11.082 1.00 61.44 444 THR A N 1
ATOM 3601 C CA . THR A 1 444 ? 3.061 -2.532 10.808 1.00 61.44 444 THR A CA 1
ATOM 3602 C C . THR A 1 444 ? 3.941 -2.341 12.048 1.00 61.44 444 THR A C 1
ATOM 3604 O O . THR A 1 444 ? 5.097 -2.742 12.047 1.00 61.44 444 THR A O 1
ATOM 3607 N N . ASP A 1 445 ? 3.419 -1.687 13.090 1.00 64.62 445 ASP A N 1
ATOM 3608 C CA . ASP A 1 445 ? 4.043 -1.566 14.405 1.00 64.62 445 ASP A CA 1
ATOM 3609 C C . ASP A 1 445 ? 2.942 -1.598 15.480 1.00 64.62 445 ASP A C 1
ATOM 3611 O O . ASP A 1 445 ? 2.435 -0.561 15.917 1.00 64.62 445 ASP A O 1
ATOM 3615 N N . CYS A 1 446 ? 2.556 -2.802 15.915 1.00 68.25 446 CYS A N 1
ATOM 3616 C CA . CYS A 1 446 ? 1.493 -3.010 16.905 1.00 68.25 446 CYS A CA 1
ATOM 3617 C C . CYS A 1 446 ? 1.721 -2.246 18.224 1.00 68.25 446 CYS A C 1
ATOM 3619 O O . CYS A 1 446 ? 0.761 -1.887 18.909 1.00 68.25 446 CYS A O 1
ATOM 3621 N N . ARG A 1 447 ? 2.974 -1.914 18.573 1.00 72.31 447 ARG A N 1
ATOM 3622 C CA . ARG A 1 447 ? 3.268 -1.095 19.759 1.00 72.31 447 ARG A CA 1
ATOM 3623 C C . ARG A 1 447 ? 2.831 0.362 19.570 1.00 72.31 447 ARG A C 1
ATOM 3625 O O . ARG A 1 447 ? 2.416 0.999 20.541 1.00 72.31 447 ARG A O 1
ATOM 3632 N N . ARG A 1 448 ? 2.857 0.899 18.341 1.00 72.00 448 ARG A N 1
ATOM 3633 C CA . ARG A 1 448 ? 2.282 2.226 18.026 1.00 72.00 448 ARG A CA 1
ATOM 3634 C C . ARG A 1 448 ? 0.774 2.244 18.203 1.00 72.00 448 ARG A C 1
ATOM 3636 O O . ARG A 1 448 ? 0.250 3.235 18.707 1.00 72.00 448 ARG A O 1
ATOM 3643 N N . LEU A 1 449 ? 0.086 1.168 17.825 1.00 79.00 449 LEU A N 1
ATOM 3644 C CA . LEU A 1 449 ? -1.362 1.064 18.000 1.00 79.00 449 LEU A CA 1
ATOM 3645 C C . LEU A 1 449 ? -1.755 1.143 19.482 1.00 79.00 449 LEU A C 1
ATOM 3647 O O . LEU A 1 449 ? -2.670 1.883 19.835 1.00 79.00 449 LEU A O 1
ATOM 3651 N N . ILE A 1 450 ? -1.014 0.456 20.353 1.00 78.50 450 ILE A N 1
ATOM 3652 C CA . ILE A 1 450 ? -1.226 0.486 21.809 1.00 78.50 450 ILE A CA 1
ATOM 3653 C C . ILE A 1 450 ? -1.028 1.889 22.370 1.00 78.50 450 ILE A C 1
ATOM 3655 O O . ILE A 1 450 ? -1.850 2.387 23.136 1.00 78.50 450 ILE A O 1
ATOM 3659 N N . LYS A 1 451 ? 0.036 2.571 21.947 1.00 76.56 451 LYS A N 1
ATOM 3660 C CA . LYS A 1 451 ? 0.287 3.958 22.346 1.00 76.56 451 LYS A CA 1
ATOM 3661 C C . LYS A 1 451 ? -0.788 4.918 21.896 1.00 76.56 451 LYS A C 1
ATOM 3663 O O . LYS A 1 451 ? -1.186 5.784 22.669 1.00 76.56 451 LYS A O 1
ATOM 3668 N N . LEU A 1 452 ? -1.225 4.771 20.650 1.00 83.06 452 LEU A N 1
ATOM 3669 C CA . LEU A 1 452 ? -2.316 5.560 20.118 1.00 83.06 452 LEU A CA 1
ATOM 3670 C C . LEU A 1 452 ? -3.567 5.351 20.972 1.00 83.06 452 LEU A C 1
ATOM 3672 O O . LEU A 1 452 ? -4.145 6.335 21.423 1.00 83.06 452 LEU A O 1
ATOM 3676 N N . TYR A 1 453 ? -3.936 4.097 21.244 1.00 87.44 453 TYR A N 1
ATOM 3677 C CA . TYR A 1 453 ? -5.074 3.769 22.100 1.00 87.44 453 TYR A CA 1
ATOM 3678 C C . TYR A 1 453 ? -4.941 4.422 23.484 1.00 87.44 453 TYR A C 1
ATOM 3680 O O . TYR A 1 453 ? -5.829 5.167 23.892 1.00 87.44 453 TYR A O 1
ATOM 3688 N N . ASN A 1 454 ? -3.808 4.226 24.165 1.00 82.06 454 ASN A N 1
ATOM 3689 C CA . ASN A 1 454 ? -3.569 4.762 25.507 1.00 82.06 454 ASN A CA 1
ATOM 3690 C C . ASN A 1 454 ? -3.586 6.297 25.540 1.00 82.06 454 ASN A C 1
ATOM 3692 O O . ASN A 1 454 ? -4.132 6.882 26.472 1.00 82.06 454 ASN A O 1
ATOM 3696 N N . HIS A 1 455 ? -3.029 6.964 24.524 1.00 82.31 455 HIS A N 1
ATOM 3697 C CA . HIS A 1 455 ? -3.080 8.423 24.415 1.00 82.31 455 HIS A CA 1
ATOM 3698 C C . HIS A 1 455 ? -4.507 8.943 24.222 1.00 82.31 455 HIS A C 1
ATOM 3700 O O . HIS A 1 455 ? -4.876 9.986 24.756 1.00 82.31 455 HIS A O 1
ATOM 3706 N N . GLN A 1 456 ? -5.292 8.230 23.422 1.00 86.56 456 GLN A N 1
ATOM 3707 C CA . GLN A 1 456 ? -6.626 8.648 23.036 1.00 86.56 456 GLN A CA 1
ATOM 3708 C C . GLN A 1 456 ? -7.664 8.524 24.154 1.00 86.56 456 GLN A C 1
ATOM 3710 O O . GLN A 1 456 ? -8.721 9.150 24.047 1.00 86.56 456 GLN A O 1
ATOM 3715 N N . LEU A 1 457 ? -7.400 7.720 25.189 1.00 84.88 457 LEU A N 1
ATOM 3716 C CA . LEU A 1 457 ? -8.322 7.534 26.307 1.00 84.88 457 LEU A CA 1
ATOM 3717 C C . LEU A 1 457 ? -8.730 8.885 26.903 1.00 84.88 457 LEU A C 1
ATOM 3719 O O . LEU A 1 457 ? -7.892 9.720 27.245 1.00 84.88 457 LEU A O 1
ATOM 3723 N N . GLY A 1 458 ? -10.042 9.107 27.002 1.00 80.19 458 GLY A N 1
ATOM 3724 C CA . GLY A 1 458 ? -10.597 10.333 27.577 1.00 80.19 458 GLY A CA 1
ATOM 3725 C C . GLY A 1 458 ? -10.623 11.537 26.637 1.00 80.19 458 GLY A C 1
ATOM 3726 O O . GLY A 1 458 ? -11.143 12.585 27.026 1.00 80.19 458 GLY A O 1
ATOM 3727 N N . LEU A 1 459 ? -10.136 11.404 25.400 1.00 88.69 459 LEU A N 1
ATOM 3728 C CA . LEU A 1 459 ? -10.355 12.397 24.351 1.00 88.69 459 LEU A CA 1
ATOM 3729 C C . LEU A 1 459 ? -11.731 12.209 23.705 1.00 88.69 459 LEU A C 1
ATOM 3731 O O . LEU A 1 459 ? -12.211 11.091 23.519 1.00 88.69 459 LEU A O 1
ATOM 3735 N N . GLN A 1 460 ? -12.366 13.305 23.302 1.00 93.06 460 GLN A N 1
ATOM 3736 C CA . GLN A 1 460 ? -13.621 13.242 22.550 1.00 93.06 460 GLN A CA 1
ATOM 3737 C C . GLN A 1 460 ? -13.357 12.954 21.067 1.00 93.06 460 GLN A C 1
ATOM 3739 O O . GLN A 1 460 ? -12.409 13.480 20.483 1.00 93.06 460 GLN A O 1
ATOM 3744 N N . TYR A 1 461 ? -14.224 12.165 20.437 1.00 96.06 461 TYR A N 1
ATOM 3745 C CA . TYR A 1 461 ? -14.201 11.922 19.000 1.00 96.06 461 TYR A CA 1
ATOM 3746 C C . TYR A 1 461 ? -14.703 13.142 18.228 1.00 96.06 461 TYR A C 1
ATOM 3748 O O . TYR A 1 461 ? -15.756 13.709 18.528 1.00 96.06 461 TYR A O 1
ATOM 3756 N N . TYR A 1 462 ? -13.980 13.515 17.173 1.00 95.81 462 TYR A N 1
ATOM 3757 C CA . TYR A 1 462 ? -14.522 14.409 16.161 1.00 95.81 462 TYR A CA 1
ATOM 3758 C C . TYR A 1 462 ? -15.518 13.635 15.295 1.00 95.81 462 TYR A C 1
ATOM 3760 O O . TYR A 1 462 ? -15.122 12.800 14.478 1.00 95.81 462 TYR A O 1
ATOM 3768 N N . VAL A 1 463 ? -16.812 13.909 15.464 1.00 96.69 463 VAL A N 1
ATOM 3769 C CA . VAL A 1 463 ? -17.886 13.273 14.687 1.00 96.69 463 VAL A CA 1
ATOM 3770 C C . VAL A 1 463 ? -18.596 14.336 13.848 1.00 96.69 463 VAL A C 1
ATOM 3772 O O . VAL A 1 463 ? -19.496 15.007 14.358 1.00 96.69 463 VAL A O 1
ATOM 3775 N N . PRO A 1 464 ? -18.195 14.536 12.578 1.00 94.38 464 PRO A N 1
ATOM 3776 C CA . PRO A 1 464 ? -18.882 15.457 11.688 1.00 94.38 464 PRO A CA 1
ATOM 3777 C C . PRO A 1 464 ? -20.127 14.812 11.072 1.00 94.38 464 PRO A C 1
ATOM 3779 O O . PRO A 1 464 ? -20.409 13.627 11.257 1.00 94.38 464 PRO A O 1
ATOM 3782 N N . GLU A 1 465 ? -20.863 15.595 10.288 1.00 94.56 465 GLU A N 1
ATOM 3783 C CA . GLU A 1 465 ? -21.985 15.104 9.489 1.00 94.56 465 GLU A CA 1
ATOM 3784 C C . GLU A 1 465 ? -21.583 13.924 8.593 1.00 94.56 465 GLU A C 1
ATOM 3786 O O . GLU A 1 465 ? -20.460 13.853 8.083 1.00 94.56 465 GLU A O 1
ATOM 3791 N N . LYS A 1 466 ? -22.537 13.022 8.330 1.00 93.88 466 LYS A N 1
ATOM 3792 C CA . LYS A 1 466 ? -22.313 11.797 7.542 1.00 93.88 466 LYS A CA 1
ATOM 3793 C C . LYS A 1 466 ? -21.571 12.058 6.231 1.00 93.88 466 LYS A C 1
ATOM 3795 O O . LYS A 1 466 ? -20.657 11.317 5.888 1.00 93.88 466 LYS A O 1
ATOM 3800 N N . ALA A 1 467 ? -21.973 13.090 5.489 1.00 92.06 467 ALA A N 1
ATOM 3801 C CA . ALA A 1 467 ? -21.374 13.402 4.193 1.00 92.06 467 ALA A CA 1
ATOM 3802 C C . ALA A 1 467 ? -19.868 13.693 4.295 1.00 92.06 467 ALA A C 1
ATOM 3804 O O . ALA A 1 467 ? -19.130 13.322 3.389 1.00 92.06 467 ALA A O 1
ATOM 3805 N N . GLU A 1 468 ? -19.421 14.300 5.396 1.00 91.19 468 GLU A N 1
ATOM 3806 C CA . GLU A 1 468 ? -18.013 14.616 5.623 1.00 91.19 468 GLU A CA 1
ATOM 3807 C C . GLU A 1 468 ? -17.229 13.376 6.066 1.00 91.19 468 GLU A C 1
ATOM 3809 O O . GLU A 1 468 ? -16.180 13.093 5.493 1.00 91.19 468 GLU A O 1
ATOM 3814 N N . ILE A 1 469 ? -17.774 12.559 6.983 1.00 92.06 469 ILE A N 1
ATOM 3815 C CA . ILE A 1 469 ? -17.153 11.275 7.376 1.00 92.06 469 ILE A CA 1
ATOM 3816 C C . ILE A 1 469 ? -16.895 10.401 6.146 1.00 92.06 469 ILE A C 1
ATOM 3818 O O . ILE A 1 469 ? -15.809 9.848 5.991 1.00 92.06 469 ILE A O 1
ATOM 3822 N N . MET A 1 470 ? -17.867 10.300 5.235 1.00 91.88 470 MET A N 1
ATOM 3823 C CA . MET A 1 470 ? -17.777 9.444 4.045 1.00 91.88 470 MET A CA 1
ATOM 3824 C C . MET A 1 470 ? -16.664 9.844 3.066 1.00 91.88 470 MET A C 1
ATOM 3826 O O . MET A 1 470 ? -16.340 9.059 2.178 1.00 91.88 470 MET A O 1
ATOM 3830 N N . ARG A 1 471 ? -16.073 11.040 3.192 1.00 87.94 471 ARG A N 1
ATOM 3831 C CA . ARG A 1 471 ? -14.926 11.450 2.364 1.00 87.94 471 ARG A CA 1
ATOM 3832 C C . ARG A 1 471 ? -13.642 10.740 2.795 1.00 87.94 471 ARG A C 1
ATOM 3834 O O . ARG A 1 471 ? -12.812 10.443 1.946 1.00 87.94 471 ARG A O 1
ATOM 3841 N N . TYR A 1 472 ? -13.528 10.391 4.078 1.00 87.62 472 TYR A N 1
ATOM 3842 C CA . TYR A 1 472 ? -12.352 9.743 4.669 1.00 87.62 472 TYR A CA 1
ATOM 3843 C C . TYR A 1 472 ? -12.215 8.246 4.371 1.00 87.62 472 TYR A C 1
ATOM 3845 O O . TYR A 1 472 ? -11.223 7.648 4.773 1.00 87.62 472 TYR A O 1
ATOM 3853 N N . LYS A 1 473 ? -13.159 7.636 3.643 1.00 82.94 473 LYS A N 1
ATOM 3854 C CA . LYS A 1 473 ? -13.061 6.227 3.223 1.00 82.94 473 LYS A CA 1
ATOM 3855 C C . LYS A 1 473 ? -11.976 5.966 2.172 1.00 82.94 473 LYS A C 1
ATOM 3857 O O . LYS A 1 473 ? -11.732 4.816 1.802 1.00 82.94 473 LYS A O 1
ATOM 3862 N N . TYR A 1 474 ? -11.407 7.034 1.618 1.00 76.56 474 TYR A N 1
ATOM 3863 C CA . TYR A 1 474 ? -10.279 6.994 0.701 1.00 76.56 474 TYR A CA 1
ATOM 3864 C C . TYR A 1 474 ? -9.038 7.515 1.427 1.00 76.56 474 TYR A C 1
ATOM 3866 O O . TYR A 1 474 ? -9.069 8.598 2.014 1.00 76.56 474 TYR A O 1
ATOM 3874 N N . ASP A 1 475 ? -7.950 6.751 1.377 1.00 62.88 475 ASP A N 1
ATOM 3875 C CA . ASP A 1 475 ? -6.723 7.055 2.126 1.00 62.88 475 ASP A CA 1
ATOM 3876 C C . ASP A 1 475 ? -5.976 8.291 1.598 1.00 62.88 475 ASP A C 1
ATOM 3878 O O . ASP A 1 475 ? -5.150 8.872 2.303 1.00 62.88 475 ASP A O 1
ATOM 3882 N N . ASP A 1 476 ? -6.294 8.728 0.377 1.00 61.97 476 ASP A N 1
ATOM 3883 C CA . ASP A 1 476 ? -5.755 9.925 -0.269 1.00 61.97 476 ASP A CA 1
ATOM 3884 C C . ASP A 1 476 ? -6.578 11.198 0.003 1.00 61.97 476 ASP A C 1
ATOM 3886 O O . ASP A 1 476 ? -6.210 12.287 -0.457 1.00 61.97 476 ASP A O 1
ATOM 3890 N N . TYR A 1 477 ? -7.676 11.096 0.760 1.00 76.94 477 TYR A N 1
ATOM 3891 C CA . TYR A 1 477 ? -8.472 12.254 1.139 1.00 76.94 477 TYR A CA 1
ATOM 3892 C C . TYR A 1 477 ? -7.882 12.985 2.351 1.00 76.94 477 TYR A C 1
ATOM 3894 O O . TYR A 1 477 ? -7.725 12.435 3.445 1.00 76.94 477 TYR A O 1
ATOM 3902 N N . PHE A 1 478 ? -7.647 14.286 2.170 1.00 78.31 478 PHE A N 1
ATOM 3903 C CA . PHE A 1 478 ? -7.242 15.208 3.223 1.00 78.31 478 PHE A CA 1
ATOM 3904 C C . PHE A 1 478 ? -8.016 16.519 3.079 1.00 78.31 478 PHE A C 1
ATOM 3906 O O . PHE A 1 478 ? -8.064 17.101 1.992 1.00 78.31 478 PHE A O 1
ATOM 3913 N N . ASP A 1 479 ? -8.580 17.014 4.179 1.00 78.88 479 ASP A N 1
ATOM 3914 C CA . ASP A 1 479 ? -9.316 18.284 4.221 1.00 78.88 479 ASP A CA 1
ATOM 3915 C C . ASP A 1 479 ? -8.350 19.483 4.285 1.00 78.88 479 ASP A C 1
ATOM 3917 O O . ASP A 1 479 ? -8.241 20.190 5.281 1.00 78.88 479 ASP A O 1
ATOM 3921 N N . LEU A 1 480 ? -7.527 19.622 3.242 1.00 86.19 480 LEU A N 1
ATOM 3922 C CA . LEU A 1 480 ? -6.400 20.559 3.176 1.00 86.19 480 LEU A CA 1
ATOM 3923 C C . LEU A 1 480 ? -6.238 21.168 1.777 1.00 86.19 480 LEU A C 1
ATOM 3925 O O . LEU A 1 480 ? -5.114 21.423 1.356 1.00 86.19 480 LEU A O 1
ATOM 3929 N N . PHE A 1 481 ? -7.327 21.363 1.027 1.00 80.19 481 PHE A N 1
ATOM 3930 C CA . PHE A 1 481 ? -7.262 21.743 -0.393 1.00 80.19 481 PHE A CA 1
ATOM 3931 C C . PHE A 1 481 ? -6.344 22.953 -0.651 1.00 80.19 481 PHE A C 1
ATOM 3933 O O . PHE A 1 481 ? -5.402 22.845 -1.434 1.00 80.19 481 PHE A O 1
ATOM 3940 N N . ASP A 1 482 ? -6.537 24.048 0.088 1.00 86.69 482 ASP A N 1
ATOM 3941 C CA . ASP A 1 482 ? -5.760 25.284 -0.085 1.00 86.69 482 ASP A CA 1
ATOM 3942 C C . ASP A 1 482 ? -4.278 25.124 0.293 1.00 86.69 482 ASP A C 1
ATOM 3944 O O . ASP A 1 482 ? -3.393 25.715 -0.329 1.00 86.69 482 ASP A O 1
ATOM 3948 N N . LEU A 1 483 ? -3.982 24.339 1.335 1.00 86.88 483 LEU A N 1
ATOM 3949 C CA . LEU A 1 483 ? -2.607 24.081 1.779 1.00 86.88 483 LEU A CA 1
ATOM 3950 C C . LEU A 1 483 ? -1.896 23.102 0.844 1.00 86.88 483 LEU A C 1
ATOM 3952 O O . LEU A 1 483 ? -0.702 23.248 0.590 1.00 86.88 483 LEU A O 1
ATOM 3956 N N . ARG A 1 484 ? -2.636 22.140 0.290 1.00 86.31 484 ARG A N 1
ATOM 3957 C CA . ARG A 1 484 ? -2.145 21.224 -0.733 1.00 86.31 484 ARG A CA 1
ATOM 3958 C C . ARG A 1 484 ? -1.829 21.963 -2.027 1.00 86.31 484 ARG A C 1
ATOM 3960 O O . ARG A 1 484 ? -0.751 21.755 -2.560 1.00 86.31 484 ARG A O 1
ATOM 3967 N N . GLU A 1 485 ? -2.693 22.865 -2.489 1.00 86.38 485 GLU A N 1
ATOM 3968 C CA . GLU A 1 485 ? -2.419 23.676 -3.685 1.00 86.38 485 GLU A CA 1
ATOM 3969 C C . GLU A 1 485 ? -1.163 24.547 -3.502 1.00 86.38 485 GLU A C 1
ATOM 3971 O O . GLU A 1 485 ? -0.335 24.667 -4.408 1.00 86.38 485 GLU A O 1
ATOM 3976 N N . GLN A 1 486 ? -0.972 25.122 -2.310 1.00 91.25 486 GLN A N 1
ATOM 3977 C CA . GLN A 1 486 ? 0.251 25.862 -1.982 1.00 91.25 486 GLN A CA 1
ATOM 3978 C C . GLN A 1 486 ? 1.493 24.967 -1.997 1.00 91.25 486 GLN A C 1
ATOM 3980 O O . GLN A 1 486 ? 2.533 25.380 -2.512 1.00 91.25 486 GLN A O 1
ATOM 3985 N N . LEU A 1 487 ? 1.383 23.744 -1.473 1.00 90.44 487 LEU A N 1
ATOM 3986 C CA . LEU A 1 487 ? 2.463 22.764 -1.482 1.00 90.44 487 LEU A CA 1
ATOM 3987 C C . LEU A 1 487 ? 2.798 22.303 -2.912 1.00 90.44 487 LEU A C 1
ATOM 3989 O O . LEU A 1 487 ? 3.971 22.286 -3.285 1.00 90.44 487 LEU A O 1
ATOM 3993 N N . ASP A 1 488 ? 1.782 22.026 -3.734 1.00 83.19 488 ASP A N 1
ATOM 3994 C CA . ASP A 1 488 ? 1.928 21.692 -5.154 1.00 83.19 488 ASP A CA 1
ATOM 3995 C C . ASP A 1 488 ? 2.671 22.818 -5.884 1.00 83.19 488 ASP A C 1
ATOM 3997 O O . ASP A 1 488 ? 3.677 22.592 -6.561 1.00 83.19 488 ASP A O 1
ATOM 4001 N N . LYS A 1 489 ? 2.221 24.064 -5.695 1.00 93.75 489 LYS A N 1
ATOM 4002 C CA . LYS A 1 489 ? 2.830 25.248 -6.306 1.00 93.75 489 LYS A CA 1
ATOM 4003 C C . LYS A 1 489 ? 4.276 25.439 -5.863 1.00 93.75 489 LYS A C 1
ATOM 4005 O O . LYS A 1 489 ? 5.121 25.747 -6.707 1.00 93.75 489 LYS A O 1
ATOM 4010 N N . LEU A 1 490 ? 4.575 25.256 -4.577 1.00 95.44 490 LEU A N 1
ATOM 4011 C CA . LEU A 1 490 ? 5.941 25.314 -4.061 1.00 95.44 490 LEU A CA 1
ATOM 4012 C C . LEU A 1 490 ? 6.823 24.267 -4.752 1.00 95.44 490 LEU A C 1
ATOM 4014 O O . LEU A 1 490 ? 7.869 24.616 -5.298 1.00 95.44 490 LEU A O 1
ATOM 4018 N N . PHE A 1 491 ? 6.390 23.007 -4.808 1.00 93.31 491 PHE A N 1
ATOM 4019 C CA . PHE A 1 491 ? 7.161 21.935 -5.441 1.00 93.31 491 PHE A CA 1
ATOM 4020 C C . PHE A 1 491 ? 7.337 22.119 -6.950 1.00 93.31 491 PHE A C 1
ATOM 4022 O O . PHE A 1 491 ? 8.437 21.915 -7.464 1.00 93.31 491 PHE A O 1
ATOM 4029 N N . MET A 1 492 ? 6.311 22.588 -7.657 1.00 91.38 492 MET A N 1
ATOM 4030 C CA . MET A 1 492 ? 6.406 22.895 -9.086 1.00 91.38 492 MET A CA 1
ATOM 4031 C C . MET A 1 492 ? 7.359 24.055 -9.379 1.00 91.38 492 MET A C 1
ATOM 4033 O O . MET A 1 492 ? 8.092 24.020 -10.362 1.00 91.38 492 MET A O 1
ATOM 4037 N N . THR A 1 493 ? 7.345 25.110 -8.562 1.00 92.50 493 THR A N 1
ATOM 4038 C CA . THR A 1 493 ? 8.079 26.344 -8.881 1.00 92.50 493 THR A CA 1
ATOM 4039 C C . THR A 1 493 ? 9.491 26.349 -8.316 1.00 92.50 493 THR A C 1
ATOM 4041 O O . THR A 1 493 ? 10.437 26.699 -9.021 1.00 92.50 493 THR A O 1
ATOM 4044 N N . ARG A 1 494 ? 9.655 25.947 -7.053 1.00 90.38 494 ARG A N 1
ATOM 4045 C CA . ARG A 1 494 ? 10.936 25.994 -6.345 1.00 90.38 494 ARG A CA 1
ATOM 4046 C C . ARG A 1 494 ? 11.797 24.775 -6.638 1.00 90.38 494 ARG A C 1
ATOM 4048 O O . ARG A 1 494 ? 13.003 24.925 -6.820 1.00 90.38 494 ARG A O 1
ATOM 4055 N N . TYR A 1 495 ? 11.163 23.607 -6.695 1.00 88.81 495 TYR A N 1
ATOM 4056 C CA . TYR A 1 495 ? 11.824 22.310 -6.846 1.00 88.81 495 TYR A CA 1
ATOM 4057 C C . TYR A 1 495 ? 11.638 21.696 -8.241 1.00 88.81 495 TYR A C 1
ATOM 4059 O O . TYR A 1 495 ? 12.196 20.641 -8.519 1.00 88.81 495 TYR A O 1
ATOM 4067 N N . GLN A 1 496 ? 10.898 22.371 -9.134 1.00 88.75 496 GLN A N 1
ATOM 4068 C CA . GLN A 1 496 ? 10.702 21.981 -10.538 1.00 88.75 496 GLN A CA 1
ATOM 4069 C C . GLN A 1 496 ? 10.143 20.559 -10.707 1.00 88.75 496 GLN A C 1
ATOM 4071 O O . GLN A 1 496 ? 10.391 19.888 -11.711 1.00 88.75 496 GLN A O 1
ATOM 4076 N N . LEU A 1 497 ? 9.363 20.099 -9.725 1.00 77.50 497 LEU A N 1
ATOM 4077 C CA . LEU A 1 497 ? 8.751 18.779 -9.748 1.00 77.50 497 LEU A CA 1
ATOM 4078 C C . LEU A 1 497 ? 7.531 18.732 -10.665 1.00 77.50 497 LEU A C 1
ATOM 4080 O O . LEU A 1 497 ? 6.735 19.667 -10.738 1.00 77.50 497 LEU A O 1
ATOM 4084 N N . THR A 1 498 ? 7.358 17.592 -11.331 1.00 72.88 498 THR A N 1
ATOM 4085 C CA . THR A 1 498 ? 6.191 17.283 -12.166 1.00 72.88 498 THR A CA 1
ATOM 4086 C C . THR A 1 498 ? 5.843 15.796 -12.067 1.00 72.88 498 THR A C 1
ATOM 4088 O O . THR A 1 498 ? 6.626 14.997 -11.547 1.00 72.88 498 THR A O 1
ATOM 4091 N N . GLY A 1 499 ? 4.659 15.414 -12.555 1.00 69.12 499 GLY A N 1
ATOM 4092 C CA . GLY A 1 499 ? 4.247 14.010 -12.653 1.00 69.12 499 GLY A CA 1
ATOM 4093 C C . GLY A 1 499 ? 4.254 13.276 -11.307 1.00 69.12 499 GLY A C 1
ATOM 4094 O O . GLY A 1 499 ? 3.792 13.808 -10.298 1.00 69.12 499 GLY A O 1
ATOM 4095 N N . SER A 1 500 ? 4.786 12.053 -11.300 1.00 61.03 500 SER A N 1
ATOM 4096 C CA . SER A 1 500 ? 4.834 11.181 -10.120 1.00 61.03 500 SER A CA 1
ATOM 4097 C C . SER A 1 500 ? 5.674 11.751 -8.978 1.00 61.03 500 SER A C 1
ATOM 4099 O O . SER A 1 500 ? 5.301 11.582 -7.824 1.00 61.03 500 SER A O 1
ATOM 4101 N N . ASN A 1 501 ? 6.760 12.473 -9.269 1.00 63.84 501 ASN A N 1
ATOM 4102 C CA . ASN A 1 501 ? 7.624 13.038 -8.227 1.00 63.84 501 ASN A CA 1
ATOM 4103 C C . ASN A 1 501 ? 6.921 14.163 -7.459 1.00 63.84 501 ASN A C 1
ATOM 4105 O O . ASN A 1 501 ? 7.067 14.262 -6.245 1.00 63.84 501 ASN A O 1
ATOM 4109 N N . LEU A 1 502 ? 6.113 14.979 -8.151 1.00 69.88 502 LEU A N 1
ATOM 4110 C CA . LEU A 1 502 ? 5.268 15.988 -7.507 1.00 69.88 502 LEU A CA 1
ATOM 4111 C C . LEU A 1 502 ? 4.235 15.327 -6.586 1.00 69.88 502 LEU A C 1
ATOM 4113 O O . LEU A 1 502 ? 4.109 15.706 -5.425 1.00 69.88 502 LEU A O 1
ATOM 4117 N N . GLN A 1 503 ? 3.529 14.311 -7.093 1.00 68.88 503 GLN A N 1
ATOM 4118 C CA . GLN A 1 503 ? 2.528 13.578 -6.314 1.00 68.88 503 GLN A CA 1
ATOM 4119 C C . GLN A 1 503 ? 3.151 12.880 -5.097 1.00 68.88 503 GLN A C 1
ATOM 4121 O O . GLN A 1 503 ? 2.605 12.977 -4.000 1.00 68.88 503 GLN A O 1
ATOM 4126 N N . GLY A 1 504 ? 4.311 12.243 -5.275 1.00 69.88 504 GLY A N 1
ATOM 4127 C CA . GLY A 1 504 ? 5.064 11.583 -4.210 1.00 69.88 504 GLY A CA 1
ATOM 4128 C C . GLY A 1 504 ? 5.530 12.556 -3.130 1.00 69.88 504 GLY A C 1
ATOM 4129 O O . GLY A 1 504 ? 5.294 12.306 -1.954 1.00 69.88 504 GLY A O 1
ATOM 4130 N N . ALA A 1 505 ? 6.106 13.703 -3.507 1.00 76.56 505 ALA A N 1
ATOM 4131 C CA . ALA A 1 505 ? 6.552 14.713 -2.546 1.00 76.56 505 ALA A CA 1
ATOM 4132 C C . ALA A 1 505 ? 5.394 15.251 -1.688 1.00 76.56 505 ALA A C 1
ATOM 4134 O O . ALA A 1 505 ? 5.489 15.325 -0.463 1.00 76.56 505 ALA A O 1
ATOM 4135 N N . VAL A 1 506 ? 4.265 15.567 -2.324 1.00 78.44 506 VAL A N 1
ATOM 4136 C CA . VAL A 1 506 ? 3.056 16.062 -1.650 1.00 78.44 506 VAL A CA 1
ATOM 4137 C C . VAL A 1 506 ? 2.472 14.999 -0.723 1.00 78.44 506 VAL A C 1
ATOM 4139 O O . VAL A 1 506 ? 2.113 15.305 0.415 1.00 78.44 506 VAL A O 1
ATOM 4142 N N . PHE A 1 507 ? 2.423 13.745 -1.179 1.00 78.19 507 PHE A N 1
ATOM 4143 C CA . PHE A 1 507 ? 1.974 12.620 -0.368 1.00 78.19 507 PHE A CA 1
ATOM 4144 C C . PHE A 1 507 ? 2.871 12.413 0.858 1.00 78.19 507 PHE A C 1
ATOM 4146 O O . PHE A 1 507 ? 2.349 12.364 1.967 1.00 78.19 507 PHE A O 1
ATOM 4153 N N . ILE A 1 508 ? 4.200 12.384 0.694 1.00 81.12 508 ILE A N 1
ATOM 4154 C CA . ILE A 1 508 ? 5.168 12.256 1.800 1.00 81.12 508 ILE A CA 1
ATOM 4155 C C . ILE A 1 508 ? 4.932 13.342 2.853 1.00 81.12 508 ILE A C 1
ATOM 4157 O O . ILE A 1 508 ? 4.849 13.041 4.042 1.00 81.12 508 ILE A O 1
ATOM 4161 N N . CYS A 1 509 ? 4.766 14.600 2.434 1.00 85.62 509 CYS A N 1
ATOM 4162 C CA . CYS A 1 509 ? 4.508 15.704 3.353 1.00 85.62 509 CYS A CA 1
ATOM 4163 C C . CYS A 1 509 ? 3.197 15.538 4.127 1.00 85.62 509 CYS A C 1
ATOM 4165 O O . CYS A 1 509 ? 3.184 15.662 5.351 1.00 85.62 509 CYS A O 1
ATOM 4167 N N . ILE A 1 510 ? 2.088 15.286 3.431 1.00 83.06 510 ILE A N 1
ATOM 4168 C CA . ILE A 1 510 ? 0.762 15.255 4.056 1.00 83.06 510 ILE A CA 1
ATOM 4169 C C . ILE A 1 510 ? 0.593 13.985 4.901 1.00 83.06 510 ILE A C 1
ATOM 4171 O O . ILE A 1 510 ? 0.169 14.062 6.055 1.00 83.06 510 ILE A O 1
ATOM 4175 N N . TYR A 1 511 ? 0.976 12.826 4.365 1.00 79.75 511 TYR A N 1
ATOM 4176 C CA . TYR A 1 511 ? 0.899 11.542 5.056 1.00 79.75 511 TYR A CA 1
ATOM 4177 C C . TYR A 1 511 ? 1.872 11.476 6.238 1.00 79.75 511 TYR A C 1
ATOM 4179 O O . TYR A 1 511 ? 1.483 11.102 7.346 1.00 79.75 511 TYR A O 1
ATOM 4187 N N . GLY A 1 512 ? 3.109 11.945 6.041 1.00 78.44 512 GLY A N 1
ATOM 4188 C CA . GLY A 1 512 ? 4.095 12.102 7.106 1.00 78.44 512 GLY A CA 1
ATOM 4189 C C . GLY A 1 512 ? 3.617 13.060 8.195 1.00 78.44 512 GLY A C 1
ATOM 4190 O O . GLY A 1 512 ? 3.835 12.804 9.370 1.00 78.44 512 GLY A O 1
ATOM 4191 N N . MET A 1 513 ? 2.874 14.118 7.864 1.00 82.31 513 MET A N 1
ATOM 4192 C CA . MET A 1 513 ? 2.259 14.965 8.891 1.00 82.31 513 MET A CA 1
ATOM 4193 C C . MET A 1 513 ? 1.074 14.302 9.594 1.00 82.31 513 MET A C 1
ATOM 4195 O O . MET A 1 513 ? 0.866 14.545 10.783 1.00 82.31 513 MET A O 1
ATOM 4199 N N . LYS A 1 514 ? 0.302 13.462 8.898 1.00 80.50 514 LYS A N 1
ATOM 4200 C CA . LYS A 1 514 ? -0.827 12.728 9.488 1.00 80.50 514 LYS A CA 1
ATOM 4201 C C . LYS A 1 514 ? -0.357 11.676 10.498 1.00 80.50 514 LYS A C 1
ATOM 4203 O O . LYS A 1 514 ? -0.997 11.531 11.539 1.00 80.50 514 LYS A O 1
ATOM 4208 N N . LEU A 1 515 ? 0.740 10.967 10.201 1.00 74.56 515 LEU A N 1
ATOM 4209 C CA . LEU A 1 515 ? 1.183 9.780 10.952 1.00 74.56 515 LEU A CA 1
ATOM 4210 C C . LEU A 1 515 ? 2.602 9.853 11.547 1.00 74.56 515 LEU A C 1
ATOM 4212 O O . LEU A 1 515 ? 2.950 9.011 12.362 1.00 74.56 515 LEU A O 1
ATOM 4216 N N . GLY A 1 516 ? 3.444 10.810 11.161 1.00 60.06 516 GLY A N 1
ATOM 4217 C CA . GLY A 1 516 ? 4.899 10.794 11.394 1.00 60.06 516 GLY A CA 1
ATOM 4218 C C . GLY A 1 516 ? 5.393 11.190 12.788 1.00 60.06 516 GLY A C 1
ATOM 4219 O O . GLY A 1 516 ? 6.588 11.424 12.947 1.00 60.06 516 GLY A O 1
ATOM 4220 N N . LEU A 1 517 ? 4.520 11.249 13.800 1.00 54.19 517 LEU A N 1
ATOM 4221 C CA . LEU A 1 517 ? 4.893 11.607 15.178 1.00 54.19 517 LEU A CA 1
ATOM 4222 C C . LEU A 1 517 ? 5.444 10.437 16.018 1.00 54.19 517 LEU A C 1
ATOM 4224 O O . LEU A 1 517 ? 5.645 10.612 17.218 1.00 54.19 517 LEU A O 1
ATOM 4228 N N . TYR A 1 518 ? 5.711 9.269 15.426 1.00 53.00 518 TYR A N 1
ATOM 4229 C CA . TYR A 1 518 ? 6.048 8.060 16.188 1.00 53.00 518 TYR A CA 1
ATOM 4230 C C . TYR A 1 518 ? 7.455 7.542 15.862 1.00 53.00 518 TYR A C 1
ATOM 4232 O O . TYR A 1 518 ? 7.771 7.250 14.708 1.00 53.00 518 TYR A O 1
ATOM 4240 N N . GLN A 1 519 ? 8.295 7.401 16.888 1.00 46.50 519 GLN A N 1
ATOM 4241 C CA . GLN A 1 519 ? 9.532 6.610 16.860 1.00 46.50 519 GLN A CA 1
ATOM 4242 C C . GLN A 1 519 ? 9.648 5.856 18.170 1.00 46.50 519 GLN A C 1
ATOM 4244 O O . GLN A 1 519 ? 9.402 6.481 19.189 1.00 46.50 519 GLN A O 1
ATOM 4249 N N . ASP A 1 520 ? 10.064 4.587 18.146 1.00 46.75 520 ASP A N 1
ATOM 4250 C CA . ASP A 1 520 ? 10.589 3.871 19.318 1.00 46.75 520 ASP A CA 1
ATOM 4251 C C . ASP A 1 520 ? 9.858 4.208 20.610 1.00 46.75 520 ASP A C 1
ATOM 4253 O O . ASP A 1 520 ? 10.476 4.594 21.593 1.00 46.75 520 ASP A O 1
ATOM 4257 N N . LEU A 1 521 ? 8.524 4.111 20.587 1.00 45.66 521 LEU A N 1
ATOM 4258 C CA . LEU A 1 521 ? 7.675 4.332 21.754 1.00 45.66 521 LEU A CA 1
ATOM 4259 C C . LEU A 1 521 ? 7.502 5.828 22.182 1.00 45.66 521 LEU A C 1
ATOM 4261 O O . LEU A 1 521 ? 6.539 6.109 22.880 1.00 45.66 521 LEU A O 1
ATOM 4265 N N . ASP A 1 522 ? 8.311 6.766 21.694 1.00 45.81 522 ASP A N 1
ATOM 4266 C CA . ASP A 1 522 ? 8.282 8.246 21.768 1.00 45.81 522 ASP A CA 1
ATOM 4267 C C . ASP A 1 522 ? 7.276 9.027 20.879 1.00 45.81 522 ASP A C 1
ATOM 4269 O O . ASP A 1 522 ? 7.280 8.861 19.655 1.00 45.81 522 ASP A O 1
ATOM 4273 N N . LEU A 1 523 ? 6.520 9.993 21.435 1.00 53.53 523 LEU A N 1
ATOM 4274 C CA . LEU A 1 523 ? 6.075 11.173 20.677 1.00 53.53 523 LEU A CA 1
ATOM 4275 C C . LEU A 1 523 ? 7.310 11.988 20.284 1.00 53.53 523 LEU A C 1
ATOM 4277 O O . LEU A 1 523 ? 7.994 12.543 21.147 1.00 53.53 523 LEU A O 1
ATOM 4281 N N . VAL A 1 524 ? 7.576 12.114 18.987 1.00 59.56 524 VAL A N 1
ATOM 4282 C CA . VAL A 1 524 ? 8.665 12.977 18.525 1.00 59.56 524 VAL A CA 1
ATOM 4283 C C . VAL A 1 524 ? 8.200 14.420 18.379 1.00 59.56 524 VAL A C 1
ATOM 4285 O O . VAL A 1 524 ? 7.034 14.710 18.109 1.00 59.56 524 VAL A O 1
ATOM 4288 N N . SER A 1 525 ? 9.125 15.363 18.557 1.00 65.38 525 SER A N 1
ATOM 4289 C CA . SER A 1 525 ? 8.806 16.776 18.361 1.00 65.38 525 SER A CA 1
ATOM 4290 C C . SER A 1 525 ? 8.357 17.048 16.918 1.00 65.38 525 SER A C 1
ATOM 4292 O O . SER A 1 525 ? 8.750 16.356 15.975 1.00 65.38 525 SER A O 1
ATOM 4294 N N . MET A 1 526 ? 7.574 18.109 16.716 1.00 70.75 526 MET A N 1
ATOM 4295 C CA . MET A 1 526 ? 7.185 18.524 15.364 1.00 70.75 526 MET A CA 1
ATOM 4296 C C . MET A 1 526 ? 8.405 18.850 14.489 1.00 70.75 526 MET A C 1
ATOM 4298 O O . MET A 1 526 ? 8.394 18.587 13.292 1.00 70.75 526 MET A O 1
ATOM 4302 N N . ALA A 1 527 ? 9.479 19.375 15.087 1.00 69.19 527 ALA A N 1
ATOM 4303 C CA . ALA A 1 527 ? 10.737 19.621 14.388 1.00 69.19 527 ALA A CA 1
ATOM 4304 C C . ALA A 1 527 ? 11.377 18.314 13.893 1.00 69.19 527 ALA A C 1
ATOM 4306 O O . ALA A 1 527 ? 11.801 18.236 12.746 1.00 69.19 527 ALA A O 1
ATOM 4307 N N . GLU A 1 528 ? 11.372 17.274 14.724 1.00 71.50 528 GLU A N 1
ATOM 4308 C CA . GLU A 1 528 ? 11.864 15.944 14.356 1.00 71.50 528 GLU A CA 1
ATOM 4309 C C . GLU A 1 528 ? 11.003 15.304 13.253 1.00 71.50 528 GLU A C 1
ATOM 4311 O O . GLU A 1 528 ? 11.529 14.765 12.283 1.00 71.50 528 GLU A O 1
ATOM 4316 N N . THR A 1 529 ? 9.677 15.457 13.326 1.00 72.12 529 THR A N 1
ATOM 4317 C CA . THR A 1 529 ? 8.761 15.015 12.256 1.00 72.12 529 THR A CA 1
ATOM 4318 C C . THR A 1 529 ? 9.061 15.718 10.931 1.00 72.12 529 THR A C 1
ATOM 4320 O O . THR A 1 529 ? 9.128 15.079 9.883 1.00 72.12 529 THR A O 1
ATOM 4323 N N . ILE A 1 530 ? 9.280 17.035 10.965 1.00 77.44 530 ILE A N 1
ATOM 4324 C CA . ILE A 1 530 ? 9.647 17.820 9.780 1.00 77.44 530 ILE A CA 1
ATOM 4325 C C . ILE A 1 530 ? 10.999 17.368 9.227 1.00 77.44 530 ILE A C 1
ATOM 4327 O O . ILE A 1 530 ? 11.115 17.178 8.020 1.00 77.44 530 ILE A O 1
ATOM 4331 N N . ASN A 1 531 ? 11.998 17.148 10.084 1.00 80.38 531 ASN A N 1
ATOM 4332 C CA . ASN A 1 531 ? 13.314 16.667 9.663 1.00 80.38 531 ASN A CA 1
ATOM 4333 C C . ASN A 1 531 ? 13.224 15.308 8.967 1.00 80.38 531 ASN A C 1
ATOM 4335 O O . ASN A 1 531 ? 13.892 15.100 7.960 1.00 80.38 531 ASN A O 1
ATOM 4339 N N . ARG A 1 532 ? 12.356 14.410 9.440 1.00 80.38 532 ARG A N 1
ATOM 4340 C CA . ARG A 1 532 ? 12.098 13.124 8.777 1.00 80.38 532 ARG A CA 1
ATOM 4341 C C . ARG A 1 532 ? 11.422 13.280 7.439 1.00 80.38 532 ARG A C 1
ATOM 4343 O O . ARG A 1 532 ? 11.832 12.630 6.492 1.00 80.38 532 ARG A O 1
ATOM 4350 N N . ILE A 1 533 ? 10.415 14.142 7.343 1.00 81.69 533 ILE A N 1
ATOM 4351 C CA . ILE A 1 533 ? 9.764 14.432 6.063 1.00 81.69 533 ILE A CA 1
ATOM 4352 C C . ILE A 1 533 ? 10.790 14.996 5.081 1.00 81.69 533 ILE A C 1
ATOM 4354 O O . ILE A 1 533 ? 10.834 14.557 3.941 1.00 81.69 533 ILE A O 1
ATOM 4358 N N . ILE A 1 534 ? 11.649 15.917 5.521 1.00 85.38 534 ILE A N 1
ATOM 4359 C CA . ILE A 1 534 ? 12.747 16.450 4.707 1.00 85.38 534 ILE A CA 1
ATOM 4360 C C . ILE A 1 534 ? 13.715 15.334 4.301 1.00 85.38 534 ILE A C 1
ATOM 4362 O O . ILE A 1 534 ? 14.060 15.247 3.126 1.00 85.38 534 ILE A O 1
ATOM 4366 N N . LYS A 1 535 ? 14.100 14.452 5.231 1.00 83.12 535 LYS A N 1
ATOM 4367 C CA . LYS A 1 535 ? 14.928 13.276 4.939 1.00 83.12 535 LYS A CA 1
ATOM 4368 C C . LYS A 1 535 ? 14.261 12.391 3.878 1.00 83.12 535 LYS A C 1
ATOM 4370 O O . LYS A 1 535 ? 14.862 12.148 2.849 1.00 83.12 535 LYS A O 1
ATOM 4375 N N . MET A 1 536 ? 12.990 12.029 4.039 1.00 78.50 536 MET A N 1
ATOM 4376 C CA . MET A 1 536 ? 12.236 11.239 3.055 1.00 78.50 536 MET A CA 1
ATOM 4377 C C . MET A 1 536 ? 12.117 11.939 1.695 1.00 78.50 536 MET A C 1
ATOM 4379 O O . MET A 1 536 ? 12.211 11.301 0.656 1.00 78.50 536 MET A O 1
ATOM 4383 N N . LEU A 1 537 ? 11.922 13.258 1.668 1.00 81.31 537 LEU A N 1
ATOM 4384 C CA . LEU A 1 537 ? 11.914 14.027 0.421 1.00 81.31 537 LEU A CA 1
ATOM 4385 C C . LEU A 1 537 ? 13.280 14.003 -0.276 1.00 81.31 537 LEU A C 1
ATOM 4387 O O . LEU A 1 537 ? 13.345 13.977 -1.505 1.00 81.31 537 LEU A O 1
ATOM 4391 N N . ASN A 1 538 ? 14.367 14.013 0.491 1.00 82.25 538 ASN A N 1
ATOM 4392 C CA . ASN A 1 538 ? 15.714 13.898 -0.051 1.00 82.25 538 ASN A CA 1
ATOM 4393 C C . ASN A 1 538 ? 15.984 12.486 -0.551 1.00 82.25 538 ASN A C 1
ATOM 4395 O O . ASN A 1 538 ? 16.400 12.337 -1.692 1.00 82.25 538 ASN A O 1
ATOM 4399 N N . ASP A 1 539 ? 15.675 11.477 0.251 1.00 72.00 539 ASP A N 1
ATOM 4400 C CA . ASP A 1 539 ? 16.012 10.095 -0.062 1.00 72.00 539 ASP A CA 1
ATOM 4401 C C . ASP A 1 539 ? 15.125 9.554 -1.200 1.00 72.00 539 ASP A C 1
ATOM 4403 O O . ASP A 1 539 ? 15.612 8.930 -2.134 1.00 72.00 539 ASP A O 1
ATOM 4407 N N . THR A 1 540 ? 13.820 9.854 -1.185 1.00 66.62 540 THR A N 1
ATOM 4408 C CA . THR A 1 540 ? 12.853 9.300 -2.150 1.00 66.62 540 THR A CA 1
ATOM 4409 C C . THR A 1 540 ? 12.678 10.158 -3.408 1.00 66.62 540 THR A C 1
ATOM 4411 O O . THR A 1 540 ? 12.384 9.628 -4.478 1.00 66.62 540 THR A O 1
ATOM 4414 N N . ILE A 1 541 ? 12.810 11.489 -3.308 1.00 74.44 541 ILE A N 1
ATOM 4415 C CA . ILE A 1 541 ? 12.550 12.425 -4.425 1.00 74.44 541 ILE A CA 1
ATOM 4416 C C . ILE A 1 541 ? 13.830 13.149 -4.892 1.00 74.44 541 ILE A C 1
ATOM 4418 O O . ILE A 1 541 ? 13.803 13.851 -5.905 1.00 74.44 541 ILE A O 1
ATOM 4422 N N . ASN A 1 542 ? 14.965 12.955 -4.210 1.00 82.44 542 ASN A N 1
ATOM 4423 C CA . ASN A 1 542 ? 16.266 13.558 -4.530 1.00 82.44 542 ASN A CA 1
ATOM 4424 C C . ASN A 1 542 ? 16.251 15.101 -4.554 1.00 82.44 542 ASN A C 1
ATOM 4426 O O . ASN A 1 542 ? 16.821 15.747 -5.437 1.00 82.44 542 ASN A O 1
ATOM 4430 N N . LEU A 1 543 ? 15.560 15.715 -3.584 1.00 76.56 543 LEU A N 1
ATOM 4431 C CA . LEU A 1 543 ? 15.392 17.174 -3.515 1.00 76.56 543 LEU A CA 1
ATOM 4432 C C . LEU A 1 543 ? 16.546 17.934 -2.838 1.00 76.56 543 LEU A C 1
ATOM 4434 O O . LEU A 1 543 ? 16.582 19.162 -2.940 1.00 76.56 543 LEU A O 1
ATOM 4438 N N . ASN A 1 544 ? 17.485 17.239 -2.184 1.00 85.25 544 ASN A N 1
ATOM 4439 C CA . ASN A 1 544 ? 18.663 17.818 -1.512 1.00 85.25 544 ASN A CA 1
ATOM 4440 C C . ASN A 1 544 ? 18.343 19.031 -0.607 1.00 85.25 544 ASN A C 1
ATOM 4442 O O . ASN A 1 544 ? 19.062 20.029 -0.573 1.00 85.25 544 ASN A O 1
ATOM 4446 N N . ILE A 1 545 ? 17.224 18.962 0.109 1.00 86.12 545 ILE A N 1
ATOM 4447 C CA . ILE A 1 545 ? 16.705 19.985 1.013 1.00 86.12 545 ILE A CA 1
ATOM 4448 C C . ILE A 1 545 ? 17.496 19.963 2.319 1.00 86.12 545 ILE A C 1
ATOM 4450 O O . ILE A 1 545 ? 17.518 18.962 3.035 1.00 86.12 545 ILE A O 1
ATOM 4454 N N . THR A 1 546 ? 18.072 21.102 2.682 1.00 84.31 546 THR A N 1
ATOM 4455 C CA . THR A 1 546 ? 18.647 21.346 4.007 1.00 84.31 546 THR A CA 1
ATOM 4456 C C . THR A 1 546 ? 17.670 22.162 4.861 1.00 84.31 546 THR A C 1
ATOM 4458 O O . THR A 1 546 ? 17.061 23.102 4.341 1.00 84.31 546 THR A O 1
ATOM 4461 N N . PRO A 1 547 ? 17.505 21.857 6.166 1.00 75.88 547 PRO A N 1
ATOM 4462 C CA . PRO A 1 547 ? 16.626 22.600 7.073 1.00 75.88 547 PRO A CA 1
ATOM 4463 C C . PRO A 1 547 ? 17.252 23.948 7.481 1.00 75.88 547 PRO A C 1
ATOM 4465 O O . PRO A 1 547 ? 17.580 24.205 8.637 1.00 75.88 547 PRO A O 1
ATOM 4468 N N . ASP A 1 548 ? 17.450 24.815 6.493 1.00 80.88 548 ASP A N 1
ATOM 4469 C CA . ASP A 1 548 ? 17.943 26.181 6.630 1.00 80.88 548 ASP A CA 1
ATOM 4470 C C . ASP A 1 548 ? 16.965 27.188 5.994 1.00 80.88 548 ASP A C 1
ATOM 4472 O O . ASP A 1 548 ? 15.881 26.833 5.521 1.00 80.88 548 ASP A O 1
ATOM 4476 N N . LYS A 1 549 ? 17.368 28.466 5.938 1.00 76.56 549 LYS A N 1
ATOM 4477 C CA . LYS A 1 549 ? 16.559 29.563 5.375 1.00 76.56 549 LYS A CA 1
ATOM 4478 C C . LYS A 1 549 ? 16.101 29.341 3.927 1.00 76.56 549 LYS A C 1
ATOM 4480 O O . LYS A 1 549 ? 15.192 30.031 3.477 1.00 76.56 549 LYS A O 1
ATOM 4485 N N . SER A 1 550 ? 16.729 28.446 3.170 1.00 79.69 550 SER A N 1
ATOM 4486 C CA . SER A 1 550 ? 16.340 28.128 1.794 1.00 79.69 550 SER A CA 1
ATOM 4487 C C . SER A 1 550 ? 15.097 27.231 1.703 1.00 79.69 550 SER A C 1
ATOM 4489 O O . SER A 1 550 ? 14.449 27.227 0.652 1.00 79.69 550 SER A O 1
ATOM 4491 N N . SER A 1 551 ? 14.750 26.540 2.798 1.00 86.06 551 SER A N 1
ATOM 4492 C CA . SER A 1 551 ? 13.591 25.640 2.949 1.00 86.06 551 SER A CA 1
ATOM 4493 C C . SER A 1 551 ? 12.481 26.206 3.854 1.00 86.06 551 SER A C 1
ATOM 4495 O O . SER A 1 551 ? 11.464 25.557 4.087 1.00 86.06 551 SER A O 1
ATOM 4497 N N . ASP A 1 552 ? 12.645 27.443 4.330 1.00 85.62 552 ASP A N 1
ATOM 4498 C CA . ASP A 1 552 ? 11.772 28.118 5.302 1.00 85.62 552 ASP A CA 1
ATOM 4499 C C . ASP A 1 552 ? 10.286 28.116 4.897 1.00 85.62 552 ASP A C 1
ATOM 4501 O O . ASP A 1 552 ? 9.395 28.015 5.739 1.00 85.62 552 ASP A O 1
ATOM 4505 N N . GLU A 1 553 ? 10.009 28.247 3.598 1.00 91.12 553 GLU A N 1
ATOM 4506 C CA . GLU A 1 553 ? 8.653 28.230 3.040 1.00 91.12 553 GLU A CA 1
ATOM 4507 C C . GLU A 1 553 ? 8.011 26.839 3.132 1.00 91.12 553 GLU A C 1
ATOM 4509 O O . GLU A 1 553 ? 6.866 26.724 3.569 1.00 91.12 553 GLU A O 1
ATOM 4514 N N . LEU A 1 554 ? 8.772 25.782 2.822 1.00 93.50 554 LEU A N 1
ATOM 4515 C CA . LEU A 1 554 ? 8.326 24.397 2.980 1.00 93.50 554 LEU A CA 1
ATOM 4516 C C . LEU A 1 554 ? 8.042 24.089 4.452 1.00 93.50 554 LEU A C 1
ATOM 4518 O O . LEU A 1 554 ? 6.971 23.586 4.778 1.00 93.50 554 LEU A O 1
ATOM 4522 N N . ILE A 1 555 ? 8.961 24.449 5.351 1.00 86.88 555 ILE A N 1
ATOM 4523 C CA . ILE A 1 555 ? 8.808 24.222 6.796 1.00 86.88 555 ILE A CA 1
ATOM 4524 C C . ILE A 1 555 ? 7.554 24.930 7.332 1.00 86.88 555 ILE A C 1
ATOM 4526 O O . ILE A 1 555 ? 6.791 24.340 8.098 1.00 86.88 555 ILE A O 1
ATOM 4530 N N . LYS A 1 556 ? 7.288 26.172 6.905 1.00 85.88 556 LYS A N 1
ATOM 4531 C CA . LYS A 1 556 ? 6.068 26.905 7.289 1.00 85.88 556 LYS A CA 1
ATOM 4532 C C . LYS A 1 556 ? 4.802 26.214 6.794 1.00 85.88 556 LYS A C 1
ATOM 4534 O O . LYS A 1 556 ? 3.862 26.075 7.575 1.00 85.88 556 LYS A O 1
ATOM 4539 N N . LEU A 1 557 ? 4.775 25.756 5.541 1.00 92.25 557 LEU A N 1
ATOM 4540 C CA . LEU A 1 557 ? 3.636 25.000 5.012 1.00 92.25 557 LEU A CA 1
ATOM 4541 C C . LEU A 1 557 ? 3.422 23.693 5.776 1.00 92.25 557 LEU A C 1
ATOM 4543 O O . LEU A 1 557 ? 2.290 23.375 6.128 1.00 92.25 557 LEU A O 1
ATOM 4547 N N . LEU A 1 558 ? 4.494 22.975 6.106 1.00 87.00 558 LEU A N 1
ATOM 4548 C CA . LEU A 1 558 ? 4.432 21.749 6.897 1.00 87.00 558 LEU A CA 1
ATOM 4549 C C . LEU A 1 558 ? 3.871 21.988 8.308 1.00 87.00 558 LEU A C 1
ATOM 4551 O O . LEU A 1 558 ? 3.039 21.211 8.770 1.00 87.00 558 LEU A O 1
ATOM 4555 N N . LEU A 1 559 ? 4.249 23.084 8.971 1.00 81.44 559 LEU A N 1
ATOM 4556 C CA . LEU A 1 559 ? 3.674 23.478 10.264 1.00 81.44 559 LEU A CA 1
ATOM 4557 C C . LEU A 1 559 ? 2.188 23.857 10.156 1.00 81.44 559 LEU A C 1
ATOM 4559 O O . LEU A 1 559 ? 1.397 23.501 11.029 1.00 81.44 559 LEU A O 1
ATOM 4563 N N . LEU A 1 560 ? 1.790 24.551 9.086 1.00 86.19 560 LEU A N 1
ATOM 4564 C CA . LEU A 1 560 ? 0.385 24.885 8.831 1.00 86.19 560 LEU A CA 1
ATOM 4565 C C . LEU A 1 560 ? -0.449 23.632 8.560 1.00 86.19 560 LEU A C 1
ATOM 4567 O O . LEU A 1 560 ? -1.524 23.481 9.140 1.00 86.19 560 LEU A O 1
ATOM 4571 N N . ILE A 1 561 ? 0.059 22.709 7.741 1.00 87.00 561 ILE A N 1
ATOM 4572 C CA . ILE A 1 561 ? -0.543 21.388 7.536 1.00 87.00 561 ILE A CA 1
ATOM 4573 C C . ILE A 1 561 ? -0.663 20.679 8.881 1.00 87.00 561 ILE A C 1
ATOM 4575 O O . ILE A 1 561 ? -1.728 20.164 9.205 1.00 87.00 561 ILE A O 1
ATOM 4579 N N . ALA A 1 562 ? 0.387 20.700 9.702 1.00 80.31 562 ALA A N 1
ATOM 4580 C CA . ALA A 1 562 ? 0.372 20.014 10.979 1.00 80.31 562 ALA A CA 1
ATOM 4581 C C . ALA A 1 562 ? -0.731 20.507 11.921 1.00 80.31 562 ALA A C 1
ATOM 4583 O O . ALA A 1 562 ? -1.387 19.695 12.573 1.00 80.31 562 ALA A O 1
ATOM 4584 N N . ALA A 1 563 ? -0.954 21.821 11.950 1.00 81.06 563 ALA A N 1
ATOM 4585 C CA . ALA A 1 563 ? -1.980 22.446 12.771 1.00 81.06 563 ALA A CA 1
ATOM 4586 C C . ALA A 1 563 ? -3.413 22.151 12.295 1.00 81.06 563 ALA A C 1
ATOM 4588 O O . ALA A 1 563 ? -4.316 22.101 13.130 1.00 81.06 563 ALA A O 1
ATOM 4589 N N . ASN A 1 564 ? -3.613 21.959 10.984 1.00 85.06 564 ASN A N 1
ATOM 4590 C CA . ASN A 1 564 ? -4.937 21.908 10.347 1.00 85.06 564 ASN A CA 1
ATOM 4591 C C . ASN A 1 564 ? -5.326 20.524 9.806 1.00 85.06 564 ASN A C 1
ATOM 4593 O O . ASN A 1 564 ? -6.466 20.327 9.399 1.00 85.06 564 ASN A O 1
ATOM 4597 N N . ILE A 1 565 ? -4.415 19.550 9.787 1.00 87.31 565 ILE A N 1
ATOM 4598 C CA . ILE A 1 565 ? -4.740 18.181 9.382 1.00 87.31 565 ILE A CA 1
ATOM 4599 C C . ILE A 1 565 ? -5.477 17.452 10.507 1.00 87.31 565 ILE A C 1
ATOM 4601 O O . ILE A 1 565 ? -5.086 17.531 11.674 1.00 87.31 565 ILE A O 1
ATOM 4605 N N . ARG A 1 566 ? -6.529 16.706 10.159 1.00 87.94 566 ARG A N 1
ATOM 4606 C CA . ARG A 1 566 ? -7.206 15.791 11.090 1.00 87.94 566 ARG A CA 1
ATOM 4607 C C . ARG A 1 566 ? -6.330 14.571 11.337 1.00 87.94 566 ARG A C 1
ATOM 4609 O O . ARG A 1 566 ? -5.857 13.951 10.382 1.00 87.94 566 ARG A O 1
ATOM 4616 N N . ARG A 1 567 ? -6.097 14.238 12.608 1.00 82.94 567 ARG A N 1
ATOM 4617 C CA . ARG A 1 567 ? -5.138 13.193 12.995 1.00 82.94 567 ARG A CA 1
ATOM 4618 C C . ARG A 1 567 ? -5.801 12.083 13.802 1.00 82.94 567 ARG A C 1
ATOM 4620 O O . ARG A 1 567 ? -6.551 12.404 14.726 1.00 82.94 567 ARG A O 1
ATOM 4627 N N . PRO A 1 568 ? -5.410 10.816 13.566 1.00 87.88 568 PRO A N 1
ATOM 4628 C CA . PRO A 1 568 ? -5.718 9.715 14.468 1.00 87.88 568 PRO A CA 1
ATOM 4629 C C . PRO A 1 568 ? -5.399 10.049 15.922 1.00 87.88 568 PRO A C 1
ATOM 4631 O O . PRO A 1 568 ? -6.265 9.921 16.774 1.00 87.88 568 PRO A O 1
ATOM 4634 N N . TRP A 1 569 ? -4.209 10.597 16.195 1.00 82.00 569 TRP A N 1
ATOM 4635 C CA . TRP A 1 569 ? -3.758 10.957 17.548 1.00 82.00 569 TRP A CA 1
ATOM 4636 C C . TRP A 1 569 ? -4.788 11.765 18.349 1.00 82.00 569 TRP A C 1
ATOM 4638 O O . TRP A 1 569 ? -5.027 11.494 19.515 1.00 82.00 569 TRP A O 1
ATOM 4648 N N . ASN A 1 570 ? -5.484 12.682 17.679 1.00 85.56 570 ASN A N 1
ATOM 4649 C CA . ASN A 1 570 ? -6.454 13.594 18.275 1.00 85.56 570 ASN A CA 1
ATOM 4650 C C . ASN A 1 570 ? -7.910 13.127 18.073 1.00 85.56 570 ASN A C 1
ATOM 4652 O O . ASN A 1 570 ? -8.816 13.957 18.047 1.00 85.56 570 ASN A O 1
ATOM 4656 N N . ARG A 1 571 ? -8.150 11.833 17.814 1.00 90.81 571 ARG A N 1
ATOM 4657 C CA . ARG A 1 571 ? -9.469 11.270 17.448 1.00 90.81 571 ARG A CA 1
ATOM 4658 C C . ARG A 1 571 ? -10.184 12.059 16.342 1.00 90.81 571 ARG A C 1
ATOM 4660 O O . ARG A 1 571 ? -11.385 12.321 16.406 1.00 90.81 571 ARG A O 1
ATOM 4667 N N . GLY A 1 572 ? -9.436 12.440 15.308 1.00 91.06 572 GLY A N 1
ATOM 4668 C CA . GLY A 1 572 ? -9.955 13.156 14.141 1.00 91.06 572 GLY A CA 1
ATOM 4669 C C . GLY A 1 572 ? -10.066 14.675 14.312 1.00 91.06 572 GLY A C 1
ATOM 4670 O O . GLY A 1 572 ? -10.393 15.366 13.346 1.00 91.06 572 GLY A O 1
ATOM 4671 N N . TRP A 1 573 ? -9.757 15.233 15.483 1.00 91.25 573 TRP A N 1
ATOM 4672 C CA . TRP A 1 573 ? -9.600 16.680 15.624 1.00 91.25 573 TRP A CA 1
ATOM 4673 C C . TRP A 1 573 ? -8.289 17.160 14.997 1.00 91.25 573 TRP A C 1
ATOM 4675 O O . TRP A 1 573 ? -7.289 16.437 14.919 1.00 91.25 573 TRP A O 1
ATOM 4685 N N . THR A 1 574 ? -8.278 18.412 14.556 1.00 89.06 574 THR A N 1
ATOM 4686 C CA . THR A 1 574 ? -7.030 19.112 14.237 1.00 89.06 574 THR A CA 1
ATOM 4687 C C . THR A 1 574 ? -6.330 19.552 15.524 1.00 89.06 574 THR A C 1
ATOM 4689 O O . THR A 1 574 ? -6.960 19.701 16.574 1.00 89.06 574 THR A O 1
ATOM 4692 N N . SER A 1 575 ? -5.019 19.798 15.463 1.00 82.06 575 SER A N 1
ATOM 4693 C CA . SER A 1 575 ? -4.286 20.342 16.617 1.00 82.06 575 SER A CA 1
ATOM 4694 C C . SER A 1 575 ? -4.768 21.742 17.014 1.00 82.06 575 SER A C 1
ATOM 4696 O O . SER A 1 575 ? -4.634 22.121 18.174 1.00 82.06 575 SER A O 1
ATOM 4698 N N . ALA A 1 576 ? -5.328 22.513 16.077 1.00 83.94 576 ALA A N 1
ATOM 4699 C CA . ALA A 1 576 ? -5.926 23.811 16.372 1.00 83.94 576 ALA A CA 1
ATOM 4700 C C . ALA A 1 576 ? -7.250 23.684 17.149 1.00 83.94 576 ALA A C 1
ATOM 4702 O O . ALA A 1 576 ? -7.467 24.423 18.108 1.00 83.94 576 ALA A O 1
ATOM 4703 N N . GLU A 1 577 ? -8.115 22.741 16.762 1.00 88.44 577 GLU A N 1
ATOM 4704 C CA . GLU A 1 577 ? -9.429 22.548 17.388 1.00 88.44 577 GLU A CA 1
ATOM 4705 C C . GLU A 1 577 ? -9.322 21.899 18.776 1.00 88.44 577 GLU A C 1
ATOM 4707 O O . GLU A 1 577 ? -9.968 22.368 19.714 1.00 88.44 577 GLU A O 1
ATOM 4712 N N . ILE A 1 578 ? -8.494 20.854 18.928 1.00 83.50 578 ILE A N 1
ATOM 4713 C CA . ILE A 1 578 ? -8.504 19.996 20.128 1.00 83.50 578 ILE A CA 1
ATOM 4714 C C . ILE A 1 578 ? -8.193 20.749 21.426 1.00 83.50 578 ILE A C 1
ATOM 4716 O O . ILE A 1 578 ? -8.734 20.414 22.472 1.00 83.50 578 ILE A O 1
ATOM 4720 N N . ASN A 1 579 ? -7.407 21.827 21.362 1.00 78.94 579 ASN A N 1
ATOM 4721 C CA . ASN A 1 579 ? -7.086 22.652 22.533 1.00 78.94 579 ASN A CA 1
ATOM 4722 C C . ASN A 1 579 ? -8.314 23.339 23.156 1.00 78.94 579 ASN A C 1
ATOM 4724 O O . ASN A 1 579 ? -8.243 23.806 24.291 1.00 78.94 579 ASN A O 1
ATOM 4728 N N . SER A 1 580 ? -9.415 23.448 22.408 1.00 85.56 580 SER A N 1
ATOM 4729 C CA . SER A 1 580 ? -10.678 24.025 22.887 1.00 85.56 580 SER A CA 1
ATOM 4730 C C . SER A 1 580 ? -11.681 22.962 23.342 1.00 85.56 580 SER A C 1
ATOM 4732 O O . SER A 1 580 ? -12.757 23.315 23.824 1.00 85.56 580 SER A O 1
ATOM 4734 N N . ILE A 1 581 ? -11.356 21.678 23.173 1.00 85.62 581 ILE A N 1
ATOM 4735 C CA . ILE A 1 581 ? -12.235 20.564 23.513 1.00 85.62 581 ILE A CA 1
ATOM 4736 C C . ILE A 1 581 ? -11.836 20.047 24.899 1.00 85.62 581 ILE A C 1
ATOM 4738 O O . ILE A 1 581 ? -10.690 19.639 25.085 1.00 85.62 581 ILE A O 1
ATOM 4742 N N . PRO A 1 582 ? -12.741 20.076 25.894 1.00 80.94 582 PRO A N 1
ATOM 4743 C CA . PRO A 1 582 ? -12.428 19.556 27.216 1.00 80.94 582 PRO A CA 1
ATOM 4744 C C . PRO A 1 582 ? -12.235 18.038 27.162 1.00 80.94 582 PRO A C 1
ATOM 4746 O O . PRO A 1 582 ? -12.959 17.338 26.446 1.00 80.94 582 PRO A O 1
ATOM 4749 N N . ASP A 1 583 ? -11.294 17.527 27.954 1.00 76.69 583 ASP A N 1
ATOM 4750 C CA . ASP A 1 583 ? -11.198 16.089 28.192 1.00 76.69 583 ASP A CA 1
ATOM 4751 C C . ASP A 1 583 ? -12.450 15.578 28.928 1.00 76.69 583 ASP A C 1
ATOM 4753 O O . ASP A 1 583 ? -13.188 16.338 29.567 1.00 76.69 583 ASP A O 1
ATOM 4757 N N . VAL A 1 584 ? -12.710 14.275 28.822 1.00 76.56 584 VAL A N 1
ATOM 4758 C CA . VAL A 1 584 ? -13.883 13.646 29.439 1.00 76.56 584 VAL A CA 1
ATOM 4759 C C . VAL A 1 584 ? -13.892 13.827 30.965 1.00 76.56 584 VAL A C 1
ATOM 4761 O O . VAL A 1 584 ? -14.965 13.978 31.550 1.00 76.56 584 VAL A O 1
ATOM 4764 N N . ALA A 1 585 ? -12.730 13.880 31.621 1.00 70.06 585 ALA A N 1
ATOM 4765 C CA . ALA A 1 585 ? -12.632 14.063 33.069 1.00 70.06 585 ALA A CA 1
ATOM 4766 C C . ALA A 1 585 ? -13.076 15.474 33.517 1.00 70.06 585 ALA A C 1
ATOM 4768 O O . ALA A 1 585 ? -13.788 15.619 34.512 1.00 70.06 585 ALA A O 1
ATOM 4769 N N . ALA A 1 586 ? -12.745 16.507 32.745 1.00 72.88 586 ALA A N 1
ATOM 4770 C CA . ALA A 1 586 ? -13.083 17.910 32.957 1.00 72.88 586 ALA A CA 1
ATOM 4771 C C . ALA A 1 586 ? -14.577 18.198 32.753 1.00 72.88 586 ALA A C 1
ATOM 4773 O O . ALA A 1 586 ? -15.087 19.212 33.237 1.00 72.88 586 ALA A O 1
ATOM 4774 N N . MET A 1 587 ? -15.306 17.297 32.087 1.00 72.38 587 MET A N 1
ATOM 4775 C CA . MET A 1 587 ? -16.764 17.383 31.949 1.00 72.38 587 MET A CA 1
ATOM 4776 C C . MET A 1 587 ? -17.496 17.096 33.268 1.00 72.38 587 MET A C 1
ATOM 4778 O O . MET A 1 587 ? -18.685 17.402 33.401 1.00 72.38 587 MET A O 1
ATOM 4782 N N . PHE A 1 588 ? -16.794 16.553 34.268 1.00 67.81 588 PHE A N 1
ATOM 4783 C CA . PHE A 1 588 ? -17.333 16.265 35.589 1.00 67.81 588 PHE A CA 1
ATOM 4784 C C . PHE A 1 588 ? -16.825 17.256 36.626 1.00 67.81 588 PHE A C 1
ATOM 4786 O O . PHE A 1 588 ? -15.633 17.402 36.866 1.00 67.81 588 PHE A O 1
ATOM 4793 N N . ASN A 1 589 ? -17.752 17.900 37.328 1.00 59.53 589 ASN A N 1
ATOM 4794 C CA . ASN A 1 589 ? -17.422 18.743 38.468 1.00 59.53 589 ASN A CA 1
ATOM 4795 C C . ASN A 1 589 ? -18.069 18.169 39.737 1.00 59.53 589 ASN A C 1
ATOM 4797 O O . ASN A 1 589 ? -19.233 17.740 39.740 1.00 59.53 589 ASN A O 1
ATOM 4801 N N . ALA A 1 590 ? -17.317 18.180 40.842 1.00 55.59 590 ALA A N 1
ATOM 4802 C CA . ALA A 1 590 ? -17.786 17.806 42.176 1.00 55.59 590 ALA A CA 1
ATOM 4803 C C . ALA A 1 590 ? -19.131 18.476 42.539 1.00 55.59 590 ALA A C 1
ATOM 4805 O O . ALA A 1 590 ? -19.967 17.854 43.200 1.00 55.59 590 ALA A O 1
ATOM 4806 N N . ASN A 1 591 ? -19.386 19.674 42.004 1.00 58.19 591 ASN A N 1
ATOM 4807 C CA . ASN A 1 591 ? -20.518 20.537 42.332 1.00 58.19 591 ASN A CA 1
ATOM 4808 C C . ASN A 1 591 ? -21.849 20.222 41.617 1.00 58.19 591 ASN A C 1
ATOM 4810 O O . ASN A 1 591 ? -22.869 20.774 42.025 1.00 58.19 591 ASN A O 1
ATOM 4814 N N . TYR A 1 592 ? -21.892 19.353 40.593 1.00 56.69 592 TYR A N 1
ATOM 4815 C CA . TYR A 1 592 ? -23.138 19.057 39.854 1.00 56.69 592 TYR A CA 1
ATOM 4816 C C . TYR A 1 592 ? -23.625 17.607 40.045 1.00 56.69 592 TYR A C 1
ATOM 4818 O O . TYR A 1 592 ? -22.805 16.687 40.022 1.00 56.69 592 TYR A O 1
ATOM 4826 N N . PRO A 1 593 ? -24.940 17.371 40.243 1.00 63.38 593 PRO A N 1
ATOM 4827 C CA . PRO A 1 593 ? -25.490 16.048 40.562 1.00 63.38 593 PRO A CA 1
ATOM 4828 C C . PRO A 1 593 ? -25.826 15.157 39.348 1.00 63.38 593 PRO A C 1
ATOM 4830 O O . PRO A 1 593 ? -26.214 14.010 39.553 1.00 63.38 593 PRO A O 1
ATOM 4833 N N . ALA A 1 594 ? -25.705 15.649 38.111 1.00 78.62 594 ALA A N 1
ATOM 4834 C CA . ALA A 1 594 ? -26.094 14.935 36.890 1.00 78.62 594 ALA A CA 1
ATOM 4835 C C . ALA A 1 594 ? -25.234 15.363 35.691 1.00 78.62 594 ALA A C 1
ATOM 4837 O O . ALA A 1 594 ? -24.647 16.447 35.716 1.00 78.62 594 ALA A O 1
ATOM 4838 N N . LEU A 1 595 ? -25.205 14.536 34.640 1.00 82.31 595 LEU A N 1
ATOM 4839 C CA . LEU A 1 595 ? -24.648 14.923 33.341 1.00 82.31 595 LEU A CA 1
ATOM 4840 C C . LEU A 1 595 ? -25.387 16.141 32.777 1.00 82.31 595 LEU A C 1
ATOM 4842 O O . LEU A 1 595 ? -26.615 16.231 32.885 1.00 82.31 595 LEU A O 1
ATOM 4846 N N . SER A 1 596 ? -24.647 17.060 32.154 1.00 85.12 596 SER A N 1
ATOM 4847 C CA . SER A 1 596 ? -25.250 18.187 31.444 1.00 85.12 596 SER A CA 1
ATOM 4848 C C . SER A 1 596 ? -26.003 17.695 30.201 1.00 85.12 596 SER A C 1
ATOM 4850 O O . SER A 1 596 ? -25.726 16.617 29.670 1.00 85.12 596 SER A O 1
ATOM 4852 N N . ALA A 1 597 ? -26.958 18.491 29.712 1.00 87.12 597 ALA A N 1
ATOM 4853 C CA . ALA A 1 597 ? -27.667 18.173 28.471 1.00 87.12 597 ALA A CA 1
ATOM 4854 C C . ALA A 1 597 ? -26.706 18.055 27.274 1.00 87.12 597 ALA A C 1
ATOM 4856 O O . ALA A 1 597 ? -26.904 17.203 26.414 1.00 87.12 597 ALA A O 1
ATOM 4857 N N . GLU A 1 598 ? -25.648 18.866 27.264 1.00 87.00 598 GLU A N 1
ATOM 4858 C CA . GLU A 1 598 ? -24.598 18.850 26.246 1.00 87.00 598 GLU A CA 1
ATOM 4859 C C . GLU A 1 598 ? -23.797 17.544 26.284 1.00 87.00 598 GLU A C 1
ATOM 4861 O O . GLU A 1 598 ? -23.635 16.901 25.254 1.00 87.00 598 GLU A O 1
ATOM 4866 N N . THR A 1 599 ? -23.400 17.072 27.472 1.00 87.06 599 THR A N 1
ATOM 4867 C CA . THR A 1 599 ? -22.724 15.774 27.619 1.00 87.06 599 THR A CA 1
ATOM 4868 C C . THR A 1 599 ? -23.620 14.618 27.182 1.00 87.06 599 THR A C 1
ATOM 4870 O O . THR A 1 599 ? -23.158 13.695 26.519 1.00 87.06 599 THR A O 1
ATOM 4873 N N . ILE A 1 600 ? -24.910 14.657 27.531 1.00 89.88 600 ILE A N 1
ATOM 4874 C CA . ILE A 1 600 ? -25.874 13.627 27.115 1.00 89.88 600 ILE A CA 1
ATOM 4875 C C . ILE A 1 600 ? -25.982 13.579 25.589 1.00 89.88 600 ILE A C 1
ATOM 4877 O O . ILE A 1 600 ? -26.006 12.494 25.011 1.00 89.88 600 ILE A O 1
ATOM 4881 N N . GLU A 1 601 ? -26.054 14.738 24.939 1.00 90.69 601 GLU A N 1
ATOM 4882 C CA . GLU A 1 601 ? -26.152 14.819 23.485 1.00 90.69 601 GLU A CA 1
ATOM 4883 C C . GLU A 1 601 ? -24.854 14.373 22.800 1.00 90.69 601 GLU A C 1
ATOM 4885 O O . GLU A 1 601 ? -24.903 13.565 21.875 1.00 90.69 601 GLU A O 1
ATOM 4890 N N . ALA A 1 602 ? -23.695 14.786 23.317 1.00 90.38 602 ALA A N 1
ATOM 4891 C CA . ALA A 1 602 ? -22.388 14.351 22.827 1.00 90.38 602 ALA A CA 1
ATOM 4892 C C . ALA A 1 602 ? -22.205 12.826 22.938 1.00 90.38 602 ALA A C 1
ATOM 4894 O O . ALA A 1 602 ? -21.705 12.189 22.009 1.00 90.38 602 ALA A O 1
ATOM 4895 N N . VAL A 1 603 ? -22.686 12.201 24.023 1.00 91.94 603 VAL A N 1
ATOM 4896 C CA . VAL A 1 603 ? -22.752 10.734 24.118 1.00 91.94 603 VAL A CA 1
ATOM 4897 C C . VAL A 1 603 ? -23.673 10.187 23.028 1.00 91.94 603 VAL A C 1
ATOM 4899 O O . VAL A 1 603 ? -23.244 9.342 22.255 1.00 91.94 603 VAL A O 1
ATOM 4902 N N . LYS A 1 604 ? -24.912 10.669 22.881 1.00 91.56 604 LYS A N 1
ATOM 4903 C CA . LYS A 1 604 ? -25.849 10.148 21.860 1.00 91.56 604 LYS A CA 1
ATOM 4904 C C . LYS A 1 604 ? -25.311 10.227 20.432 1.00 91.56 604 LYS A C 1
ATOM 4906 O O . LYS A 1 604 ? -25.543 9.305 19.655 1.00 91.56 604 LYS A O 1
ATOM 4911 N N . GLN A 1 605 ? -24.593 11.296 20.105 1.00 92.06 605 GLN A N 1
ATOM 4912 C CA . GLN A 1 605 ? -23.990 11.512 18.788 1.00 92.06 605 GLN A CA 1
ATOM 4913 C C . GLN A 1 605 ? -22.692 10.716 18.582 1.00 92.06 605 GLN A C 1
ATOM 4915 O O . GLN A 1 605 ? -22.199 10.631 17.461 1.00 92.06 605 GLN A O 1
ATOM 4920 N N . GLY A 1 606 ? -22.158 10.104 19.642 1.00 93.69 606 GLY A N 1
ATOM 4921 C CA . GLY A 1 606 ? -20.915 9.341 19.608 1.00 93.69 606 GLY A CA 1
ATOM 4922 C C . GLY A 1 606 ? -19.655 10.209 19.627 1.00 93.69 606 GLY A C 1
ATOM 4923 O O . GLY A 1 606 ? -18.594 9.731 19.265 1.00 93.69 606 GLY A O 1
ATOM 4924 N N . GLN A 1 607 ? -19.747 11.471 20.054 1.00 94.06 607 GLN A N 1
ATOM 4925 C CA . GLN A 1 607 ? -18.569 12.307 20.331 1.00 94.06 607 GLN A CA 1
ATOM 4926 C C . GLN A 1 607 ? -17.863 11.872 21.622 1.00 94.06 607 GLN A C 1
ATOM 4928 O O . GLN A 1 607 ? -16.656 12.040 21.767 1.00 94.06 607 GLN A O 1
ATOM 4933 N N . ILE A 1 608 ? -18.607 11.292 22.565 1.00 92.44 608 ILE A N 1
ATOM 4934 C CA . ILE A 1 608 ? -18.070 10.753 23.816 1.00 92.44 608 ILE A CA 1
ATOM 4935 C C . ILE A 1 608 ? -18.328 9.256 23.858 1.00 92.44 608 ILE A C 1
ATOM 4937 O O . ILE A 1 608 ? -19.478 8.810 23.752 1.00 92.44 608 ILE A O 1
ATOM 4941 N N . ASP A 1 609 ? -17.269 8.480 24.078 1.00 91.50 609 ASP A N 1
ATOM 4942 C CA . ASP A 1 609 ? -17.414 7.056 24.322 1.00 91.50 609 ASP A CA 1
ATOM 4943 C C . ASP A 1 609 ? -18.003 6.816 25.717 1.00 91.50 609 ASP A C 1
ATOM 4945 O O . ASP A 1 609 ? -17.399 7.101 26.751 1.00 91.50 609 ASP A O 1
ATOM 4949 N N . ARG A 1 610 ? -19.209 6.247 25.740 1.00 89.19 610 ARG A N 1
ATOM 4950 C CA . ARG A 1 610 ? -19.916 5.865 26.962 1.00 89.19 610 ARG A CA 1
ATOM 4951 C C . ARG A 1 610 ? -19.094 4.937 27.870 1.00 89.19 610 ARG A C 1
ATOM 4953 O O . ARG A 1 610 ? -19.237 5.040 29.086 1.00 89.19 610 ARG A O 1
ATOM 4960 N N . GLN A 1 611 ? -18.318 3.996 27.331 1.00 87.69 611 GLN A N 1
ATOM 4961 C CA . GLN A 1 611 ? -17.587 3.034 28.163 1.00 87.69 611 GLN A CA 1
ATOM 4962 C C . GLN A 1 611 ? -16.389 3.696 28.844 1.00 87.69 611 GLN A C 1
ATOM 4964 O O . GLN A 1 611 ? -16.184 3.485 30.038 1.00 87.69 611 GLN A O 1
ATOM 4969 N N . GLU A 1 612 ? -15.671 4.557 28.123 1.00 86.94 612 GLU A N 1
ATOM 4970 C CA . GLU A 1 612 ? -14.618 5.392 28.704 1.00 86.94 612 GLU A CA 1
ATOM 4971 C C . GLU A 1 612 ? -15.201 6.344 29.743 1.00 86.94 612 GLU A C 1
ATOM 4973 O O . GLU A 1 612 ? -14.690 6.435 30.852 1.00 86.94 612 GLU A O 1
ATOM 4978 N N . LEU A 1 613 ? -16.338 6.976 29.443 1.00 85.75 613 LEU A N 1
ATOM 4979 C CA . LEU A 1 613 ? -17.046 7.841 30.384 1.00 85.75 613 LEU A CA 1
ATOM 4980 C C . LEU A 1 613 ? -17.353 7.123 31.708 1.00 85.75 613 LEU A C 1
ATOM 4982 O O . LEU A 1 613 ? -17.153 7.682 32.785 1.00 85.75 613 LEU A O 1
ATOM 4986 N N . ILE A 1 614 ? -17.828 5.876 31.631 1.00 86.38 614 ILE A N 1
ATOM 4987 C CA . ILE A 1 614 ? -18.078 5.033 32.805 1.00 86.38 614 ILE A CA 1
ATOM 4988 C C . ILE A 1 614 ? -16.775 4.748 33.556 1.00 86.38 614 ILE A C 1
ATOM 4990 O O . ILE A 1 614 ? -16.762 4.895 34.776 1.00 86.38 614 ILE A O 1
ATOM 4994 N N . TYR A 1 615 ? -15.706 4.378 32.847 1.00 85.56 615 TYR A N 1
ATOM 4995 C CA . TYR A 1 615 ? -14.392 4.119 33.436 1.00 85.56 615 TYR A CA 1
ATOM 4996 C C . TYR A 1 615 ? -13.864 5.341 34.204 1.00 85.56 615 TYR A C 1
ATOM 4998 O O . TYR A 1 615 ? -13.560 5.228 35.388 1.00 85.56 615 TYR A O 1
ATOM 5006 N N . TYR A 1 616 ? -13.881 6.530 33.593 1.00 82.69 616 TYR A N 1
ATOM 5007 C CA . TYR A 1 616 ? -13.441 7.773 34.240 1.00 82.69 616 TYR A CA 1
ATOM 5008 C C . TYR A 1 616 ? -14.269 8.139 35.474 1.00 82.69 616 TYR A C 1
ATOM 5010 O O . TYR A 1 616 ? -13.726 8.633 36.459 1.00 82.69 616 TYR A O 1
ATOM 5018 N N . ILE A 1 617 ? -15.585 7.905 35.457 1.00 83.50 617 ILE A N 1
ATOM 5019 C CA . ILE A 1 617 ? -16.416 8.142 36.645 1.00 83.50 617 ILE A CA 1
ATOM 5020 C C . ILE A 1 617 ? -16.083 7.135 37.752 1.00 83.50 617 ILE A C 1
ATOM 5022 O O . ILE A 1 617 ? -16.070 7.510 38.923 1.00 83.50 617 ILE A O 1
ATOM 5026 N N . GLU A 1 618 ? -15.861 5.867 37.407 1.00 84.19 618 GLU A N 1
ATOM 5027 C CA . GLU A 1 618 ? -15.530 4.812 38.372 1.00 84.19 618 GLU A CA 1
ATOM 5028 C C . GLU A 1 618 ? -14.162 5.025 39.031 1.00 84.19 618 GLU A C 1
ATOM 5030 O O . GLU A 1 618 ? -14.029 4.715 40.213 1.00 84.19 618 GLU A O 1
ATOM 5035 N N . ASP A 1 619 ? -13.204 5.601 38.302 1.00 83.00 619 ASP A N 1
ATOM 5036 C CA . ASP A 1 619 ? -11.856 5.936 38.787 1.00 83.00 619 ASP A CA 1
ATOM 5037 C C . ASP A 1 619 ? -11.773 7.312 39.487 1.00 83.00 619 ASP A C 1
ATOM 5039 O O . ASP A 1 619 ? -10.749 7.687 40.050 1.00 83.00 619 ASP A O 1
ATOM 5043 N N . SER A 1 620 ? -12.857 8.094 39.480 1.00 80.69 620 SER A N 1
ATOM 5044 C CA . SER A 1 620 ? -12.869 9.438 40.071 1.00 80.69 620 SER A CA 1
ATOM 5045 C C . SER A 1 620 ? -12.973 9.445 41.603 1.00 80.69 620 SER A C 1
ATOM 5047 O O . SER A 1 620 ? -13.589 8.574 42.215 1.00 80.69 620 SER A O 1
ATOM 5049 N N . ASP A 1 621 ? -12.531 10.544 42.227 1.00 82.19 621 ASP A N 1
ATOM 5050 C CA . ASP A 1 621 ? -12.693 10.813 43.669 1.00 82.19 621 ASP A CA 1
ATOM 5051 C C . ASP A 1 621 ? -14.149 11.138 44.095 1.00 82.19 621 ASP A C 1
ATOM 5053 O O . ASP A 1 621 ? -14.409 11.674 45.181 1.00 82.19 621 ASP A O 1
ATOM 5057 N N . LEU A 1 622 ? -15.143 10.873 43.240 1.00 81.06 622 LEU A N 1
ATOM 5058 C CA . LEU A 1 622 ? -16.543 11.151 43.547 1.00 81.06 622 LEU A CA 1
ATOM 5059 C C . LEU A 1 622 ? -17.099 10.159 44.588 1.00 81.06 622 LEU A C 1
ATOM 5061 O O . LEU A 1 622 ? -16.748 8.981 44.602 1.00 81.06 622 LEU A O 1
ATOM 5065 N N . PRO A 1 623 ? -18.063 10.572 45.435 1.00 85.38 623 PRO A N 1
ATOM 5066 C CA . PRO A 1 623 ? -18.719 9.643 46.353 1.00 85.38 623 PRO A CA 1
ATOM 5067 C C . PRO A 1 623 ? -19.392 8.472 45.614 1.00 85.38 623 PRO A C 1
ATOM 5069 O O . PRO A 1 623 ? -20.096 8.690 44.628 1.00 85.38 623 PRO A O 1
ATOM 5072 N N . ILE A 1 624 ? -19.295 7.247 46.149 1.00 85.62 624 ILE A N 1
ATOM 5073 C CA . ILE A 1 624 ? -19.856 6.012 45.547 1.00 85.62 624 ILE A CA 1
ATOM 5074 C C . ILE A 1 624 ? -21.335 6.157 45.145 1.00 85.62 624 ILE A C 1
ATOM 5076 O O . ILE A 1 624 ? -21.758 5.686 44.089 1.00 85.62 624 ILE A O 1
ATOM 5080 N N . ALA A 1 625 ? -22.146 6.837 45.963 1.00 84.12 625 ALA A N 1
ATOM 5081 C CA . ALA A 1 625 ? -23.553 7.089 45.646 1.00 84.12 625 ALA A CA 1
ATOM 5082 C C . ALA A 1 625 ? -23.726 7.923 44.359 1.00 84.12 625 ALA A C 1
ATOM 5084 O O . ALA A 1 625 ? -24.641 7.673 43.573 1.00 84.12 625 ALA A O 1
ATOM 5085 N N . LYS A 1 626 ? -22.821 8.879 44.123 1.00 82.88 626 LYS A N 1
ATOM 5086 C CA . LYS A 1 626 ? -22.796 9.732 42.932 1.00 82.88 626 LYS A CA 1
ATOM 5087 C C . LYS A 1 626 ? -22.312 8.959 41.707 1.00 82.88 626 LYS A C 1
ATOM 5089 O O . LYS A 1 626 ? -22.966 9.035 40.670 1.00 82.88 626 LYS A O 1
ATOM 5094 N N . ILE A 1 627 ? -21.260 8.149 41.854 1.00 85.88 627 ILE A N 1
ATOM 5095 C CA . ILE A 1 627 ? -20.784 7.220 40.814 1.00 85.88 627 ILE A CA 1
ATOM 5096 C C . ILE A 1 627 ? -21.938 6.329 40.340 1.00 85.88 627 ILE A C 1
ATOM 5098 O O . ILE A 1 627 ? -22.249 6.282 39.152 1.00 85.88 627 ILE A O 1
ATOM 5102 N N . ASN A 1 628 ? -22.657 5.691 41.267 1.00 87.56 628 ASN A N 1
ATOM 5103 C CA . ASN A 1 628 ? -23.788 4.823 40.930 1.00 87.56 628 ASN A CA 1
ATOM 5104 C C . ASN A 1 628 ? -24.931 5.567 40.217 1.00 87.56 628 ASN A C 1
ATOM 5106 O O . ASN A 1 628 ? -25.541 5.013 39.302 1.00 87.56 628 ASN A O 1
ATOM 5110 N N . SER A 1 629 ? -25.205 6.818 40.604 1.00 86.94 629 SER A N 1
ATOM 5111 C CA . SER A 1 629 ? -26.209 7.663 39.945 1.00 86.94 629 SER A CA 1
ATOM 5112 C C . SER A 1 629 ? -25.821 7.995 38.501 1.00 86.94 629 SER A C 1
ATOM 5114 O O . SER A 1 629 ? -26.625 7.798 37.590 1.00 86.94 629 SER A O 1
ATOM 5116 N N . LEU A 1 630 ? -24.583 8.444 38.274 1.00 86.50 630 LEU A N 1
ATOM 5117 C CA . LEU A 1 630 ? -24.080 8.780 36.938 1.00 86.50 630 LEU A CA 1
ATOM 5118 C C . LEU A 1 630 ? -24.002 7.540 36.037 1.00 86.50 630 LEU A C 1
ATOM 5120 O O . LEU A 1 630 ? -24.460 7.584 34.898 1.00 86.50 630 LEU A O 1
ATOM 5124 N N . ARG A 1 631 ? -23.540 6.395 36.559 1.00 87.06 631 ARG A N 1
ATOM 5125 C CA . ARG A 1 631 ? -23.542 5.112 35.829 1.00 87.06 631 ARG A CA 1
ATOM 5126 C C . ARG A 1 631 ? -24.941 4.707 35.381 1.00 87.06 631 ARG A C 1
ATOM 5128 O O . ARG A 1 631 ? -25.108 4.194 34.277 1.00 87.06 631 ARG A O 1
ATOM 5135 N N . LYS A 1 632 ? -25.949 4.906 36.236 1.00 87.50 632 LYS A N 1
ATOM 5136 C CA . LYS A 1 632 ? -27.343 4.626 35.883 1.00 87.50 632 LYS A CA 1
ATOM 5137 C C . LYS A 1 632 ? -27.812 5.551 34.761 1.00 87.50 632 LYS A C 1
ATOM 5139 O O . LYS A 1 632 ? -28.347 5.053 33.780 1.00 87.50 632 LYS A O 1
ATOM 5144 N N . GLN A 1 633 ? -27.533 6.850 34.874 1.00 87.50 633 GLN A N 1
ATOM 5145 C CA . GLN A 1 633 ? -27.876 7.835 33.849 1.00 87.50 633 GLN A CA 1
ATOM 5146 C C . GLN A 1 633 ? -27.245 7.487 32.491 1.00 87.50 633 GLN A C 1
ATOM 5148 O O . GLN A 1 633 ? -27.936 7.506 31.484 1.00 87.50 633 GLN A O 1
ATOM 5153 N N . ILE A 1 634 ? -25.968 7.093 32.458 1.00 87.06 634 ILE A N 1
ATOM 5154 C CA . ILE A 1 634 ? -25.271 6.711 31.216 1.00 87.06 634 ILE A CA 1
ATOM 5155 C C . ILE A 1 634 ? -25.835 5.424 30.606 1.00 87.06 634 ILE A C 1
ATOM 5157 O O . ILE A 1 634 ? -25.877 5.289 29.390 1.00 87.06 634 ILE A O 1
ATOM 5161 N N . LYS A 1 635 ? -26.275 4.463 31.428 1.00 85.19 635 LYS A N 1
ATOM 5162 C CA . LYS A 1 635 ? -26.903 3.224 30.938 1.00 85.19 635 LYS A CA 1
ATOM 5163 C C . LYS A 1 635 ? -28.283 3.451 30.318 1.00 85.19 635 LYS A C 1
ATOM 5165 O O . LYS A 1 635 ? -28.721 2.599 29.550 1.00 85.19 635 LYS A O 1
ATOM 5170 N N . GLU A 1 636 ? -28.958 4.536 30.696 1.00 86.19 636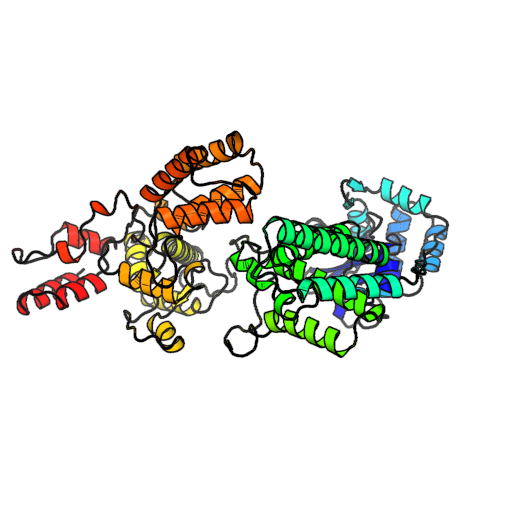 GLU A N 1
ATOM 5171 C CA . GLU A 1 636 ? -30.266 4.943 30.169 1.00 86.19 636 GLU A CA 1
ATOM 5172 C C . GLU A 1 636 ? -30.162 5.729 28.848 1.00 86.19 636 GLU A C 1
ATOM 5174 O O . GLU A 1 636 ? -31.174 5.870 28.158 1.00 86.19 636 GLU A O 1
ATOM 5179 N N . ILE A 1 637 ? -28.961 6.214 28.499 1.00 83.00 637 ILE A N 1
ATOM 5180 C CA . ILE A 1 637 ? -28.609 6.788 27.188 1.00 83.00 637 ILE A CA 1
ATOM 5181 C C . ILE A 1 637 ? -28.238 5.651 26.232 1.00 83.00 637 ILE A C 1
ATOM 5183 O O . ILE A 1 637 ? -28.785 5.669 25.106 1.00 83.00 637 ILE A O 1
#

InterPro domains:
  IPR010998 Integrase/recombinase, N-terminal [G3DSA:1.10.150.130] (215-318)
  IPR044068 Core-binding (CB) domain [PS51900] (219-299)
  IPR053864 Domain of unknown function DUF6933 [PF22016] (26-152)

Organism: NCBI:txid2759755

Foldseek 3Di:
DEEAEEPVCVVLCPVFAEDADLQSLLLCVVCQQLYWYWDWDDDPNFTKIWIQGRQALQIAIHTRRDPVCSVCPVVRRLVLSCLLCVVLVHDPVLSVLQVVQNPGYYYYHHSDVLVVVQRVCLCPVQCVVCVVPDDRNRSSNVSRQDWTDRPPRIHGSVNRVVRSVVCPPPHRDNDDQPPQPLCQVVLLVLVVVLVVQLPDDCPPPDPVVLVVSLVSQLVSLVVLLVSLLVNCVSSDDPVLSVLLVVLSNCLRRVPQSNVSHHCLDLCNLPLVVCVVLQDDPVSSVSNNVSSLSSLVVCVVSVSDDPVSSVSSNVSNCVVVPCVPPDPPPDDDDDDDPPPVPLDDDPPPQDDLQHPVVLVLLLLLLLLLQQQQQKDFLVLSVLQVCLQCVVSVDDPVSSVVSLVSCAPPPSGQWHKDFLVVVCVVVVHPDDDPGHIMTGGPVCVVPNLSVVLLVVLCQQFFADRDHPVVSSQSSDNPDWPQVPLLVVLLVCCCPVVVDDDPLSVVLSCLLLVLLQPVLDDDSDRHDLVVSVVVSVSNNCSVNVSPDDPDPSCVSVSVSSVVSNQCTRYSSNNRDGVVPRVVGDGLLVQDDLPDQERDPVRVVSVSNSRDDLVSNLVSLVPDPHPPVSSVSHNVVSVVD

Sequence (637 aa):
MYINVAGKAKNLFNNYQQAENDTTTAIAQANPLFSWHVTYFTVQHKKYLVFLNDATTMAVILYDVNAKNKQHIKERFEATLKAVWTGLGLSIDAFNKYLAASNEWQINKTIDRSQMGSLVLLCRDYAKPLADTMDEVGLSQRLTTIMKRHGNGYINESDTLTIITNAQPFKVQYAKTPMQPDNHDELEHIIDQLDKLSSTNYDFASSKQIDQATSKIQTLNNQLLDIFLNDIRGEYSSKTIKSYEGNLKFYLNEWLAYNLQAFFDFNSADVEELLYHGSSRNEIKNIERALKRLMHYLHDKGVIDDDDHDEYIALIDQGDSINNSDDSYFSDDFVDGDDLTFNTINTDLPTIFDGRTDQLIDDYFASFASMYGVISVRHAFQIIKAQNPQLNLSEQKFKQYVQDRIGEQELRYYLLDLNQMADDLNLDETFEKGIFIAYSALLTDCRRLIKLYNHQLGLQYYVPEKAEIMRYKYDDYFDLFDLREQLDKLFMTRYQLTGSNLQGAVFICIYGMKLGLYQDLDLVSMAETINRIIKMLNDTINLNITPDKSSDELIKLLLLIAANIRRPWNRGWTSAEINSIPDVAAMFNANYPALSAETIEAVKQGQIDRQELIYYIEDSDLPIAKINSLRKQIKEI

Radius of gyration: 32.12 Å; chains: 1; bounding box: 78×64×97 Å